Protein AF-A0A423VAN9-F1 (afdb_monomer_lite)

Radius of gyration: 32.46 Å; chains: 1; bounding box: 108×70×104 Å

Foldseek 3Di:
DDKDAAPDPDPACPQVQVQDDQQAAEEEEAEDDDDDPDPPDDPDDDDDDDDPDRLLVLLQVLLCVVHQAYHYDYDYQVCQCDLLNLQVLCRHQAYEYEAQACPPPPQVVVVTDHSLVSVVVSDVSNPPNHHYEYEYCDPLPRSPPSSSRHHIYDYHHHSHSVSSSVSSVCNNQNDPRSVVVVVVVVVVVDDDDPDDDDDDDDDDDDDDDDDDDDDDDDDDDDDDDDDDDDDDDDDDDPDPDPDDDPPPPLPLPDWDKDWDDLVQCLVLVLVQQLVFDDPLLNVLQDSVLVSLQQPDRNFWTKMFTFPDDPPGHTFKIWTWTWADFASNHFAIEIERADITGHPVCPPNCRSVVRVVVSVVVLVSNGRHWKYFYADDWLGSDLHAFPPDPCPVVVVVVVFAQPPPAFQRFAKWFKKKFQQCLFPLHPVRDDDDPQKDKFFDDLLCLVLQLVLLRVQSPDPRHSLGPLSVLSVVCRVPPQSRQKMFMGRPPHTFKIKGKAAAPDPRCNCSSYVSQVSVDNQEIEIEDTGGDDPDPDDPPPDDDDDDDDDDDPDPVVPDDPDPVDDPVSSVSRSVSSSSNVSVVVVHRMYMYGTHGDCVVVCVVRRMDTDTMHTRIMDTD

Structure (mmCIF, N/CA/C/O backbone):
data_AF-A0A423VAN9-F1
#
_entry.id   AF-A0A423VAN9-F1
#
loop_
_atom_site.group_PDB
_atom_site.id
_atom_site.type_symbol
_atom_site.label_atom_id
_atom_site.label_alt_id
_atom_site.label_comp_id
_atom_site.label_asym_id
_atom_site.label_entity_id
_atom_site.label_seq_id
_atom_site.pdbx_PDB_ins_code
_atom_site.Cartn_x
_atom_site.Cartn_y
_atom_site.Cartn_z
_atom_site.occupancy
_atom_site.B_iso_or_equiv
_atom_site.auth_seq_id
_atom_site.auth_comp_id
_atom_site.auth_asym_id
_atom_site.auth_atom_id
_atom_site.pdbx_PDB_model_num
ATOM 1 N N . MET A 1 1 ? 29.667 12.842 23.072 1.00 51.00 1 MET A N 1
ATOM 2 C CA . MET A 1 1 ? 29.183 11.563 22.523 1.00 51.00 1 MET A CA 1
ATOM 3 C C . MET A 1 1 ? 30.067 10.462 23.077 1.00 51.00 1 MET A C 1
ATOM 5 O O . MET A 1 1 ? 31.277 10.558 22.914 1.00 51.00 1 MET A O 1
ATOM 9 N N . LEU A 1 2 ? 29.504 9.513 23.821 1.00 54.06 2 LEU A N 1
ATOM 10 C CA . LEU A 1 2 ? 30.260 8.497 24.566 1.00 54.06 2 LEU A CA 1
ATOM 11 C C . LEU A 1 2 ? 29.660 7.112 24.293 1.00 54.06 2 LEU A C 1
ATOM 13 O O . LEU A 1 2 ? 28.436 6.988 24.235 1.00 54.06 2 LEU A O 1
ATOM 17 N N . ILE A 1 3 ? 30.515 6.096 24.126 1.00 56.03 3 ILE A N 1
ATOM 18 C CA . ILE A 1 3 ? 30.110 4.684 24.083 1.00 56.03 3 ILE A CA 1
ATOM 19 C C . ILE A 1 3 ? 30.329 4.110 25.482 1.00 56.03 3 ILE A C 1
ATOM 21 O O . ILE A 1 3 ? 31.463 4.083 25.959 1.00 56.03 3 ILE A O 1
ATOM 25 N N . HIS A 1 4 ? 29.260 3.655 26.130 1.00 57.88 4 HIS A N 1
ATOM 26 C CA . HIS A 1 4 ? 29.340 2.969 27.421 1.00 57.88 4 HIS A CA 1
ATOM 27 C C . HIS A 1 4 ? 29.304 1.454 27.189 1.00 57.88 4 HIS A C 1
ATOM 29 O O . HIS A 1 4 ? 28.405 0.965 26.502 1.00 57.88 4 HIS A O 1
ATOM 35 N N . GLY A 1 5 ? 30.276 0.722 27.743 1.00 50.22 5 GLY A N 1
ATOM 36 C CA . GLY A 1 5 ? 30.302 -0.744 27.740 1.00 50.22 5 GLY A CA 1
ATOM 37 C C . GLY A 1 5 ? 29.633 -1.311 28.994 1.00 50.22 5 GLY A C 1
ATOM 38 O O . GLY A 1 5 ? 30.011 -0.948 30.108 1.00 50.22 5 GLY A O 1
ATOM 39 N N . GLY A 1 6 ? 28.638 -2.181 28.822 1.00 48.91 6 GLY A N 1
ATOM 40 C CA . GLY A 1 6 ? 27.913 -2.827 29.917 1.00 48.91 6 GLY A CA 1
ATOM 41 C C . GLY A 1 6 ? 28.774 -3.802 30.731 1.00 48.91 6 GLY A C 1
ATOM 42 O O . GLY A 1 6 ? 29.728 -4.398 30.238 1.00 48.91 6 GLY A O 1
ATOM 43 N N . HIS A 1 7 ? 28.412 -3.997 32.000 1.00 45.09 7 HIS A N 1
ATOM 44 C CA . HIS A 1 7 ? 29.171 -4.760 33.006 1.00 45.09 7 HIS A CA 1
ATOM 45 C C . HIS A 1 7 ? 29.060 -6.305 32.895 1.00 45.09 7 HIS A C 1
ATOM 47 O O . HIS A 1 7 ? 29.259 -7.013 33.882 1.00 45.09 7 HIS A O 1
ATOM 53 N N . ARG A 1 8 ? 28.743 -6.868 31.715 1.00 46.28 8 ARG A N 1
ATOM 54 C CA . ARG A 1 8 ? 28.670 -8.331 31.489 1.00 46.28 8 ARG A CA 1
ATOM 55 C C . ARG A 1 8 ? 29.531 -8.777 30.295 1.00 46.28 8 ARG A C 1
ATOM 57 O O . ARG A 1 8 ? 29.598 -8.052 29.309 1.00 46.28 8 ARG A O 1
ATOM 64 N N . PRO A 1 9 ? 30.125 -9.987 30.330 1.00 42.47 9 PRO A N 1
ATOM 65 C CA . PRO A 1 9 ? 31.048 -10.497 29.308 1.00 42.47 9 PRO A CA 1
ATOM 66 C C . PRO A 1 9 ? 30.350 -11.006 28.025 1.00 42.47 9 PRO A C 1
ATOM 68 O O . PRO A 1 9 ? 30.745 -12.023 27.461 1.00 42.47 9 PRO A O 1
ATOM 71 N N . SER A 1 10 ? 29.296 -10.333 27.558 1.00 52.28 10 SER A N 1
ATOM 72 C CA . SER A 1 10 ? 28.704 -10.584 26.235 1.00 52.28 10 SER A CA 1
ATOM 73 C C . SER A 1 10 ? 29.411 -9.730 25.175 1.00 52.28 10 SER A C 1
ATOM 75 O O . SER A 1 10 ? 29.736 -8.579 25.477 1.00 52.28 10 SER A O 1
ATOM 77 N N . PRO A 1 11 ? 29.630 -10.227 23.942 1.00 60.62 11 PRO A N 1
ATOM 78 C CA . PRO A 1 11 ? 30.214 -9.415 22.877 1.00 60.62 11 PRO A CA 1
ATOM 79 C C . PRO A 1 11 ? 29.363 -8.160 22.645 1.00 60.62 11 PRO A C 1
ATOM 81 O O . PRO A 1 11 ? 28.131 -8.231 22.611 1.00 60.62 11 PRO A O 1
ATOM 84 N N . SER A 1 12 ? 30.023 -7.004 22.531 1.00 73.00 12 SER A N 1
ATOM 85 C CA . SER A 1 12 ? 29.348 -5.735 22.260 1.00 73.00 12 SER A CA 1
ATOM 86 C C . SER A 1 12 ? 28.575 -5.835 20.936 1.00 73.00 12 SER A C 1
ATOM 88 O O . SER A 1 12 ? 29.144 -6.277 19.941 1.00 73.00 12 SER A O 1
ATOM 90 N N . PRO A 1 13 ? 27.302 -5.404 20.881 1.00 80.25 13 PRO A N 1
ATOM 91 C CA . PRO A 1 13 ? 26.521 -5.345 19.644 1.00 80.25 13 PRO A CA 1
ATOM 92 C C . PRO A 1 13 ? 26.988 -4.225 18.694 1.00 80.25 13 PRO A C 1
ATOM 94 O O . PRO A 1 13 ? 26.456 -4.094 17.598 1.00 80.25 13 PRO A O 1
ATOM 97 N N . ILE A 1 14 ? 27.940 -3.392 19.128 1.00 85.31 14 ILE A N 1
ATOM 98 C CA . ILE A 1 14 ? 28.573 -2.323 18.350 1.00 85.31 14 ILE A CA 1
ATOM 99 C C . ILE A 1 14 ? 30.045 -2.708 18.130 1.00 85.31 14 ILE A C 1
ATOM 101 O O . ILE A 1 14 ? 30.703 -3.046 19.123 1.00 85.31 14 ILE A O 1
ATOM 105 N N . PRO A 1 15 ? 30.579 -2.579 16.901 1.00 90.25 15 PRO A N 1
ATOM 106 C CA . PRO A 1 15 ? 29.936 -1.985 15.724 1.00 90.25 15 PRO A CA 1
ATOM 107 C C . PRO A 1 15 ? 28.955 -2.927 15.009 1.00 90.25 15 PRO A C 1
ATOM 109 O O . PRO A 1 15 ? 29.206 -4.119 14.858 1.00 90.25 15 PRO A O 1
ATOM 112 N N . LEU A 1 16 ? 27.841 -2.376 14.512 1.00 90.00 16 LEU A N 1
ATOM 113 C CA . LEU A 1 16 ? 26.845 -3.159 13.770 1.00 90.00 16 LEU A CA 1
ATOM 114 C C . LEU A 1 16 ? 27.425 -3.767 12.479 1.00 90.00 16 LEU A C 1
ATOM 116 O O . LEU A 1 16 ? 26.979 -4.830 12.053 1.00 90.00 16 LEU A O 1
ATOM 120 N N . SER A 1 17 ? 28.432 -3.129 11.873 1.00 89.50 17 SER A N 1
ATOM 121 C CA . SER A 1 17 ? 29.102 -3.616 10.659 1.00 89.50 17 SER A CA 1
ATOM 122 C C . SER A 1 17 ? 29.779 -4.982 10.818 1.00 89.50 17 SER A C 1
ATOM 124 O O . SER A 1 17 ? 29.981 -5.669 9.821 1.00 89.50 17 SER A O 1
ATOM 126 N N . GLU A 1 18 ? 30.111 -5.389 12.046 1.00 89.00 18 GLU A N 1
ATOM 127 C CA . GLU A 1 18 ? 30.762 -6.673 12.332 1.00 89.00 18 GLU A CA 1
ATOM 128 C C . GLU A 1 18 ? 29.764 -7.823 12.519 1.00 89.00 18 GLU A C 1
ATOM 130 O O . GLU A 1 18 ? 30.141 -8.990 12.416 1.00 89.00 18 GLU A O 1
ATOM 135 N N . ILE A 1 19 ? 28.492 -7.513 12.785 1.00 88.94 19 ILE A N 1
ATOM 136 C CA . ILE A 1 19 ? 27.468 -8.518 13.115 1.00 88.94 19 ILE A CA 1
ATOM 137 C C . ILE A 1 19 ? 26.362 -8.648 12.062 1.00 88.94 19 ILE A C 1
ATOM 139 O O . ILE A 1 19 ? 25.548 -9.575 12.159 1.00 88.94 19 ILE A O 1
ATOM 143 N N . LEU A 1 20 ? 26.318 -7.725 11.096 1.00 86.81 20 LEU A N 1
ATOM 144 C CA . LEU A 1 20 ? 25.319 -7.664 10.032 1.00 86.81 20 LEU A CA 1
ATOM 145 C C . LEU A 1 20 ? 25.879 -8.157 8.696 1.00 86.81 20 LEU A C 1
ATOM 147 O O . LEU A 1 20 ? 26.884 -7.656 8.193 1.00 86.81 20 LEU A O 1
ATOM 151 N N . GLU A 1 21 ? 25.152 -9.070 8.066 1.00 81.94 21 GLU A N 1
ATOM 152 C CA . GLU A 1 21 ? 25.357 -9.491 6.686 1.00 81.94 21 GLU A CA 1
ATOM 153 C C . GLU A 1 21 ? 24.402 -8.772 5.720 1.00 81.94 21 GLU A C 1
ATOM 155 O O . GLU A 1 21 ? 23.412 -8.133 6.091 1.00 81.94 21 GLU A O 1
ATOM 160 N N . ARG A 1 22 ? 24.670 -8.897 4.414 1.00 67.25 22 ARG A N 1
ATOM 161 C CA . ARG A 1 22 ? 23.800 -8.336 3.375 1.00 67.25 22 ARG A CA 1
ATOM 162 C C . ARG A 1 22 ? 22.428 -9.023 3.413 1.00 67.25 22 ARG A C 1
ATOM 164 O O . ARG A 1 22 ? 22.298 -10.153 2.960 1.00 67.25 22 ARG A O 1
ATOM 171 N N . GLY A 1 23 ? 21.404 -8.285 3.836 1.00 62.59 23 GLY A N 1
ATOM 172 C CA . GLY A 1 23 ? 20.023 -8.779 3.924 1.00 62.59 23 GLY A CA 1
ATOM 173 C C . GLY A 1 23 ? 19.514 -8.959 5.352 1.00 62.59 23 GLY A C 1
ATOM 174 O O . GLY A 1 23 ? 18.318 -9.172 5.527 1.00 62.59 23 GLY A O 1
ATOM 175 N N . ASP A 1 24 ? 20.385 -8.841 6.355 1.00 78.69 24 ASP A N 1
ATOM 176 C CA . ASP A 1 24 ? 19.975 -8.854 7.759 1.00 78.69 24 ASP A CA 1
ATOM 177 C C . ASP A 1 24 ? 19.108 -7.641 8.096 1.00 78.69 24 ASP A C 1
ATOM 179 O O . ASP A 1 24 ? 19.285 -6.584 7.513 1.00 78.69 24 ASP A O 1
ATOM 183 N N . LEU A 1 25 ? 18.171 -7.752 9.035 1.00 78.69 25 LEU A N 1
ATOM 184 C CA . LEU A 1 25 ? 17.302 -6.633 9.413 1.00 78.69 25 LEU A CA 1
ATOM 185 C C . LEU A 1 25 ? 17.835 -5.910 10.657 1.00 78.69 25 LEU A C 1
ATOM 187 O O . LEU A 1 25 ? 18.058 -6.547 11.689 1.00 78.69 25 LEU A O 1
ATOM 191 N N . ILE A 1 26 ? 17.950 -4.583 10.592 1.00 89.06 26 ILE A N 1
ATOM 192 C CA . ILE A 1 26 ? 18.066 -3.722 11.776 1.00 89.06 26 ILE A CA 1
ATOM 193 C C . ILE A 1 26 ? 16.662 -3.248 12.151 1.00 89.06 26 ILE A C 1
ATOM 195 O O . ILE A 1 26 ? 15.983 -2.621 11.338 1.00 89.06 26 ILE A O 1
ATOM 199 N N . LEU A 1 27 ? 16.233 -3.504 13.384 1.00 90.50 27 LEU A N 1
ATOM 200 C CA . LEU A 1 27 ? 15.028 -2.887 13.933 1.00 90.50 27 LEU A CA 1
ATOM 201 C C . LEU A 1 27 ? 15.413 -1.643 14.729 1.00 90.50 27 LEU A C 1
ATOM 203 O O . LEU A 1 27 ? 16.118 -1.754 15.727 1.00 90.50 27 LEU A O 1
ATOM 207 N N . LEU A 1 28 ? 14.922 -0.483 14.309 1.00 94.06 28 LEU A N 1
ATOM 208 C CA . LEU A 1 28 ? 15.056 0.778 15.023 1.00 94.06 28 LEU A CA 1
ATOM 209 C C . LEU A 1 28 ? 13.750 1.071 15.777 1.00 94.06 28 LEU A C 1
ATOM 211 O O . LEU A 1 28 ? 12.734 1.372 15.155 1.00 94.06 28 LEU A O 1
ATOM 215 N N . LEU A 1 29 ? 13.784 0.973 17.107 1.00 92.94 29 LEU A N 1
ATOM 216 C CA . LEU A 1 29 ? 12.665 1.289 17.998 1.00 92.94 29 LEU A CA 1
ATOM 217 C C . LEU A 1 29 ? 12.814 2.707 18.549 1.00 92.94 29 LEU A C 1
ATOM 219 O O . LEU A 1 29 ? 13.756 2.969 19.298 1.00 92.94 29 LEU A O 1
ATOM 223 N N . THR A 1 30 ? 11.895 3.614 18.204 1.00 90.19 30 THR A N 1
ATOM 224 C CA . THR A 1 30 ? 11.960 5.029 18.620 1.00 90.19 30 THR A CA 1
ATOM 225 C C . THR A 1 30 ? 10.743 5.457 19.426 1.00 90.19 30 THR A C 1
ATOM 227 O O . THR A 1 30 ? 9.625 5.081 19.087 1.00 90.19 30 THR A O 1
ATOM 230 N N . PRO A 1 31 ? 10.902 6.288 20.461 1.00 87.38 31 PRO A N 1
ATOM 231 C CA . PRO A 1 31 ? 9.761 6.771 21.214 1.00 87.38 31 PRO A CA 1
ATOM 232 C C . PRO A 1 31 ? 8.992 7.826 20.419 1.00 87.38 31 PRO A C 1
ATOM 234 O O . PRO A 1 31 ? 9.592 8.712 19.813 1.00 87.38 31 PRO A O 1
ATOM 237 N N . ILE A 1 32 ? 7.663 7.807 20.502 1.00 79.38 32 ILE A N 1
ATOM 238 C CA . ILE A 1 32 ? 6.859 8.962 20.091 1.00 79.38 32 ILE A CA 1
ATOM 239 C C . ILE A 1 32 ? 7.042 10.067 21.133 1.00 79.38 32 ILE A C 1
ATOM 241 O O . ILE A 1 32 ? 6.705 9.896 22.309 1.00 79.38 32 ILE A O 1
ATOM 245 N N . VAL A 1 33 ? 7.575 11.211 20.700 1.00 75.25 33 VAL A N 1
ATOM 246 C CA . VAL A 1 33 ? 7.735 12.406 21.535 1.00 75.25 33 VAL A CA 1
ATOM 247 C C . VAL A 1 33 ? 6.856 13.545 21.003 1.00 75.25 33 VAL A C 1
ATOM 249 O O . VAL A 1 33 ? 6.749 13.713 19.790 1.00 75.25 33 VAL A O 1
ATOM 252 N N . PRO A 1 34 ? 6.227 14.354 21.877 1.00 59.34 34 PRO A N 1
ATOM 253 C CA . PRO A 1 34 ? 5.576 15.591 21.469 1.00 59.34 34 PRO A CA 1
ATOM 254 C C . PRO A 1 34 ? 6.581 16.530 20.785 1.00 59.34 34 PRO A C 1
ATOM 256 O O . PRO A 1 34 ? 7.743 16.562 21.214 1.00 59.34 34 PRO A O 1
ATOM 259 N N . PRO A 1 35 ? 6.148 17.322 19.788 1.00 51.94 35 PRO A N 1
ATOM 260 C CA . PRO A 1 35 ? 7.005 18.293 19.119 1.00 51.94 35 PRO A CA 1
ATOM 261 C C . PRO A 1 35 ? 7.612 19.266 20.136 1.00 51.94 35 PRO A C 1
ATOM 263 O O . PRO A 1 35 ? 6.944 19.702 21.079 1.00 51.94 35 PRO A O 1
ATOM 266 N N . ALA A 1 36 ? 8.896 19.584 19.963 1.00 48.91 36 ALA A N 1
ATOM 267 C CA . ALA A 1 36 ? 9.571 20.546 20.823 1.00 48.91 36 ALA A CA 1
ATOM 268 C C . ALA A 1 36 ? 8.865 21.914 20.718 1.00 48.91 36 ALA A C 1
ATOM 270 O O . ALA A 1 36 ? 8.551 22.341 19.603 1.00 48.91 36 ALA A O 1
ATOM 271 N N . PRO A 1 37 ? 8.601 22.617 21.835 1.00 37.69 37 PRO A N 1
ATOM 272 C CA . PRO A 1 37 ? 8.050 23.963 21.769 1.00 37.69 37 PRO A CA 1
ATOM 273 C C . PRO A 1 37 ? 9.033 24.866 21.017 1.00 37.69 37 PRO A C 1
ATOM 275 O O . PRO A 1 37 ? 10.198 24.973 21.405 1.00 37.69 37 PRO A O 1
ATOM 278 N N . SER A 1 38 ? 8.580 25.503 19.931 1.00 39.69 38 SER A N 1
ATOM 279 C CA . SER A 1 38 ? 9.381 26.519 19.248 1.00 39.69 38 SER A CA 1
ATOM 280 C C . SER A 1 38 ? 9.761 27.611 20.250 1.00 39.69 38 SER A C 1
ATOM 282 O O . SER A 1 38 ? 8.891 28.066 21.000 1.00 39.69 38 SER A O 1
ATOM 284 N N . PRO A 1 39 ? 11.029 28.056 20.286 1.00 37.41 39 PRO A N 1
ATOM 285 C CA . PRO A 1 39 ? 11.407 29.176 21.128 1.00 37.41 39 PRO A CA 1
ATOM 286 C C . PRO A 1 39 ? 10.571 30.394 20.724 1.00 37.41 39 PRO A C 1
ATOM 288 O O . PRO A 1 39 ? 10.546 30.800 19.561 1.00 37.41 39 PRO A O 1
ATOM 291 N N . ALA A 1 40 ? 9.832 30.939 21.689 1.00 40.03 40 ALA A N 1
ATOM 292 C CA . ALA A 1 40 ? 9.039 32.141 21.507 1.00 40.03 40 ALA A CA 1
ATOM 293 C C . ALA A 1 40 ? 9.957 33.292 21.067 1.00 40.03 40 ALA A C 1
ATOM 295 O O . ALA A 1 40 ? 10.848 33.688 21.815 1.00 40.03 40 ALA A O 1
ATOM 296 N N . GLY A 1 41 ? 9.738 33.822 19.859 1.00 40.22 41 GLY A N 1
ATOM 297 C CA . GLY A 1 41 ? 10.427 35.025 19.385 1.00 40.22 41 GLY A CA 1
ATOM 298 C C . GLY A 1 41 ? 11.002 34.945 17.973 1.00 40.22 41 GLY A C 1
ATOM 299 O O . GLY A 1 41 ? 12.189 35.172 17.786 1.00 40.22 41 GLY A O 1
ATOM 300 N N . ALA A 1 42 ? 10.167 34.690 16.968 1.00 34.34 42 ALA A N 1
ATOM 301 C CA . ALA A 1 42 ? 10.440 35.123 15.597 1.00 34.34 42 ALA A CA 1
ATOM 302 C C . ALA A 1 42 ? 9.105 35.396 14.896 1.00 34.34 42 ALA A C 1
ATOM 304 O O . ALA A 1 42 ? 8.567 34.567 14.168 1.00 34.34 42 ALA A O 1
ATOM 305 N N . GLY A 1 43 ? 8.530 36.566 15.180 1.00 39.78 43 GLY A N 1
ATOM 306 C CA . GLY A 1 43 ? 7.467 37.117 14.352 1.00 39.78 43 GLY A CA 1
ATOM 307 C C . GLY A 1 43 ? 8.035 37.422 12.969 1.00 39.78 43 GLY A C 1
ATOM 308 O O . GLY A 1 43 ? 8.849 38.328 12.818 1.00 39.78 43 GLY A O 1
ATOM 309 N N . GLY A 1 44 ? 7.618 36.649 11.973 1.00 31.89 44 GLY A N 1
ATOM 310 C CA . GLY A 1 44 ? 7.948 36.864 10.572 1.00 31.89 44 GLY A CA 1
ATOM 311 C C . GLY A 1 44 ? 6.924 36.151 9.706 1.00 31.89 44 GLY A C 1
ATOM 312 O O . GLY A 1 44 ? 6.959 34.934 9.564 1.00 31.89 44 GLY A O 1
ATOM 313 N N . ALA A 1 45 ? 5.971 36.909 9.171 1.00 40.56 45 ALA A N 1
ATOM 314 C CA . ALA A 1 45 ? 5.005 36.416 8.204 1.00 40.56 45 ALA A CA 1
ATOM 315 C C . ALA A 1 45 ? 5.727 35.974 6.919 1.00 40.56 45 ALA A C 1
ATOM 317 O O . ALA A 1 45 ? 6.420 36.778 6.299 1.00 40.56 45 ALA A O 1
ATOM 318 N N . GLY A 1 46 ? 5.529 34.718 6.510 1.00 32.19 46 GLY A N 1
ATOM 319 C CA . GLY A 1 46 ? 5.908 34.224 5.184 1.00 32.19 46 GLY A CA 1
ATOM 320 C C . GLY A 1 46 ? 6.556 32.840 5.194 1.00 32.19 46 GLY A C 1
ATOM 321 O O . GLY A 1 46 ? 7.741 32.717 5.471 1.00 32.19 46 GLY A O 1
ATOM 322 N N . GLY A 1 47 ? 5.787 31.813 4.814 1.00 29.05 47 GLY A N 1
ATOM 323 C CA . GLY A 1 47 ? 6.309 30.488 4.459 1.00 29.05 47 GLY A CA 1
ATOM 324 C C . GLY A 1 47 ? 5.621 29.338 5.189 1.00 29.05 47 GLY A C 1
ATOM 325 O O . GLY A 1 47 ? 6.128 28.843 6.186 1.00 29.05 47 GLY A O 1
ATOM 326 N N . GLY A 1 48 ? 4.472 28.888 4.675 1.00 35.00 48 GLY A N 1
ATOM 327 C CA . GLY A 1 48 ? 3.885 27.612 5.079 1.00 35.00 48 GLY A CA 1
ATOM 328 C C . GLY A 1 48 ? 4.793 26.457 4.654 1.00 35.00 48 GLY A C 1
ATOM 329 O O . GLY A 1 48 ? 4.960 26.210 3.461 1.00 35.00 48 GLY A O 1
ATOM 330 N N . GLY A 1 49 ? 5.381 25.762 5.626 1.00 32.22 49 GLY A N 1
ATOM 331 C CA . GLY A 1 49 ? 6.195 24.576 5.390 1.00 32.22 49 GLY A CA 1
ATOM 332 C C . GLY A 1 49 ? 6.589 23.864 6.684 1.00 32.22 49 GLY A C 1
ATOM 333 O O . GLY A 1 49 ? 7.209 24.467 7.550 1.00 32.22 49 GLY A O 1
ATOM 334 N N . SER A 1 50 ? 6.275 22.563 6.729 1.00 36.44 50 SER A N 1
ATOM 335 C CA . SER A 1 50 ? 6.646 21.546 7.730 1.00 36.44 50 SER A CA 1
ATOM 336 C C . SER A 1 50 ? 5.838 21.606 9.036 1.00 36.44 50 SER A C 1
ATOM 338 O O . SER A 1 50 ? 6.077 22.448 9.886 1.00 36.44 50 SER A O 1
ATOM 340 N N . GLY A 1 51 ? 4.813 20.779 9.260 1.00 39.53 51 GLY A N 1
ATOM 341 C CA . GLY A 1 51 ? 4.811 19.326 9.079 1.00 39.53 51 GLY A CA 1
ATOM 342 C C . GLY A 1 51 ? 5.515 18.703 10.283 1.00 39.53 51 GLY A C 1
ATOM 343 O O . GLY A 1 51 ? 6.731 18.822 10.403 1.00 39.53 51 GLY A O 1
ATOM 344 N N . THR A 1 52 ? 4.744 18.117 11.197 1.00 47.97 52 THR A N 1
ATOM 345 C CA . THR A 1 52 ? 5.188 17.386 12.393 1.00 47.97 52 THR A CA 1
ATOM 346 C C . THR A 1 52 ? 5.965 16.133 11.981 1.00 47.97 52 THR A C 1
ATOM 348 O O . THR A 1 52 ? 5.426 15.032 11.940 1.00 47.97 52 THR A O 1
ATOM 351 N N . GLN A 1 53 ? 7.219 16.326 11.584 1.00 61.28 53 GLN A N 1
ATOM 352 C CA . GLN A 1 53 ? 8.126 15.281 11.123 1.00 61.28 53 GLN A CA 1
ATOM 353 C C . GLN A 1 53 ? 8.609 14.451 12.323 1.00 61.28 53 GLN A C 1
ATOM 355 O O . GLN A 1 53 ? 8.892 15.023 13.379 1.00 61.28 53 GLN A O 1
ATOM 360 N N . ASP A 1 54 ? 8.683 13.122 12.181 1.00 71.31 54 ASP A N 1
ATOM 361 C CA . ASP A 1 54 ? 9.235 12.240 13.219 1.00 71.31 54 ASP A CA 1
ATOM 362 C C . ASP A 1 54 ? 10.658 12.716 13.575 1.00 71.31 54 ASP A C 1
ATOM 364 O O . ASP A 1 54 ? 11.542 12.698 12.711 1.00 71.31 54 ASP A O 1
ATOM 368 N N . PRO A 1 55 ? 10.915 13.148 14.824 1.00 83.12 55 PRO A N 1
ATOM 369 C CA . PRO A 1 55 ? 12.209 13.706 15.205 1.00 83.12 55 PRO A CA 1
ATOM 370 C C . PRO A 1 55 ? 13.353 12.694 15.101 1.00 83.12 55 PRO A C 1
ATOM 372 O O . PRO A 1 55 ? 14.512 13.103 15.063 1.00 83.12 55 PRO A O 1
ATOM 375 N N . PHE A 1 56 ? 13.052 11.394 15.035 1.00 88.44 56 PHE A N 1
ATOM 376 C CA . PHE A 1 56 ? 14.046 10.332 14.903 1.00 88.44 56 PHE A CA 1
ATOM 377 C C . PHE A 1 56 ? 14.228 9.831 13.467 1.00 88.44 56 PHE A C 1
ATOM 379 O O . PHE A 1 56 ? 15.121 9.018 13.223 1.00 88.44 56 PHE A O 1
ATOM 386 N N . GLU A 1 57 ? 13.462 10.345 12.500 1.00 83.94 57 GLU A N 1
ATOM 387 C CA . GLU A 1 57 ? 13.637 10.047 11.073 1.00 83.94 57 GLU A CA 1
ATOM 388 C C . GLU A 1 57 ? 15.098 10.225 10.596 1.00 83.94 57 GLU A C 1
ATOM 390 O O . GLU A 1 57 ? 15.598 9.341 9.890 1.00 83.94 57 GLU A O 1
ATOM 395 N N . PRO A 1 58 ? 15.855 11.268 11.017 1.00 87.69 58 PRO A N 1
ATOM 396 C CA . PRO A 1 58 ? 17.258 11.407 10.627 1.00 87.69 58 PRO A CA 1
ATOM 397 C C . PRO A 1 58 ? 18.137 10.219 11.043 1.00 87.69 58 PRO A C 1
ATOM 399 O O . PRO A 1 58 ? 19.043 9.849 10.298 1.00 87.69 58 PRO A O 1
ATOM 402 N N . LEU A 1 59 ? 17.863 9.590 12.195 1.00 90.69 59 LEU A N 1
ATOM 403 C CA . LEU A 1 59 ? 18.608 8.419 12.668 1.00 90.69 59 LEU A CA 1
ATOM 404 C C . LEU A 1 59 ? 18.352 7.205 11.770 1.00 90.69 59 LEU A C 1
ATOM 406 O O . LEU A 1 59 ? 19.300 6.553 11.330 1.00 90.69 59 LEU A O 1
ATOM 410 N N . GLY A 1 60 ? 17.077 6.921 11.482 1.00 83.00 60 GLY A N 1
ATOM 411 C CA . GLY A 1 60 ? 16.678 5.821 10.602 1.00 83.00 60 GLY A CA 1
ATOM 412 C C . GLY A 1 60 ? 17.259 5.984 9.202 1.00 83.00 60 GLY A C 1
ATOM 413 O O . GLY A 1 60 ? 17.916 5.075 8.689 1.00 83.00 60 GLY A O 1
ATOM 414 N N . ARG A 1 61 ? 17.128 7.188 8.638 1.00 81.19 61 ARG A N 1
ATOM 415 C CA . ARG A 1 61 ? 17.693 7.559 7.336 1.00 81.19 61 ARG A CA 1
ATOM 416 C C . ARG A 1 61 ? 19.214 7.400 7.303 1.00 81.19 61 ARG A C 1
ATOM 418 O O . ARG A 1 61 ? 19.756 6.897 6.322 1.00 81.19 61 ARG A O 1
ATOM 425 N N . ALA A 1 62 ? 19.919 7.813 8.356 1.00 85.81 62 ALA A N 1
ATOM 426 C CA . ALA A 1 62 ? 21.373 7.697 8.427 1.00 85.81 62 ALA A CA 1
ATOM 427 C C . ALA A 1 62 ? 21.845 6.241 8.536 1.00 85.81 62 ALA A C 1
ATOM 429 O O . ALA A 1 62 ? 22.768 5.856 7.821 1.00 85.81 62 ALA A O 1
ATOM 430 N N . LEU A 1 63 ? 21.185 5.411 9.353 1.00 88.00 63 LEU A N 1
ATOM 431 C CA . LEU A 1 63 ? 21.453 3.969 9.402 1.00 88.00 63 LEU A CA 1
ATOM 432 C C . LEU A 1 63 ? 21.199 3.309 8.038 1.00 88.00 63 LEU A C 1
ATOM 434 O O . LEU A 1 63 ? 22.012 2.497 7.594 1.00 88.00 63 LEU A O 1
ATOM 438 N N . ALA A 1 64 ? 20.133 3.713 7.338 1.00 80.12 64 ALA A N 1
ATOM 439 C CA . ALA A 1 64 ? 19.784 3.191 6.019 1.00 80.12 64 ALA A CA 1
ATOM 440 C C . ALA A 1 64 ? 20.848 3.484 4.940 1.00 80.12 64 ALA A C 1
ATOM 442 O O . ALA A 1 64 ? 20.992 2.710 3.992 1.00 80.12 64 ALA A O 1
ATOM 443 N N . ARG A 1 65 ? 21.650 4.554 5.100 1.00 81.88 65 ARG A N 1
ATOM 444 C CA . ARG A 1 65 ? 22.804 4.841 4.220 1.00 81.88 65 ARG A CA 1
ATOM 445 C C . ARG A 1 65 ? 23.901 3.781 4.337 1.00 81.88 65 ARG A C 1
ATOM 447 O O . ARG A 1 65 ? 24.617 3.545 3.366 1.00 81.88 65 ARG A O 1
ATOM 454 N N . TYR A 1 66 ? 24.057 3.171 5.512 1.00 84.94 66 TYR A N 1
ATOM 455 C CA . TYR A 1 66 ? 25.082 2.156 5.770 1.00 84.94 66 TYR A CA 1
ATOM 456 C C . TYR A 1 66 ? 24.562 0.738 5.551 1.00 84.94 66 TYR A C 1
ATOM 458 O O . TYR A 1 66 ? 25.313 -0.135 5.113 1.00 84.94 66 TYR A O 1
ATOM 466 N N . HIS A 1 67 ? 23.273 0.517 5.811 1.00 81.19 67 HIS A N 1
ATOM 467 C CA . HIS A 1 67 ? 22.643 -0.786 5.679 1.00 81.19 67 HIS A CA 1
ATOM 468 C C . HIS A 1 67 ? 21.193 -0.663 5.203 1.00 81.19 67 HIS A C 1
ATOM 470 O O . HIS A 1 67 ? 20.376 -0.087 5.909 1.00 81.19 67 HIS A O 1
ATOM 476 N N . PRO A 1 68 ? 20.826 -1.221 4.036 1.00 69.69 68 PRO A N 1
ATOM 477 C CA . PRO A 1 68 ? 19.557 -0.900 3.378 1.00 69.69 68 PRO A CA 1
ATOM 478 C C . PRO A 1 68 ? 18.308 -1.454 4.082 1.00 69.69 68 PRO A C 1
ATOM 480 O O . PRO A 1 68 ? 17.202 -1.018 3.780 1.00 69.69 68 PRO A O 1
ATOM 483 N N . TRP A 1 69 ? 18.461 -2.414 4.999 1.00 70.94 69 TRP A N 1
ATOM 484 C CA . TRP A 1 69 ? 17.353 -3.084 5.686 1.00 70.94 69 TRP A CA 1
ATOM 485 C C . TRP A 1 69 ? 17.210 -2.562 7.115 1.00 70.94 69 TRP A C 1
ATOM 487 O O . TRP A 1 69 ? 17.562 -3.239 8.083 1.00 70.94 69 TRP A O 1
ATOM 497 N N . VAL A 1 70 ? 16.701 -1.336 7.238 1.00 79.75 70 VAL A N 1
ATOM 498 C CA . VAL A 1 70 ? 16.333 -0.718 8.518 1.00 79.75 70 VAL A CA 1
ATOM 499 C C . VAL A 1 70 ? 14.815 -0.625 8.590 1.00 79.75 70 VAL A C 1
ATOM 501 O O . VAL A 1 70 ? 14.186 -0.021 7.725 1.00 79.75 70 VAL A O 1
ATOM 504 N N . ARG A 1 71 ? 14.215 -1.211 9.626 1.00 73.38 71 ARG A N 1
ATOM 505 C CA . ARG A 1 71 ? 12.789 -1.068 9.935 1.00 73.38 71 ARG A CA 1
ATOM 506 C C . ARG A 1 71 ? 12.653 -0.154 11.135 1.00 73.38 71 ARG A C 1
ATOM 508 O O . ARG A 1 71 ? 13.008 -0.528 12.246 1.00 73.38 71 ARG A O 1
ATOM 515 N N . HIS A 1 72 ? 12.148 1.046 10.888 1.00 81.12 72 HIS A N 1
ATOM 516 C CA . HIS A 1 72 ? 11.858 2.042 11.913 1.00 81.12 72 HIS A CA 1
ATOM 517 C C . HIS A 1 72 ? 10.434 1.823 12.430 1.00 81.12 72 HIS A C 1
ATOM 519 O O . HIS A 1 72 ? 9.486 1.814 11.644 1.00 81.12 72 HIS A O 1
ATOM 525 N N . VAL A 1 73 ? 10.290 1.568 13.731 1.00 77.31 73 VAL A N 1
ATOM 526 C CA . VAL A 1 73 ? 9.005 1.300 14.388 1.00 77.31 73 VAL A CA 1
ATOM 527 C C . VAL A 1 73 ? 8.890 2.170 15.642 1.00 77.31 73 VAL A C 1
ATOM 529 O O . VAL A 1 73 ? 9.740 2.067 16.531 1.00 77.31 73 VAL A O 1
ATOM 532 N N . PRO A 1 74 ? 7.865 3.031 15.735 1.00 79.19 74 PRO A N 1
ATOM 533 C CA . PRO A 1 74 ? 7.665 3.857 16.910 1.00 79.19 74 PRO A CA 1
ATOM 534 C C . PRO A 1 74 ? 7.037 3.063 18.064 1.00 79.19 74 PRO A C 1
ATOM 536 O O . PRO A 1 74 ? 6.205 2.191 17.829 1.00 79.19 74 PRO A O 1
ATOM 539 N N . TYR A 1 75 ? 7.368 3.420 19.306 1.00 78.50 75 TYR A N 1
ATOM 540 C CA . TYR A 1 75 ? 6.718 2.919 20.520 1.00 78.50 75 TYR A CA 1
ATOM 541 C C . TYR A 1 75 ? 6.241 4.077 21.411 1.00 78.50 75 TYR A C 1
ATOM 543 O O . TYR A 1 75 ? 6.769 5.192 21.351 1.00 78.50 75 TYR A O 1
ATOM 551 N N . THR A 1 76 ? 5.250 3.831 22.271 1.00 75.31 76 THR A N 1
ATOM 552 C CA . THR A 1 76 ? 4.725 4.839 23.212 1.00 75.31 76 THR A CA 1
ATOM 553 C C . THR A 1 76 ? 4.841 4.362 24.662 1.00 75.31 76 THR A C 1
ATOM 555 O O . THR A 1 76 ? 4.858 3.157 24.910 1.00 75.31 76 THR A O 1
ATOM 558 N N . PRO A 1 77 ? 4.878 5.275 25.652 1.00 65.25 77 PRO A N 1
ATOM 559 C CA . PRO A 1 77 ? 4.819 4.887 27.063 1.00 65.25 77 PRO A CA 1
ATOM 560 C C . PRO A 1 77 ? 3.528 4.154 27.456 1.00 65.25 77 PRO A C 1
ATOM 562 O O . PRO A 1 77 ? 3.543 3.374 28.400 1.00 65.25 77 PRO A O 1
ATOM 565 N N . ARG A 1 78 ? 2.408 4.406 26.758 1.00 63.19 78 ARG A N 1
ATOM 566 C CA . ARG A 1 78 ? 1.103 3.790 27.062 1.00 63.19 78 ARG A CA 1
ATOM 567 C C . ARG A 1 78 ? 0.946 2.401 26.445 1.00 63.19 78 ARG A C 1
ATOM 569 O O . ARG A 1 78 ? 0.547 1.492 27.160 1.00 63.19 78 ARG A O 1
ATOM 576 N N . GLY A 1 79 ? 1.280 2.249 25.166 1.00 58.03 79 GLY A N 1
ATOM 577 C CA . GLY A 1 79 ? 1.199 0.968 24.453 1.00 58.03 79 GLY A CA 1
ATOM 578 C C . GLY A 1 79 ? 2.369 0.036 24.729 1.00 58.03 79 GLY A C 1
ATOM 579 O O . GLY A 1 79 ? 2.276 -1.175 24.535 1.00 58.03 79 GLY A O 1
ATOM 580 N N . GLY A 1 80 ? 3.490 0.591 25.195 1.00 74.19 80 GLY A N 1
ATOM 581 C CA . GLY A 1 80 ? 4.695 -0.163 25.499 1.00 74.19 80 GLY A CA 1
ATOM 582 C C . GLY A 1 80 ? 5.204 -0.978 24.307 1.00 74.19 80 GLY A C 1
ATOM 583 O O . GLY A 1 80 ? 5.126 -0.555 23.153 1.00 74.19 80 GLY A O 1
ATOM 584 N N . ILE A 1 81 ? 5.755 -2.157 24.601 1.00 78.81 81 ILE A N 1
ATOM 585 C CA . ILE A 1 81 ? 6.241 -3.104 23.593 1.00 78.81 81 ILE A CA 1
ATOM 586 C C . ILE A 1 81 ? 5.150 -4.143 23.317 1.00 78.81 81 ILE A C 1
ATOM 588 O O . ILE A 1 81 ? 4.976 -5.105 24.061 1.00 78.81 81 ILE A O 1
ATOM 592 N N . THR A 1 82 ? 4.408 -3.923 22.236 1.00 72.38 82 THR A N 1
ATOM 593 C CA . THR A 1 82 ? 3.280 -4.764 21.794 1.00 72.38 82 THR A CA 1
ATOM 594 C C . THR A 1 82 ? 3.713 -6.070 21.102 1.00 72.38 82 THR A C 1
ATOM 596 O O . THR A 1 82 ? 4.888 -6.282 20.790 1.00 72.38 82 THR A O 1
ATOM 599 N N . SER A 1 83 ? 2.751 -6.943 20.785 1.00 51.53 83 SER A N 1
ATOM 600 C CA . SER A 1 83 ? 2.957 -8.163 19.980 1.00 51.53 83 SER A CA 1
ATOM 601 C C . SER A 1 83 ? 3.570 -7.876 18.600 1.00 51.53 83 SER A C 1
ATOM 603 O O . SER A 1 83 ? 4.424 -8.630 18.133 1.00 51.53 83 SER A O 1
ATOM 605 N N . THR A 1 84 ? 3.213 -6.747 17.985 1.00 54.91 84 THR A N 1
ATOM 606 C CA . THR A 1 84 ? 3.793 -6.269 16.721 1.00 54.91 84 THR A CA 1
ATOM 607 C C . THR A 1 84 ? 5.281 -5.955 16.867 1.00 54.91 84 THR A C 1
ATOM 609 O O . THR A 1 84 ? 6.096 -6.423 16.069 1.00 54.91 84 THR A O 1
ATOM 612 N N . HIS A 1 85 ? 5.665 -5.228 17.923 1.00 74.69 85 HIS A N 1
ATOM 613 C CA . HIS A 1 85 ? 7.079 -5.015 18.238 1.00 74.69 85 HIS A CA 1
ATOM 614 C C . HIS A 1 85 ? 7.785 -6.347 18.463 1.00 74.69 85 HIS A C 1
ATOM 616 O O . HIS A 1 85 ? 8.892 -6.546 17.971 1.00 74.69 85 HIS A O 1
ATOM 622 N N . ALA A 1 86 ? 7.129 -7.276 19.160 1.00 71.38 86 ALA A N 1
ATOM 623 C CA . ALA A 1 86 ? 7.696 -8.580 19.437 1.00 71.38 86 ALA A CA 1
ATOM 624 C C . ALA A 1 86 ? 8.011 -9.370 18.159 1.00 71.38 86 ALA A C 1
ATOM 626 O O . ALA A 1 86 ? 9.061 -10.007 18.079 1.00 71.38 86 ALA A O 1
ATOM 627 N N . GLY A 1 87 ? 7.145 -9.292 17.148 1.00 58.22 87 GLY A N 1
ATOM 628 C CA . GLY A 1 87 ? 7.412 -9.854 15.826 1.00 58.22 87 GLY A CA 1
ATOM 629 C C . GLY A 1 87 ? 8.649 -9.236 15.167 1.00 58.22 87 GLY A C 1
ATOM 630 O O . GLY A 1 87 ? 9.573 -9.941 14.753 1.00 58.22 87 GLY A O 1
ATOM 631 N N . PHE A 1 88 ? 8.742 -7.904 15.130 1.00 70.12 88 PHE A N 1
ATOM 632 C CA . PHE A 1 88 ? 9.919 -7.240 14.558 1.00 70.12 88 PHE A CA 1
ATOM 633 C C . PHE A 1 88 ? 11.204 -7.572 15.322 1.00 70.12 88 PHE A C 1
ATOM 635 O O . PHE A 1 88 ? 12.233 -7.837 14.700 1.00 70.12 88 PHE A O 1
ATOM 642 N N . ILE A 1 89 ? 11.150 -7.604 16.657 1.00 80.88 89 ILE A N 1
ATOM 643 C CA . ILE A 1 89 ? 12.295 -7.942 17.509 1.00 80.88 89 ILE A CA 1
ATOM 644 C C . ILE A 1 89 ? 12.770 -9.360 17.202 1.00 80.88 89 ILE A C 1
ATOM 646 O O . ILE A 1 89 ? 13.970 -9.576 17.072 1.00 80.88 89 ILE A O 1
ATOM 650 N N . ARG A 1 90 ? 11.857 -10.327 17.040 1.00 79.12 90 ARG A N 1
ATOM 651 C CA . ARG A 1 90 ? 12.215 -11.718 16.717 1.00 79.12 90 ARG A CA 1
ATOM 652 C C . ARG A 1 90 ? 12.834 -11.883 15.328 1.00 79.12 90 ARG A C 1
ATOM 654 O O . ARG A 1 90 ? 13.635 -12.795 15.144 1.00 79.12 90 ARG A O 1
ATOM 661 N N . ARG A 1 91 ? 12.522 -10.997 14.382 1.00 69.62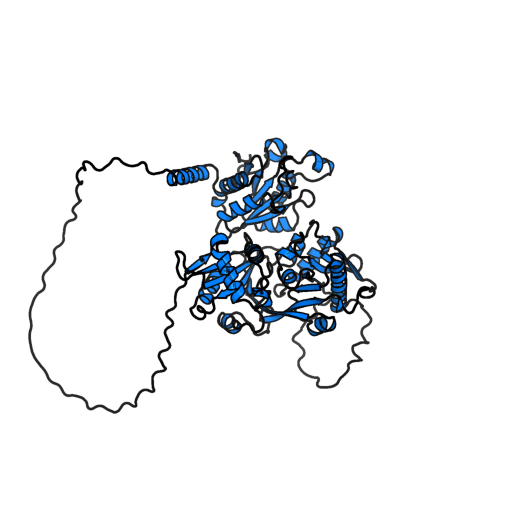 91 ARG A N 1
ATOM 662 C CA . ARG A 1 91 ? 13.086 -11.012 13.019 1.00 69.62 91 ARG A CA 1
ATOM 663 C C . ARG A 1 91 ? 14.415 -10.287 12.889 1.00 69.62 91 ARG A C 1
ATOM 665 O O . ARG A 1 91 ? 15.214 -10.616 12.017 1.00 69.62 91 ARG A O 1
ATOM 672 N N . ALA A 1 92 ? 14.634 -9.265 13.707 1.00 82.25 92 ALA A N 1
ATOM 673 C CA . ALA A 1 92 ? 15.812 -8.428 13.590 1.00 82.25 92 ALA A CA 1
ATOM 674 C C . ALA A 1 92 ? 17.090 -9.226 13.875 1.00 82.25 92 ALA A C 1
ATOM 676 O O . ALA A 1 92 ? 17.158 -10.022 14.817 1.00 82.25 92 ALA A O 1
ATOM 677 N N . ARG A 1 93 ? 18.134 -8.975 13.086 1.00 87.88 93 ARG A N 1
ATOM 678 C CA . ARG A 1 93 ? 19.490 -9.417 13.420 1.00 87.88 93 ARG A CA 1
ATOM 679 C C . ARG A 1 93 ? 20.042 -8.596 14.579 1.00 87.88 93 ARG A C 1
ATOM 681 O O . ARG A 1 93 ? 20.697 -9.155 15.451 1.00 87.88 93 ARG A O 1
ATOM 688 N N . ALA A 1 94 ? 19.744 -7.299 14.598 1.00 92.69 94 ALA A N 1
ATOM 689 C CA . ALA A 1 94 ? 20.108 -6.384 15.670 1.00 92.69 94 ALA A CA 1
ATOM 690 C C . ALA A 1 94 ? 18.971 -5.391 15.941 1.00 92.69 94 ALA A C 1
ATOM 692 O O . ALA A 1 94 ? 18.295 -4.938 15.014 1.00 92.69 94 ALA A O 1
ATOM 693 N N . VAL A 1 95 ? 18.774 -5.043 17.212 1.00 94.88 95 VAL A N 1
ATOM 694 C CA . VAL A 1 95 ? 17.790 -4.045 17.649 1.00 94.88 95 VAL A CA 1
ATOM 695 C C . VAL A 1 95 ? 18.525 -2.800 18.135 1.00 94.88 95 VAL A C 1
ATOM 697 O O . VAL A 1 95 ? 19.394 -2.887 19.000 1.00 94.88 95 VAL A O 1
ATOM 700 N N . VAL A 1 96 ? 18.169 -1.640 17.594 1.00 96.31 96 VAL A N 1
ATOM 701 C CA . VAL A 1 96 ? 18.586 -0.323 18.080 1.00 96.31 96 VAL A CA 1
ATOM 702 C C . VAL A 1 96 ? 17.394 0.294 18.800 1.00 96.31 96 VAL A C 1
ATOM 704 O O . VAL A 1 96 ? 16.368 0.562 18.182 1.00 96.31 96 VAL A O 1
ATOM 707 N N . PHE A 1 97 ? 17.513 0.505 20.106 1.00 95.88 97 PHE A N 1
ATOM 708 C CA . PHE A 1 97 ? 16.456 1.070 20.940 1.00 95.88 97 PHE A CA 1
ATOM 709 C C . PHE A 1 97 ? 16.808 2.503 21.338 1.00 95.88 97 PHE A C 1
ATOM 711 O O . PHE A 1 97 ? 17.868 2.744 21.914 1.00 95.88 97 PHE A O 1
ATOM 718 N N . VAL A 1 98 ? 15.940 3.464 21.042 1.00 94.94 98 VAL A N 1
ATOM 719 C CA . VAL A 1 98 ? 16.180 4.876 21.357 1.00 94.94 98 VAL A CA 1
ATOM 720 C C . VAL A 1 98 ? 15.486 5.250 22.656 1.00 94.94 98 VAL A C 1
ATOM 722 O O . VAL A 1 98 ? 14.313 4.965 22.835 1.00 94.94 98 VAL A O 1
ATOM 725 N N . ILE A 1 99 ? 16.196 5.931 23.549 1.00 92.44 99 ILE A N 1
ATOM 726 C CA . ILE A 1 99 ? 15.666 6.506 24.785 1.00 92.44 99 ILE A CA 1
ATOM 727 C C . ILE A 1 99 ? 15.746 8.022 24.637 1.00 92.44 99 ILE A C 1
ATOM 729 O O . ILE A 1 99 ? 16.833 8.580 24.535 1.00 92.44 99 ILE A O 1
ATOM 733 N N . SER A 1 100 ? 14.602 8.705 24.612 1.00 88.00 100 SER A N 1
ATOM 734 C CA . SER A 1 100 ? 14.548 10.159 24.399 1.00 88.00 100 SER A CA 1
ATOM 735 C C . SER A 1 100 ? 14.926 10.973 25.636 1.00 88.00 100 SER A C 1
ATOM 737 O O . SER A 1 100 ? 15.237 12.152 25.512 1.00 88.00 100 SER A O 1
ATOM 739 N N . GLY A 1 101 ? 14.838 10.368 26.823 1.00 78.00 101 GLY A N 1
ATOM 740 C CA . GLY A 1 101 ? 15.209 10.993 28.089 1.00 78.00 101 GLY A CA 1
ATOM 741 C C . GLY A 1 101 ? 14.197 10.806 29.217 1.00 78.00 101 GLY A C 1
ATOM 742 O O . GLY A 1 101 ? 13.104 10.268 29.004 1.00 78.00 101 GLY A O 1
ATOM 743 N N . PRO A 1 102 ? 14.547 11.253 30.432 1.00 64.94 102 PRO A N 1
ATOM 744 C CA . PRO A 1 102 ? 13.748 11.061 31.633 1.00 64.94 102 PRO A CA 1
ATOM 745 C C . PRO A 1 102 ? 12.532 11.995 31.637 1.00 64.94 102 PRO A C 1
ATOM 747 O O . PRO A 1 102 ? 12.506 13.034 32.289 1.00 64.94 102 PRO A O 1
ATOM 750 N N . ARG A 1 103 ? 11.436 11.605 30.982 1.00 61.31 103 ARG A N 1
ATOM 751 C CA . ARG A 1 103 ? 10.105 12.140 31.335 1.00 61.31 103 ARG A CA 1
ATOM 752 C C . ARG A 1 103 ? 9.547 11.395 32.550 1.00 61.31 103 ARG A C 1
ATOM 754 O O . ARG A 1 103 ? 8.462 10.826 32.513 1.00 61.31 103 ARG A O 1
ATOM 761 N N . ALA A 1 104 ? 10.322 11.395 33.632 1.00 49.75 104 ALA A N 1
ATOM 762 C CA . ALA A 1 104 ? 10.057 10.607 34.830 1.00 49.75 104 ALA A CA 1
ATOM 763 C C . ALA A 1 104 ? 8.991 11.230 35.751 1.00 49.75 104 ALA A C 1
ATOM 765 O O . ALA A 1 104 ? 8.339 10.504 36.485 1.00 49.75 104 ALA A O 1
ATOM 766 N N . ALA A 1 105 ? 8.738 12.543 35.695 1.00 42.78 105 ALA A N 1
ATOM 767 C CA . ALA A 1 105 ? 7.807 13.174 36.640 1.00 42.78 105 ALA A CA 1
ATOM 768 C C . ALA A 1 105 ? 6.318 12.999 36.265 1.00 42.78 105 ALA A C 1
ATOM 770 O O . ALA A 1 105 ? 5.503 12.650 37.113 1.00 42.78 105 ALA A O 1
ATOM 771 N N . ALA A 1 106 ? 5.949 13.207 34.994 1.00 44.72 106 ALA A N 1
ATOM 772 C CA . ALA A 1 106 ? 4.549 13.137 34.554 1.00 44.72 106 ALA A CA 1
ATOM 773 C C . ALA A 1 106 ? 4.075 11.704 34.233 1.00 44.72 106 ALA A C 1
ATOM 775 O O . ALA A 1 106 ? 2.904 11.390 34.425 1.00 44.72 106 ALA A O 1
ATOM 776 N N . ALA A 1 107 ? 4.977 10.830 33.767 1.00 48.88 107 ALA A N 1
ATOM 777 C CA . ALA A 1 107 ? 4.661 9.438 33.433 1.00 48.88 107 ALA A CA 1
ATOM 778 C C . ALA A 1 107 ? 4.566 8.538 34.681 1.00 48.88 107 ALA A C 1
ATOM 780 O O . ALA A 1 107 ? 3.666 7.702 34.757 1.00 48.88 107 ALA A O 1
ATOM 781 N N . ALA A 1 108 ? 5.420 8.761 35.693 1.00 49.62 108 ALA A N 1
ATOM 782 C CA . ALA A 1 108 ? 5.372 8.016 36.956 1.00 49.62 108 ALA A CA 1
ATOM 783 C C . ALA A 1 108 ? 4.085 8.297 37.750 1.00 49.62 108 ALA A C 1
ATOM 785 O O . ALA A 1 108 ? 3.494 7.377 38.308 1.00 49.62 108 ALA A O 1
ATOM 786 N N . ALA A 1 109 ? 3.590 9.542 37.729 1.00 49.94 109 ALA A N 1
ATOM 787 C CA . ALA A 1 109 ? 2.303 9.902 38.332 1.00 49.94 109 ALA A CA 1
ATOM 788 C C . ALA A 1 109 ? 1.097 9.214 37.654 1.00 49.94 109 ALA A C 1
ATOM 790 O O . ALA A 1 109 ? 0.034 9.101 38.259 1.00 49.94 109 ALA A O 1
ATOM 791 N N . ALA A 1 110 ? 1.262 8.743 36.413 1.00 57.66 110 ALA A N 1
ATOM 792 C CA . ALA A 1 110 ? 0.238 8.062 35.622 1.00 57.66 110 ALA A CA 1
ATOM 793 C C . ALA A 1 110 ? 0.415 6.529 35.565 1.00 57.66 110 ALA A C 1
ATOM 795 O O . ALA A 1 110 ? -0.286 5.877 34.792 1.00 57.66 110 ALA A O 1
ATOM 796 N N . GLY A 1 111 ? 1.349 5.954 36.338 1.00 63.97 111 GLY A N 1
ATOM 797 C CA . GLY A 1 111 ? 1.601 4.507 36.377 1.00 63.97 111 GLY A CA 1
ATOM 798 C C . GLY A 1 111 ? 2.154 3.914 35.074 1.00 63.97 111 GLY A C 1
ATOM 799 O O . GLY A 1 111 ? 1.956 2.730 34.817 1.00 63.97 111 GLY A O 1
ATOM 800 N N . GLN A 1 112 ? 2.801 4.721 34.227 1.00 68.94 112 GLN A N 1
ATOM 801 C CA . GLN A 1 112 ? 3.352 4.265 32.945 1.00 68.94 112 GLN A CA 1
ATOM 802 C C . GLN A 1 112 ? 4.779 3.719 33.101 1.00 68.94 112 GLN A C 1
ATOM 804 O O . GLN A 1 112 ? 5.559 4.306 33.857 1.00 68.94 112 GLN A O 1
ATOM 809 N N . PRO A 1 113 ? 5.152 2.659 32.357 1.00 74.69 113 PRO A N 1
ATOM 810 C CA . PRO A 1 113 ? 6.513 2.142 32.360 1.00 74.69 113 PRO A CA 1
ATOM 811 C C . PRO A 1 113 ? 7.497 3.166 31.782 1.00 74.69 113 PRO A C 1
ATOM 813 O O . PRO A 1 113 ? 7.230 3.859 30.795 1.00 74.69 113 PRO A O 1
ATOM 816 N N . SER A 1 114 ? 8.673 3.239 32.390 1.00 83.81 114 SER A N 1
ATOM 817 C CA . SER A 1 114 ? 9.810 4.005 31.895 1.00 83.81 114 SER A CA 1
ATOM 818 C C . SER A 1 114 ? 10.350 3.421 30.584 1.00 83.81 114 SER A C 1
ATOM 820 O O . SER A 1 114 ? 10.206 2.237 30.280 1.00 83.81 114 SER A O 1
ATOM 822 N N . GLN A 1 115 ? 11.050 4.241 29.797 1.00 88.00 115 GLN A N 1
ATOM 823 C CA . GLN A 1 115 ? 11.678 3.773 28.554 1.00 88.00 115 GLN A CA 1
ATOM 824 C C . GLN A 1 115 ? 12.757 2.701 28.804 1.00 88.00 115 GLN A C 1
ATOM 826 O O . GLN A 1 115 ? 12.980 1.858 27.940 1.00 88.00 115 GLN A O 1
ATOM 831 N N . VAL A 1 116 ? 13.382 2.696 29.989 1.00 89.00 116 VAL A N 1
ATOM 832 C CA . VAL A 1 116 ? 14.344 1.662 30.403 1.00 89.00 116 VAL A CA 1
ATOM 833 C C . VAL A 1 116 ? 13.633 0.332 30.684 1.00 89.00 116 VAL A C 1
ATOM 835 O O . VAL A 1 116 ? 14.107 -0.716 30.253 1.00 89.00 116 VAL A O 1
ATOM 838 N N . GLU A 1 117 ? 12.461 0.358 31.324 1.00 87.19 117 GLU A N 1
ATOM 839 C CA . GLU A 1 117 ? 11.637 -0.847 31.516 1.00 87.19 117 GLU A CA 1
ATOM 840 C C . GLU A 1 117 ? 11.133 -1.400 30.179 1.00 87.19 117 GLU A C 1
ATOM 842 O O . GLU A 1 117 ? 11.209 -2.606 29.940 1.00 87.19 117 GLU A O 1
ATOM 847 N N . LEU A 1 118 ? 10.695 -0.528 29.265 1.00 88.88 118 LEU A N 1
ATOM 848 C CA . LEU A 1 118 ? 10.293 -0.932 27.913 1.00 88.88 118 LEU A CA 1
ATOM 849 C C . LEU A 1 118 ? 11.456 -1.544 27.122 1.00 88.88 118 LEU A C 1
ATOM 851 O O . LEU A 1 118 ? 11.265 -2.545 26.429 1.00 88.88 118 LEU A O 1
ATOM 855 N N . PHE A 1 119 ? 12.672 -1.012 27.267 1.00 91.75 119 PHE A N 1
ATOM 856 C CA . PHE A 1 119 ? 13.871 -1.653 26.727 1.00 91.75 119 PHE A CA 1
ATOM 857 C C . PHE A 1 119 ? 14.076 -3.058 27.314 1.00 91.75 119 PHE A C 1
ATOM 859 O O . PHE A 1 119 ? 14.375 -3.994 26.571 1.00 91.75 119 PHE A O 1
ATOM 866 N N . GLY A 1 120 ? 13.870 -3.231 28.624 1.00 89.00 120 GLY A N 1
ATOM 867 C CA . GLY A 1 120 ? 13.917 -4.536 29.288 1.00 89.00 120 GLY A CA 1
ATOM 868 C C . GLY A 1 120 ? 12.946 -5.547 28.669 1.00 89.00 120 GLY A C 1
ATOM 869 O O . GLY A 1 120 ? 13.344 -6.673 28.366 1.00 89.00 120 GLY A O 1
ATOM 870 N N . VAL A 1 121 ? 11.707 -5.129 28.389 1.00 87.62 121 VAL A N 1
ATOM 871 C CA . VAL A 1 121 ? 10.708 -5.961 27.689 1.00 87.62 121 VAL A CA 1
ATOM 872 C C . VAL A 1 121 ? 11.174 -6.313 26.274 1.00 87.62 121 VAL A C 1
ATOM 874 O O . VAL A 1 121 ? 11.132 -7.482 25.887 1.00 87.62 121 VAL A O 1
ATOM 877 N N . ALA A 1 122 ? 11.664 -5.332 25.509 1.00 90.00 122 ALA A N 1
ATOM 878 C CA . ALA A 1 122 ? 12.163 -5.566 24.154 1.00 90.00 122 ALA A CA 1
ATOM 879 C C . ALA A 1 122 ? 13.325 -6.575 24.140 1.00 90.00 122 ALA A C 1
ATOM 881 O O . ALA A 1 122 ? 13.318 -7.534 23.364 1.00 90.00 122 ALA A O 1
ATOM 882 N N . ARG A 1 123 ? 14.276 -6.422 25.067 1.00 90.94 123 ARG A N 1
ATOM 883 C CA . ARG A 1 123 ? 15.404 -7.341 25.246 1.00 90.94 123 ARG A CA 1
ATOM 884 C C . ARG A 1 123 ? 14.945 -8.746 25.638 1.00 90.94 123 ARG A C 1
ATOM 886 O O . ARG A 1 123 ? 15.463 -9.719 25.094 1.00 90.94 123 ARG A O 1
ATOM 893 N N . ALA A 1 124 ? 13.966 -8.865 26.536 1.00 87.06 124 ALA A N 1
ATOM 894 C CA . ALA A 1 124 ? 13.412 -10.155 26.945 1.00 87.06 124 ALA A CA 1
ATOM 895 C C . ALA A 1 124 ? 12.759 -10.900 25.770 1.00 87.06 124 ALA A C 1
ATOM 897 O O . ALA A 1 124 ? 12.975 -12.099 25.606 1.00 87.06 124 ALA A O 1
ATOM 898 N N . ILE A 1 125 ? 12.030 -10.190 24.903 1.00 83.50 125 ILE A N 1
ATOM 899 C CA . ILE A 1 125 ? 11.480 -10.767 23.666 1.00 83.50 125 ILE A CA 1
ATOM 900 C C . ILE A 1 125 ? 12.597 -11.198 22.708 1.00 83.50 125 ILE A C 1
ATOM 902 O O . ILE A 1 125 ? 12.487 -12.219 22.025 1.00 83.50 125 ILE A O 1
ATOM 906 N N . GLY A 1 126 ? 13.667 -10.405 22.648 1.00 82.38 126 GLY A N 1
ATOM 907 C CA . GLY A 1 126 ? 14.849 -10.686 21.851 1.00 82.38 126 GLY A CA 1
ATOM 908 C C . GLY A 1 126 ? 15.570 -11.976 22.239 1.00 82.38 126 GLY A C 1
ATOM 909 O O . GLY A 1 126 ? 16.130 -12.644 21.368 1.00 82.38 126 GLY A O 1
ATOM 910 N N . GLY A 1 127 ? 15.522 -12.334 23.521 1.00 81.31 127 GLY A N 1
ATOM 911 C CA . GLY A 1 127 ? 16.316 -13.411 24.100 1.00 81.31 127 GLY A CA 1
ATOM 912 C C . GLY A 1 127 ? 17.802 -13.051 24.204 1.00 81.31 127 GLY A C 1
ATOM 913 O O . GLY A 1 127 ? 18.261 -12.017 23.717 1.00 81.31 127 GLY A O 1
ATOM 914 N N . GLU A 1 128 ? 18.584 -13.927 24.834 1.00 70.81 128 GLU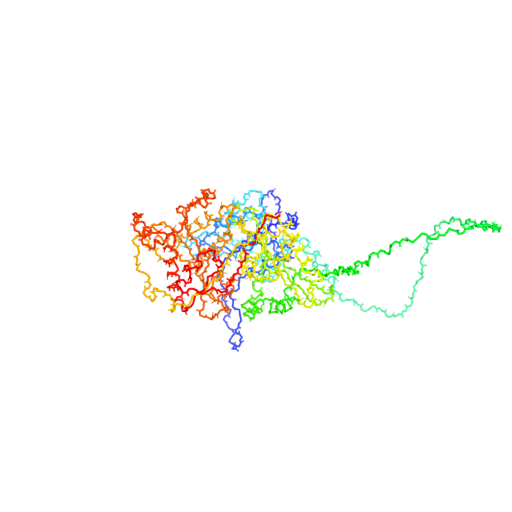 A N 1
ATOM 915 C CA . GLU A 1 128 ? 20.006 -13.672 25.121 1.00 70.81 128 GLU A CA 1
ATOM 916 C C . GLU A 1 128 ? 20.900 -13.637 23.869 1.00 70.81 128 GLU A C 1
ATOM 918 O O . GLU A 1 128 ? 21.979 -13.052 23.896 1.00 70.81 128 GLU A O 1
ATOM 923 N N . GLY A 1 129 ? 20.449 -14.231 22.761 1.00 76.00 129 GLY A N 1
ATOM 924 C CA . GLY A 1 129 ? 21.222 -14.336 21.522 1.00 76.00 129 GLY A CA 1
ATOM 925 C C . GLY A 1 129 ? 21.082 -13.154 20.560 1.00 76.00 129 GLY A C 1
ATOM 926 O O . GLY A 1 129 ? 21.759 -13.153 19.532 1.00 76.00 129 GLY A O 1
ATOM 927 N N . ARG A 1 130 ? 20.207 -12.173 20.836 1.00 87.44 130 ARG A N 1
ATOM 928 C CA . ARG A 1 130 ? 19.954 -11.055 19.913 1.00 87.44 130 ARG A CA 1
ATOM 929 C C . ARG A 1 130 ? 20.661 -9.768 20.364 1.00 87.44 130 ARG A C 1
ATOM 931 O O . ARG A 1 130 ? 20.316 -9.229 21.417 1.00 87.44 130 ARG A O 1
ATOM 938 N N . PRO A 1 131 ? 21.591 -9.229 19.558 1.00 90.75 131 PRO A N 1
ATOM 939 C CA . PRO A 1 131 ? 22.237 -7.938 19.792 1.00 90.75 131 PRO A CA 1
ATOM 940 C C . PRO A 1 131 ? 21.234 -6.789 19.993 1.00 90.75 131 PRO A C 1
ATOM 942 O O . PRO A 1 131 ? 20.385 -6.547 19.134 1.00 90.75 131 PRO A O 1
ATOM 945 N N . HIS A 1 132 ? 21.351 -6.067 21.112 1.00 92.38 132 HIS A N 1
ATOM 946 C CA . HIS A 1 132 ? 20.576 -4.856 21.411 1.00 92.38 132 HIS A CA 1
ATOM 947 C C . HIS A 1 132 ? 21.524 -3.690 21.697 1.00 92.38 132 HIS A C 1
ATOM 949 O O . HIS A 1 132 ? 22.254 -3.736 22.681 1.00 92.38 132 HIS A O 1
ATOM 955 N N . ALA A 1 133 ? 21.494 -2.647 20.875 1.00 93.50 133 ALA A N 1
ATOM 956 C CA . ALA A 1 133 ? 22.187 -1.386 21.117 1.00 93.50 133 ALA A CA 1
ATOM 957 C C . ALA A 1 133 ? 21.186 -0.313 21.562 1.00 93.50 133 ALA A C 1
ATOM 959 O O . ALA A 1 133 ? 20.022 -0.336 21.163 1.00 93.50 133 ALA A O 1
ATOM 960 N N . VAL A 1 134 ? 21.638 0.635 22.378 1.00 94.00 134 VAL A N 1
ATOM 961 C CA . VAL A 1 134 ? 20.807 1.723 22.899 1.00 94.00 134 VAL A CA 1
ATOM 962 C C . VAL A 1 134 ? 21.359 3.060 22.432 1.00 94.00 134 VAL A C 1
ATOM 964 O O . VAL A 1 134 ? 22.556 3.311 22.545 1.00 94.00 134 VAL A O 1
ATOM 967 N N . VAL A 1 135 ? 20.485 3.936 21.943 1.00 94.50 135 VAL A N 1
ATOM 968 C CA . VAL A 1 135 ? 20.800 5.353 21.724 1.00 94.50 135 VAL A CA 1
ATOM 969 C C . VAL A 1 135 ? 20.099 6.154 22.806 1.00 94.50 135 VAL A C 1
ATOM 971 O O . VAL A 1 135 ? 18.877 6.256 22.801 1.00 94.50 135 VAL A O 1
ATOM 974 N N . ALA A 1 136 ? 20.858 6.710 23.743 1.00 92.62 136 ALA A N 1
ATOM 975 C CA . ALA A 1 136 ? 20.312 7.587 24.771 1.00 92.62 136 ALA A CA 1
ATOM 976 C C . ALA A 1 136 ? 20.448 9.040 24.308 1.00 92.62 136 ALA A C 1
ATOM 978 O O . ALA A 1 136 ? 21.565 9.523 24.149 1.00 92.62 136 ALA A O 1
ATOM 979 N N . CYS A 1 137 ? 19.324 9.723 24.095 1.00 91.88 137 CYS A N 1
ATOM 980 C CA . CYS A 1 137 ? 19.238 11.135 23.708 1.00 91.88 137 CYS A CA 1
ATOM 981 C C . CYS A 1 137 ? 19.188 12.092 24.911 1.00 91.88 137 CYS A C 1
ATOM 983 O O . CYS A 1 137 ? 18.640 13.189 24.820 1.00 91.88 137 CYS A O 1
ATOM 985 N N . CYS A 1 138 ? 19.730 11.659 26.045 1.00 87.19 138 CYS A N 1
ATOM 986 C CA . CYS A 1 138 ? 19.792 12.388 27.303 1.00 87.19 138 CYS A CA 1
ATOM 987 C C . CYS A 1 138 ? 21.099 12.055 28.027 1.00 87.19 138 CYS A C 1
ATOM 989 O O . CYS A 1 138 ? 21.891 11.232 27.558 1.00 87.19 138 CYS A O 1
ATOM 991 N N . ASP A 1 139 ? 21.315 12.655 29.196 1.00 85.31 139 ASP A N 1
ATOM 992 C CA . ASP A 1 139 ? 22.348 12.154 30.093 1.00 85.31 139 ASP A CA 1
ATOM 993 C C . ASP A 1 139 ? 21.935 10.778 30.647 1.00 85.31 139 ASP A C 1
ATOM 995 O O . ASP A 1 139 ? 20.840 10.605 31.186 1.00 85.31 139 ASP A O 1
ATOM 999 N N . VAL A 1 140 ? 22.798 9.772 30.474 1.00 83.50 140 VAL A N 1
ATOM 1000 C CA . VAL A 1 140 ? 22.557 8.402 30.952 1.00 83.50 140 VAL A CA 1
ATOM 1001 C C . VAL A 1 140 ? 22.505 8.363 32.481 1.00 83.50 140 VAL A C 1
ATOM 1003 O O . VAL A 1 140 ? 21.784 7.535 33.037 1.00 83.50 140 VAL A O 1
ATOM 1006 N N . ALA A 1 141 ? 23.186 9.290 33.166 1.00 80.44 141 ALA A N 1
ATOM 1007 C CA . ALA A 1 141 ? 23.115 9.421 34.620 1.00 80.44 141 ALA A CA 1
ATOM 1008 C C . ALA A 1 141 ? 21.694 9.748 35.119 1.00 80.44 141 ALA A C 1
ATOM 1010 O O . ALA A 1 141 ? 21.340 9.409 36.249 1.00 80.44 141 ALA A O 1
ATOM 1011 N N . GLU A 1 142 ? 20.854 10.356 34.277 1.00 79.62 142 GLU A N 1
ATOM 1012 C CA . GLU A 1 142 ? 19.481 10.733 34.627 1.00 79.62 142 GLU A CA 1
ATOM 1013 C C . GLU A 1 142 ? 18.456 9.607 34.402 1.00 79.62 142 GLU A C 1
ATOM 1015 O O . GLU A 1 142 ? 17.295 9.735 34.792 1.00 79.62 142 GLU A O 1
ATOM 1020 N N . LEU A 1 143 ? 18.856 8.482 33.798 1.00 77.12 143 LEU A N 1
ATOM 1021 C CA . LEU A 1 143 ? 17.971 7.338 33.527 1.00 77.12 143 LEU A CA 1
ATOM 1022 C C . LEU A 1 143 ? 17.728 6.443 34.756 1.00 77.12 143 LEU A C 1
ATOM 1024 O O . LEU A 1 143 ? 17.006 5.447 34.673 1.00 77.12 143 LEU A O 1
ATOM 1028 N N . GLY A 1 144 ? 18.296 6.811 35.906 1.00 74.81 144 GLY A N 1
ATOM 1029 C CA . GLY A 1 144 ? 18.151 6.087 37.162 1.00 74.81 144 GLY A CA 1
ATOM 1030 C C . GLY A 1 144 ? 18.982 4.796 37.225 1.00 74.81 144 GLY A C 1
ATOM 1031 O O . GLY A 1 144 ? 19.718 4.462 36.296 1.00 74.81 144 GLY A O 1
ATOM 1032 N N . PRO A 1 145 ? 18.882 4.038 38.329 1.00 73.06 145 PRO A N 1
ATOM 1033 C CA . PRO A 1 145 ? 19.749 2.885 38.589 1.00 73.06 145 PRO A CA 1
ATOM 1034 C C . PRO A 1 145 ? 19.586 1.741 37.575 1.00 73.06 145 PRO A C 1
ATOM 1036 O O . PRO A 1 145 ? 20.549 1.027 37.306 1.00 73.06 145 PRO A O 1
ATOM 1039 N N . ALA A 1 146 ? 18.408 1.596 36.956 1.00 71.50 146 ALA A N 1
ATOM 1040 C CA . ALA A 1 146 ? 18.149 0.585 35.927 1.00 71.50 146 ALA A CA 1
ATOM 1041 C C . ALA A 1 146 ? 18.975 0.801 34.639 1.00 71.50 146 ALA A C 1
ATOM 1043 O O . ALA A 1 146 ? 19.163 -0.128 33.854 1.00 71.50 146 ALA A O 1
ATOM 1044 N N . ALA A 1 147 ? 19.526 2.003 34.429 1.00 74.38 147 ALA A N 1
ATOM 1045 C CA . ALA A 1 147 ? 20.394 2.303 33.292 1.00 74.38 147 ALA A CA 1
ATOM 1046 C C . ALA A 1 147 ? 21.723 1.525 33.316 1.00 74.38 147 ALA A C 1
ATOM 1048 O O . ALA A 1 147 ? 22.341 1.330 32.270 1.00 74.38 147 ALA A O 1
ATOM 1049 N N . ALA A 1 148 ? 22.147 1.033 34.487 1.00 71.44 148 ALA A N 1
ATOM 1050 C CA . ALA A 1 148 ? 23.359 0.226 34.631 1.00 71.44 148 ALA A CA 1
ATOM 1051 C C . ALA A 1 148 ? 23.277 -1.133 33.904 1.00 71.44 148 ALA A C 1
ATOM 1053 O O . ALA A 1 148 ? 24.306 -1.753 33.634 1.00 71.44 148 ALA A O 1
ATOM 1054 N N . GLU A 1 149 ? 22.068 -1.600 33.566 1.00 74.75 149 GLU A N 1
ATOM 1055 C CA . GLU A 1 149 ? 21.840 -2.873 32.869 1.00 74.75 149 GLU A CA 1
ATOM 1056 C C . GLU A 1 149 ? 21.828 -2.749 31.336 1.00 74.75 149 GLU A C 1
ATOM 1058 O O . GLU A 1 149 ? 21.697 -3.759 30.626 1.00 74.75 149 GLU A O 1
ATOM 1063 N N . LEU A 1 150 ? 21.964 -1.526 30.814 1.00 81.00 150 LEU A N 1
ATOM 1064 C CA . LEU A 1 150 ? 21.994 -1.270 29.380 1.00 81.00 150 LEU A CA 1
ATOM 1065 C C . LEU A 1 150 ? 23.309 -1.812 28.780 1.00 81.00 150 LEU A C 1
ATOM 1067 O O . LEU A 1 150 ? 24.390 -1.520 29.291 1.00 81.00 150 LEU A O 1
ATOM 1071 N N . PRO A 1 151 ? 23.250 -2.617 27.704 1.00 74.88 151 PRO A N 1
ATOM 1072 C CA . PRO A 1 151 ? 24.406 -3.366 27.213 1.00 74.88 151 PRO A CA 1
ATOM 1073 C C . PRO A 1 151 ? 25.441 -2.479 26.508 1.00 74.88 151 PRO A C 1
ATOM 1075 O O . PRO A 1 151 ? 26.606 -2.474 26.890 1.00 74.88 151 PRO A O 1
ATOM 1078 N N . ALA A 1 152 ? 25.030 -1.730 25.482 1.00 83.31 152 ALA A N 1
ATOM 1079 C CA . ALA A 1 152 ? 25.887 -0.824 24.725 1.00 83.31 152 ALA A CA 1
ATOM 1080 C C . ALA A 1 152 ? 25.121 0.463 24.438 1.00 83.31 152 ALA A C 1
ATOM 1082 O O . ALA A 1 152 ? 24.132 0.442 23.702 1.00 83.31 152 ALA A O 1
ATOM 1083 N N . VAL A 1 153 ? 25.564 1.565 25.041 1.00 86.56 153 VAL A N 1
ATOM 1084 C CA . VAL A 1 153 ? 24.863 2.853 24.970 1.00 86.56 153 VAL A CA 1
ATOM 1085 C C . VAL A 1 153 ? 25.685 3.852 24.171 1.00 86.56 153 VAL A C 1
ATOM 1087 O O . VAL A 1 153 ? 26.804 4.190 24.561 1.00 86.56 153 VAL A O 1
ATOM 1090 N N . VAL A 1 154 ? 25.107 4.357 23.083 1.00 90.19 154 VAL A N 1
ATOM 1091 C CA . VAL A 1 154 ? 25.569 5.549 22.368 1.00 90.19 154 VAL A CA 1
ATOM 1092 C C . VAL A 1 154 ? 24.817 6.747 22.935 1.00 90.19 154 VAL A C 1
ATOM 1094 O O . VAL A 1 154 ? 23.617 6.899 22.712 1.00 90.19 154 VAL A O 1
ATOM 1097 N N . GLN A 1 155 ? 25.518 7.595 23.684 1.00 90.25 155 GLN A N 1
ATOM 1098 C CA . GLN A 1 155 ? 24.921 8.785 24.288 1.00 90.25 155 GLN A CA 1
ATOM 1099 C C . GLN A 1 155 ? 25.058 10.013 23.379 1.00 90.25 155 GLN A C 1
ATOM 1101 O O . GLN A 1 155 ? 26.176 10.406 23.019 1.00 90.25 155 GLN A O 1
ATOM 1106 N N . VAL A 1 156 ? 23.928 10.660 23.099 1.00 89.38 156 VAL A N 1
ATOM 1107 C CA . VAL A 1 156 ? 23.788 11.985 22.478 1.00 89.38 156 VAL A CA 1
ATOM 1108 C C . VAL A 1 156 ? 22.948 12.878 23.400 1.00 89.38 156 VAL A C 1
ATOM 1110 O O . VAL A 1 156 ? 22.043 12.399 24.063 1.00 89.38 156 VAL A O 1
ATOM 1113 N N . LEU A 1 157 ? 23.248 14.176 23.507 1.00 80.06 157 LEU A N 1
ATOM 1114 C CA . LEU A 1 157 ? 22.584 15.070 24.482 1.00 80.06 157 LEU A CA 1
ATOM 1115 C C . LEU A 1 157 ? 21.246 15.645 23.974 1.00 80.06 157 LEU A C 1
ATOM 1117 O O . LEU A 1 157 ? 20.728 16.618 24.516 1.00 80.06 157 LEU A O 1
ATOM 1121 N N . GLY A 1 158 ? 20.707 15.052 22.911 1.00 80.94 158 GLY A N 1
ATOM 1122 C CA . GLY A 1 158 ? 19.463 15.438 22.266 1.00 80.94 158 GLY A CA 1
ATOM 1123 C C . GLY A 1 158 ? 19.235 14.634 20.989 1.00 80.94 158 GLY A C 1
ATOM 1124 O O . GLY A 1 158 ? 20.002 13.733 20.653 1.00 80.94 158 GLY A O 1
ATOM 1125 N N . TYR A 1 159 ? 18.168 14.967 20.271 1.00 86.69 159 TYR A N 1
ATOM 1126 C CA . TYR A 1 159 ? 17.755 14.313 19.024 1.00 86.69 159 TYR A CA 1
ATOM 1127 C C . TYR A 1 159 ? 17.778 15.290 17.836 1.00 86.69 159 TYR A C 1
ATOM 1129 O O . TYR A 1 159 ? 16.946 15.229 16.936 1.00 86.69 159 TYR A O 1
ATOM 1137 N N . GLY A 1 160 ? 18.737 16.224 17.829 1.00 83.25 160 GLY A N 1
ATOM 1138 C CA . GLY A 1 160 ? 18.988 17.069 16.663 1.00 83.25 160 GLY A CA 1
ATOM 1139 C C . GLY A 1 160 ? 19.478 16.227 15.473 1.00 83.25 160 GLY A C 1
ATOM 1140 O O . GLY A 1 160 ? 20.226 15.270 15.689 1.00 83.25 160 GLY A O 1
ATOM 1141 N N . PRO A 1 161 ? 19.141 16.574 14.212 1.00 83.12 161 PRO A N 1
ATOM 1142 C CA . PRO A 1 161 ? 19.499 15.754 13.051 1.00 83.12 161 PRO A CA 1
ATOM 1143 C C . PRO A 1 161 ? 20.991 15.407 12.965 1.00 83.12 161 PRO A C 1
ATOM 1145 O O . PRO A 1 161 ? 21.336 14.259 12.716 1.00 83.12 161 PRO A O 1
ATOM 1148 N N . ARG A 1 162 ? 21.883 16.367 13.252 1.00 83.19 162 ARG A N 1
ATOM 1149 C CA . ARG A 1 162 ? 23.341 16.145 13.239 1.00 83.19 162 ARG A CA 1
ATOM 1150 C C . ARG A 1 162 ? 23.801 15.136 14.293 1.00 83.19 162 ARG A C 1
ATOM 1152 O O . ARG A 1 162 ? 24.675 14.321 14.011 1.00 83.19 162 ARG A O 1
ATOM 1159 N N . ASP A 1 163 ? 23.214 15.185 15.485 1.00 87.06 163 ASP A N 1
ATOM 1160 C CA . ASP A 1 163 ? 23.563 14.279 16.582 1.00 87.06 163 ASP A CA 1
ATOM 1161 C C . ASP A 1 163 ? 23.078 12.856 16.283 1.00 87.06 163 ASP A C 1
ATOM 1163 O O . ASP A 1 163 ? 23.800 11.886 16.512 1.00 87.06 163 ASP A O 1
ATOM 1167 N N . LEU A 1 164 ? 21.882 12.733 15.701 1.00 91.50 164 LEU A N 1
ATOM 1168 C CA . LEU A 1 164 ? 21.316 11.459 15.259 1.00 91.50 164 LEU A CA 1
ATOM 1169 C C . LEU A 1 164 ? 22.102 10.839 14.094 1.00 91.50 164 LEU A C 1
ATOM 1171 O O . LEU A 1 164 ? 22.366 9.636 14.102 1.00 91.50 164 LEU A O 1
ATOM 1175 N N . GLU A 1 165 ? 22.535 11.641 13.118 1.00 90.38 165 GLU A N 1
ATOM 1176 C CA . GLU A 1 165 ? 23.406 11.171 12.034 1.00 90.38 165 GLU A CA 1
ATOM 1177 C C . GLU A 1 165 ? 24.762 10.682 12.573 1.00 90.38 165 GLU A C 1
ATOM 1179 O O . GLU A 1 165 ? 25.249 9.622 12.168 1.00 90.38 165 GLU A O 1
ATOM 1184 N N . ALA A 1 166 ? 25.350 11.396 13.539 1.00 87.06 166 ALA A N 1
ATOM 1185 C CA . ALA A 1 166 ? 26.567 10.948 14.214 1.00 87.06 166 ALA A CA 1
ATOM 1186 C C . ALA A 1 166 ? 26.337 9.647 15.008 1.00 87.06 166 ALA A C 1
ATOM 1188 O O . ALA A 1 166 ? 27.205 8.768 15.013 1.00 87.06 166 ALA A O 1
ATOM 1189 N N . ALA A 1 167 ? 25.165 9.490 15.640 1.00 92.25 167 ALA A N 1
ATOM 1190 C CA . ALA A 1 167 ? 24.784 8.280 16.375 1.00 92.25 167 ALA A CA 1
ATOM 1191 C C . ALA A 1 167 ? 24.713 7.066 15.459 1.00 92.25 167 ALA A C 1
ATOM 1193 O O . ALA A 1 167 ? 25.275 6.028 15.804 1.00 92.25 167 ALA A O 1
ATOM 1194 N N . ALA A 1 168 ? 24.128 7.210 14.268 1.00 92.94 168 ALA A N 1
ATOM 1195 C CA . ALA A 1 168 ? 24.144 6.159 13.256 1.00 92.94 168 ALA A CA 1
ATOM 1196 C C . ALA A 1 168 ? 25.574 5.744 12.879 1.00 92.94 168 ALA A C 1
ATOM 1198 O O . ALA A 1 168 ? 25.869 4.551 12.823 1.00 92.94 168 ALA A O 1
ATOM 1199 N N . GLY A 1 169 ? 26.475 6.711 12.670 1.00 88.19 169 GLY A N 1
ATOM 1200 C CA . GLY A 1 169 ? 27.880 6.436 12.351 1.00 88.19 169 GLY A CA 1
ATOM 1201 C C . GLY A 1 169 ? 28.602 5.656 13.455 1.00 88.19 169 GLY A C 1
ATOM 1202 O O . GLY A 1 169 ? 29.286 4.674 13.166 1.00 88.19 169 GLY A O 1
ATOM 1203 N N . LEU A 1 170 ? 28.413 6.039 14.723 1.00 89.94 170 LEU A N 1
ATOM 1204 C CA . LEU A 1 170 ? 29.000 5.321 15.862 1.00 89.94 170 LEU A CA 1
ATOM 1205 C C . LEU A 1 170 ? 28.399 3.932 16.069 1.00 89.94 170 LEU A C 1
ATOM 1207 O O . LEU A 1 170 ? 29.143 2.996 16.350 1.00 89.94 170 LEU A O 1
ATOM 1211 N N . LEU A 1 171 ? 27.081 3.784 15.926 1.00 91.44 171 LEU A N 1
ATOM 1212 C CA . LEU A 1 171 ? 26.426 2.477 15.979 1.00 91.44 171 LEU A CA 1
ATOM 1213 C C . LEU A 1 171 ? 27.005 1.544 14.915 1.00 91.44 171 LEU A C 1
ATOM 1215 O O . LEU A 1 171 ? 27.279 0.379 15.196 1.00 91.44 171 LEU A O 1
ATOM 1219 N N . PHE A 1 172 ? 27.199 2.054 13.698 1.00 88.81 172 PHE A N 1
ATOM 1220 C CA . PHE A 1 172 ? 27.567 1.217 12.567 1.00 88.81 172 PHE A CA 1
ATOM 1221 C C . PHE A 1 172 ? 29.059 0.897 12.494 1.00 88.81 172 PHE A C 1
ATOM 1223 O O . PHE A 1 172 ? 29.405 -0.240 12.200 1.00 88.81 172 PHE A O 1
ATOM 1230 N N . PHE A 1 173 ? 29.938 1.861 12.780 1.00 85.00 173 PHE A N 1
ATOM 1231 C CA . PHE A 1 173 ? 31.392 1.707 12.630 1.00 85.00 173 PHE A CA 1
ATOM 1232 C C . PHE A 1 173 ? 32.163 1.665 13.956 1.00 85.00 173 PHE A C 1
ATOM 1234 O O . PHE A 1 173 ? 33.348 1.348 13.967 1.00 85.00 173 PHE A O 1
ATOM 1241 N N . GLY A 1 174 ? 31.532 1.994 15.085 1.00 81.62 174 GLY A N 1
ATOM 1242 C CA . GLY A 1 174 ? 32.219 2.107 16.372 1.00 81.62 174 GLY A CA 1
ATOM 1243 C C . GLY A 1 174 ? 33.119 3.349 16.477 1.00 81.62 174 GLY A C 1
ATOM 1244 O O . GLY A 1 174 ? 33.302 4.115 15.529 1.00 81.62 174 GLY A O 1
ATOM 1245 N N . GLY A 1 175 ? 33.686 3.575 17.669 1.00 68.19 175 GLY A N 1
ATOM 1246 C CA . GLY A 1 175 ? 34.438 4.800 17.984 1.00 68.19 175 GLY A CA 1
ATOM 1247 C C . GLY A 1 175 ? 35.779 4.944 17.249 1.00 68.19 175 GLY A C 1
ATOM 1248 O O . GLY A 1 175 ? 36.085 6.020 16.739 1.00 68.19 175 GLY A O 1
ATOM 1249 N N . GLN A 1 176 ? 36.569 3.868 17.153 1.00 60.47 176 GLN A N 1
ATOM 1250 C CA . GLN A 1 176 ? 37.898 3.911 16.520 1.00 60.47 176 GLN A CA 1
ATOM 1251 C C . GLN A 1 176 ? 37.830 4.058 14.992 1.00 60.47 176 GLN A C 1
ATOM 1253 O O . GLN A 1 176 ? 38.630 4.780 14.397 1.00 60.47 176 GLN A O 1
ATOM 1258 N N . GLN A 1 177 ? 36.864 3.410 14.341 1.00 57.50 177 GLN A N 1
ATOM 1259 C CA . GLN A 1 177 ? 36.776 3.377 12.880 1.00 57.50 177 GLN A CA 1
ATOM 1260 C C . GLN A 1 177 ? 36.133 4.653 12.304 1.00 57.50 177 GLN A C 1
ATOM 1262 O O . GLN A 1 177 ? 36.523 5.098 11.222 1.00 57.50 177 GLN A O 1
ATOM 1267 N N . LEU A 1 178 ? 35.238 5.310 13.058 1.00 56.22 178 LEU A N 1
ATOM 1268 C CA . LEU A 1 178 ? 34.699 6.628 12.703 1.00 56.22 178 LEU A CA 1
ATOM 1269 C C . LEU A 1 178 ? 35.795 7.709 12.678 1.00 56.22 178 LEU A C 1
ATOM 1271 O O . LEU A 1 178 ? 35.831 8.524 11.758 1.00 56.22 178 LEU A O 1
ATOM 1275 N N . GLN A 1 179 ? 36.729 7.696 13.638 1.00 57.28 179 GLN A N 1
ATOM 1276 C CA . GLN A 1 179 ? 37.881 8.611 13.641 1.00 57.28 179 GLN A CA 1
ATOM 1277 C C . GLN A 1 179 ? 38.776 8.425 12.408 1.00 57.28 179 GLN A C 1
ATOM 1279 O O . GLN A 1 179 ? 39.214 9.414 11.819 1.00 57.28 179 GLN A O 1
ATOM 1284 N N . LEU A 1 180 ? 38.998 7.179 11.978 1.00 57.44 180 LEU A N 1
ATOM 1285 C CA . LEU A 1 180 ? 39.768 6.875 10.769 1.00 57.44 180 LEU A CA 1
ATOM 1286 C C . LEU A 1 180 ? 39.058 7.353 9.494 1.00 57.44 180 LEU A C 1
ATOM 1288 O O . LEU A 1 180 ? 39.706 7.918 8.614 1.00 57.44 180 LEU A O 1
ATOM 1292 N N . GLN A 1 181 ? 37.736 7.186 9.393 1.00 59.09 181 GLN A N 1
ATOM 1293 C CA . GLN A 1 181 ? 36.971 7.702 8.252 1.00 59.09 181 GLN A CA 1
ATOM 1294 C C . GLN A 1 181 ? 36.957 9.233 8.208 1.00 59.09 181 GLN A C 1
ATOM 1296 O O . GLN A 1 181 ? 37.186 9.803 7.142 1.00 59.09 181 GLN A O 1
ATOM 1301 N N . LEU A 1 182 ? 36.755 9.904 9.346 1.00 57.94 182 LEU A N 1
ATOM 1302 C CA . LEU A 1 182 ? 36.794 11.367 9.427 1.00 57.94 182 LEU A CA 1
ATOM 1303 C C . LEU A 1 182 ? 38.180 11.916 9.057 1.00 57.94 182 LEU A C 1
ATOM 1305 O O . LEU A 1 182 ? 38.264 12.907 8.333 1.00 57.94 182 LEU A O 1
ATOM 1309 N N . GLN A 1 183 ? 39.265 11.248 9.465 1.00 58.50 183 GLN A N 1
ATOM 1310 C CA . GLN A 1 183 ? 40.622 11.605 9.035 1.00 58.50 183 GLN A CA 1
ATOM 1311 C C . GLN A 1 183 ? 40.833 11.411 7.529 1.00 58.50 183 GLN A C 1
ATOM 1313 O O . GLN A 1 183 ? 41.393 12.293 6.880 1.00 58.50 183 GLN A O 1
ATOM 1318 N N . GLN A 1 184 ? 40.353 10.307 6.946 1.00 64.62 184 GLN A N 1
ATOM 1319 C CA . GLN A 1 184 ? 40.443 10.077 5.497 1.00 64.62 184 GLN A CA 1
ATOM 1320 C C . GLN A 1 184 ? 39.618 11.099 4.699 1.00 64.62 184 GLN A C 1
ATOM 1322 O O . GLN A 1 184 ? 40.037 11.542 3.629 1.00 64.62 184 GLN A O 1
ATOM 1327 N N . GLN A 1 185 ? 38.462 11.512 5.221 1.00 60.06 185 GLN A N 1
ATOM 1328 C CA . GLN A 1 185 ? 37.603 12.513 4.591 1.00 60.06 185 GLN A CA 1
ATOM 1329 C C . GLN A 1 185 ? 38.213 13.921 4.680 1.00 60.06 185 GLN A C 1
ATOM 1331 O O . GLN A 1 185 ? 38.184 14.655 3.695 1.00 60.06 185 GLN A O 1
ATOM 1336 N N . GLN A 1 186 ? 38.844 14.268 5.807 1.00 61.56 186 GLN A N 1
ATOM 1337 C CA . GLN A 1 186 ? 39.595 15.519 5.971 1.00 61.56 186 GLN A CA 1
ATOM 1338 C C . GLN A 1 186 ? 40.866 15.558 5.111 1.00 61.56 186 GLN A C 1
ATOM 1340 O O . GLN A 1 186 ? 41.197 16.605 4.560 1.00 61.56 186 GLN A O 1
ATOM 1345 N N . GLN A 1 187 ? 41.552 14.426 4.924 1.00 57.19 187 GLN A N 1
ATOM 1346 C CA . GLN A 1 187 ? 42.691 14.329 4.002 1.00 57.19 187 GLN A CA 1
ATOM 1347 C C . GLN A 1 187 ? 42.270 14.500 2.539 1.00 57.19 187 GLN A C 1
ATOM 1349 O O . GLN A 1 187 ? 42.991 15.131 1.775 1.00 57.19 187 GLN A O 1
ATOM 1354 N N . ARG A 1 188 ? 41.079 14.021 2.158 1.00 55.03 188 ARG A N 1
ATOM 1355 C CA . ARG A 1 188 ? 40.503 14.247 0.819 1.00 55.03 188 ARG A CA 1
ATOM 1356 C C . ARG A 1 188 ? 40.023 15.681 0.572 1.00 55.03 188 ARG A C 1
ATOM 1358 O O . ARG A 1 188 ? 39.751 16.021 -0.573 1.00 55.03 188 ARG A O 1
ATOM 1365 N N . GLN A 1 189 ? 39.890 16.494 1.619 1.00 45.06 189 GLN A N 1
ATOM 1366 C CA . GLN A 1 189 ? 39.415 17.880 1.539 1.00 45.06 189 GLN A CA 1
ATOM 1367 C C . GLN A 1 189 ? 40.519 18.920 1.781 1.00 45.06 189 GLN A C 1
ATOM 1369 O O . GLN A 1 189 ? 40.233 20.117 1.760 1.00 45.06 189 GLN A O 1
ATOM 1374 N N . ARG A 1 190 ? 41.776 18.506 1.998 1.00 42.22 190 ARG A N 1
ATOM 1375 C CA . ARG A 1 190 ? 42.893 19.451 2.105 1.00 42.22 190 ARG A CA 1
ATOM 1376 C C . ARG A 1 190 ? 43.222 19.991 0.699 1.00 42.22 190 ARG A C 1
ATOM 1378 O O . ARG A 1 190 ? 43.487 19.178 -0.185 1.00 42.22 190 ARG A O 1
ATOM 1385 N N . PRO A 1 191 ? 43.214 21.317 0.468 1.00 45.94 191 PRO A N 1
ATOM 1386 C CA . PRO A 1 191 ? 43.687 21.889 -0.790 1.00 45.94 191 PRO A CA 1
ATOM 1387 C C . PRO A 1 191 ? 45.166 21.540 -0.978 1.00 45.94 191 PRO A C 1
ATOM 1389 O O . PRO A 1 191 ? 45.937 21.656 -0.023 1.00 45.94 191 PRO A O 1
ATOM 1392 N N . GLU A 1 192 ? 45.568 21.109 -2.175 1.00 43.12 192 GLU A N 1
ATOM 1393 C CA . GLU A 1 192 ? 46.993 21.005 -2.501 1.00 43.12 192 GLU A CA 1
ATOM 1394 C C . GLU A 1 192 ? 47.630 22.397 -2.394 1.00 43.12 192 GLU A C 1
ATOM 1396 O O . GLU A 1 192 ? 47.133 23.363 -2.979 1.00 43.12 192 GLU A O 1
ATOM 1401 N N . GLU A 1 193 ? 48.709 22.516 -1.616 1.00 40.22 193 GLU A N 1
ATOM 1402 C CA . GLU A 1 193 ? 49.512 23.737 -1.612 1.00 40.22 193 GLU A CA 1
ATOM 1403 C C . GLU A 1 193 ? 50.117 23.961 -3.006 1.00 40.22 193 GLU A C 1
ATOM 1405 O O . GLU A 1 193 ? 50.537 22.999 -3.658 1.00 40.22 193 GLU A O 1
ATOM 1410 N N . PRO A 1 194 ? 50.203 25.217 -3.478 1.00 42.06 194 PRO A N 1
ATOM 1411 C CA . PRO A 1 194 ? 50.847 25.512 -4.745 1.00 42.06 194 PRO A CA 1
ATOM 1412 C C . PRO A 1 194 ? 52.343 25.206 -4.618 1.00 42.06 194 PRO A C 1
ATOM 1414 O O . PRO A 1 194 ? 53.080 25.901 -3.918 1.00 42.06 194 PRO A O 1
ATOM 1417 N N . GLY A 1 195 ? 52.784 24.139 -5.286 1.00 39.97 195 GLY A N 1
ATOM 1418 C CA . GLY A 1 195 ? 54.192 23.759 -5.341 1.00 39.97 195 GLY A CA 1
ATOM 1419 C C . GLY A 1 195 ? 55.071 24.878 -5.922 1.00 39.97 195 GLY A C 1
ATOM 1420 O O . GLY A 1 195 ? 54.594 25.698 -6.715 1.00 39.97 195 GLY A O 1
ATOM 1421 N N . PRO A 1 196 ? 56.362 24.935 -5.548 1.00 40.78 196 PRO A N 1
ATOM 1422 C CA . PRO A 1 196 ? 57.278 25.933 -6.077 1.00 40.78 196 PRO A CA 1
ATOM 1423 C C . PRO A 1 196 ? 57.484 25.715 -7.583 1.00 40.78 196 PRO A C 1
ATOM 1425 O O . PRO A 1 196 ? 57.521 24.583 -8.065 1.00 40.78 196 PRO A O 1
ATOM 1428 N N . GLY A 1 197 ? 57.584 26.826 -8.320 1.00 41.59 197 GLY A N 1
ATOM 1429 C CA . GLY A 1 197 ? 57.729 26.863 -9.776 1.00 41.59 197 GLY A CA 1
ATOM 1430 C C . GLY A 1 197 ? 58.960 26.118 -10.324 1.00 41.59 197 GLY A C 1
ATOM 1431 O O . GLY A 1 197 ? 59.828 25.673 -9.573 1.00 41.59 197 GLY A O 1
ATOM 1432 N N . PRO A 1 198 ? 59.046 25.970 -11.658 1.00 44.41 198 PRO A N 1
ATOM 1433 C CA . PRO A 1 198 ? 59.906 24.987 -12.296 1.00 44.41 198 PRO A CA 1
ATOM 1434 C C . PRO A 1 198 ? 61.370 25.424 -12.235 1.00 44.41 198 PRO A C 1
ATOM 1436 O O . PRO A 1 198 ? 61.760 26.433 -12.818 1.00 44.41 198 PRO A O 1
ATOM 1439 N N . GLY A 1 199 ? 62.199 24.629 -11.567 1.00 39.16 199 GLY A N 1
ATOM 1440 C CA . GLY A 1 199 ? 63.640 24.828 -11.549 1.00 39.16 199 GLY A CA 1
ATOM 1441 C C . GLY A 1 199 ? 64.365 23.625 -10.965 1.00 39.16 199 GLY A C 1
ATOM 1442 O O . GLY A 1 199 ? 64.159 23.278 -9.810 1.00 39.16 199 GLY A O 1
ATOM 1443 N N . SER A 1 200 ? 65.246 23.035 -11.776 1.00 34.84 200 SER A N 1
ATOM 1444 C CA . SER A 1 200 ? 66.219 21.977 -11.457 1.00 34.84 200 SER A CA 1
ATOM 1445 C C . SER A 1 200 ? 65.662 20.591 -11.094 1.00 34.84 200 SER A C 1
ATOM 1447 O O . SER A 1 200 ? 65.201 20.339 -9.986 1.00 34.84 200 SER A O 1
ATOM 1449 N N . GLY A 1 201 ? 65.766 19.658 -12.047 1.00 41.03 201 GLY A N 1
ATOM 1450 C CA . GLY A 1 201 ? 65.586 18.229 -11.786 1.00 41.03 201 GLY A CA 1
ATOM 1451 C C . GLY A 1 201 ? 66.805 17.588 -11.113 1.00 41.03 201 GLY A C 1
ATOM 1452 O O . GLY A 1 201 ? 67.898 18.157 -11.131 1.00 41.03 201 GLY A O 1
ATOM 1453 N N . PRO A 1 202 ? 66.639 16.361 -10.596 1.00 35.91 202 PRO A N 1
ATOM 1454 C CA . PRO A 1 202 ? 67.733 15.407 -10.508 1.00 35.91 202 PRO A CA 1
ATOM 1455 C C . PRO A 1 202 ? 67.432 14.080 -11.228 1.00 35.91 202 PRO A C 1
ATOM 1457 O O . PRO A 1 202 ? 66.305 13.762 -11.599 1.00 35.91 202 PRO A O 1
ATOM 1460 N N . ALA A 1 203 ? 68.526 13.360 -11.459 1.00 32.50 203 ALA A N 1
ATOM 1461 C CA . ALA A 1 203 ? 68.752 12.250 -12.377 1.00 32.50 203 ALA A CA 1
ATOM 1462 C C . ALA A 1 203 ? 67.915 10.967 -12.155 1.00 32.50 203 ALA A C 1
ATOM 1464 O O . ALA A 1 203 ? 67.467 10.700 -11.040 1.00 32.50 203 ALA A O 1
ATOM 1465 N N . PRO A 1 204 ? 67.774 10.113 -13.194 1.00 35.03 204 PRO A N 1
ATOM 1466 C CA . PRO A 1 204 ? 67.140 8.805 -13.071 1.00 35.03 204 PRO A CA 1
ATOM 1467 C C . PRO A 1 204 ? 68.084 7.767 -12.438 1.00 35.03 204 PRO A C 1
ATOM 1469 O O . PRO A 1 204 ? 69.255 7.655 -12.804 1.00 35.03 204 PRO A O 1
ATOM 1472 N N . ALA A 1 205 ? 67.543 6.981 -11.505 1.00 32.88 205 ALA A N 1
ATOM 1473 C CA . ALA A 1 205 ? 68.170 5.784 -10.942 1.00 32.88 205 ALA A CA 1
ATOM 1474 C C . ALA A 1 205 ? 67.981 4.559 -11.877 1.00 32.88 205 ALA A C 1
ATOM 1476 O O . ALA A 1 205 ? 67.066 4.559 -12.705 1.00 32.88 205 ALA A O 1
ATOM 1477 N N . PRO A 1 206 ? 68.850 3.533 -11.790 1.00 34.50 206 PRO A N 1
ATOM 1478 C CA . PRO A 1 206 ? 69.133 2.623 -12.897 1.00 34.50 206 PRO A CA 1
ATOM 1479 C C . PRO A 1 206 ? 68.134 1.465 -13.022 1.00 34.50 206 PRO A C 1
ATOM 1481 O O . PRO A 1 206 ? 67.633 0.926 -12.037 1.00 34.50 206 PRO A O 1
ATOM 1484 N N . ALA A 1 207 ? 67.896 1.058 -14.271 1.00 33.53 207 ALA A N 1
ATOM 1485 C CA . ALA A 1 207 ? 67.087 -0.094 -14.643 1.00 33.53 207 ALA A CA 1
ATOM 1486 C C . ALA A 1 207 ? 67.847 -1.415 -14.426 1.00 33.53 207 ALA A C 1
ATOM 1488 O O . ALA A 1 207 ? 68.997 -1.568 -14.838 1.00 33.53 207 ALA A O 1
ATOM 1489 N N . VAL A 1 208 ? 67.166 -2.380 -13.810 1.00 33.62 208 VAL A N 1
ATOM 1490 C CA . VAL A 1 208 ? 67.623 -3.762 -13.623 1.00 33.62 208 VAL A CA 1
ATOM 1491 C C . VAL A 1 208 ? 67.467 -4.537 -14.937 1.00 33.62 208 VAL A C 1
ATOM 1493 O O . VAL A 1 208 ? 66.378 -4.606 -15.502 1.00 33.62 208 VAL A O 1
ATOM 1496 N N . GLN A 1 209 ? 68.572 -5.114 -15.415 1.00 30.61 209 GLN A N 1
ATOM 1497 C CA . GLN A 1 209 ? 68.655 -5.995 -16.583 1.00 30.61 209 GLN A CA 1
ATOM 1498 C C . GLN A 1 209 ? 68.164 -7.416 -16.264 1.00 30.61 209 GLN A C 1
ATOM 1500 O O . GLN A 1 209 ? 68.564 -8.008 -15.263 1.00 30.61 209 GLN A O 1
ATOM 1505 N N . LEU A 1 210 ? 67.380 -7.992 -17.179 1.00 34.88 210 LEU A N 1
ATOM 1506 C CA . LEU A 1 210 ? 67.169 -9.437 -17.321 1.00 34.88 210 LEU A CA 1
ATOM 1507 C C . LEU A 1 210 ? 67.759 -9.888 -18.672 1.00 34.88 210 LEU A C 1
ATOM 1509 O O . LEU A 1 210 ? 67.594 -9.169 -19.662 1.00 34.88 210 LEU A O 1
ATOM 1513 N N . PRO A 1 211 ? 68.466 -11.032 -18.736 1.00 36.66 211 PRO A N 1
ATOM 1514 C CA . PRO A 1 211 ? 69.219 -11.435 -19.917 1.00 36.66 211 PRO A CA 1
ATOM 1515 C C . PRO A 1 211 ? 68.350 -12.133 -20.971 1.00 36.66 211 PRO A C 1
ATOM 1517 O O . PRO A 1 211 ? 67.385 -12.832 -20.664 1.00 36.66 211 PRO A O 1
ATOM 1520 N N . GLY A 1 212 ? 68.734 -11.913 -22.229 1.00 30.98 212 GLY A N 1
ATOM 1521 C CA . GLY A 1 212 ? 68.049 -12.381 -23.426 1.00 30.98 212 GLY A CA 1
ATOM 1522 C C . GLY A 1 212 ? 68.258 -13.855 -23.764 1.00 30.98 212 GLY A C 1
ATOM 1523 O O . GLY A 1 212 ? 69.216 -14.494 -23.334 1.00 30.98 212 GLY A O 1
ATOM 1524 N N . ILE A 1 213 ? 67.364 -14.355 -24.617 1.00 33.28 213 ILE A N 1
ATOM 1525 C CA . ILE A 1 213 ? 67.552 -15.578 -25.394 1.00 33.28 213 ILE A CA 1
ATOM 1526 C C . ILE A 1 213 ? 67.163 -15.270 -26.842 1.00 33.28 213 ILE A C 1
ATOM 1528 O O . ILE A 1 213 ? 66.166 -14.606 -27.116 1.00 33.28 213 ILE A O 1
ATOM 1532 N N . ALA A 1 214 ? 68.053 -15.694 -27.731 1.00 32.34 214 ALA A N 1
ATOM 1533 C CA . ALA A 1 214 ? 68.181 -15.320 -29.124 1.00 32.34 214 ALA A CA 1
ATOM 1534 C C . ALA A 1 214 ? 67.104 -15.916 -30.044 1.00 32.34 214 ALA A C 1
ATOM 1536 O O . ALA A 1 214 ? 66.698 -17.069 -29.902 1.00 32.34 214 ALA A O 1
ATOM 1537 N N . SER A 1 215 ? 66.725 -15.121 -31.046 1.00 30.88 215 SER A N 1
ATOM 1538 C CA . SER A 1 215 ? 65.987 -15.539 -32.236 1.00 30.88 215 SER A CA 1
ATOM 1539 C C . SER A 1 215 ? 66.853 -16.435 -33.123 1.00 30.88 215 SER A C 1
ATOM 1541 O O . SER A 1 215 ? 67.960 -16.050 -33.502 1.00 30.88 215 SER A O 1
ATOM 1543 N N . LEU A 1 216 ? 66.325 -17.602 -33.494 1.00 33.28 216 LEU A N 1
ATOM 1544 C CA . LEU A 1 216 ? 66.887 -18.473 -34.525 1.00 33.28 216 LEU A CA 1
ATOM 1545 C C . LEU A 1 216 ? 66.157 -18.292 -35.860 1.00 33.28 216 LEU A C 1
ATOM 1547 O O . LEU A 1 216 ? 64.955 -18.040 -35.921 1.00 33.28 216 LEU A O 1
ATOM 1551 N N . GLN A 1 217 ? 66.966 -18.384 -36.909 1.00 32.38 217 GLN A N 1
ATOM 1552 C CA . GLN A 1 217 ? 66.718 -18.088 -38.314 1.00 32.38 217 GLN A CA 1
ATOM 1553 C C . GLN A 1 217 ? 65.661 -18.978 -38.990 1.00 32.38 217 GLN A C 1
ATOM 1555 O O . GLN A 1 217 ? 65.481 -20.144 -38.648 1.00 32.38 217 GLN A O 1
ATOM 1560 N N . GLN A 1 218 ? 65.039 -18.424 -40.035 1.00 36.75 218 GLN A N 1
ATOM 1561 C CA . GLN A 1 218 ? 64.373 -19.177 -41.102 1.00 36.75 218 GLN A CA 1
ATOM 1562 C C . GLN A 1 218 ? 65.392 -19.936 -41.975 1.00 36.75 218 GLN A C 1
ATOM 1564 O O . GLN A 1 218 ? 66.494 -19.423 -42.189 1.00 36.75 218 GLN A O 1
ATOM 1569 N N . PRO A 1 219 ? 65.006 -21.065 -42.593 1.00 39.62 219 PRO A N 1
ATOM 1570 C CA . PRO A 1 219 ? 65.646 -21.574 -43.799 1.00 39.62 219 PRO A CA 1
ATOM 1571 C C . PRO A 1 219 ? 64.851 -21.193 -45.073 1.00 39.62 219 PRO A C 1
ATOM 1573 O O . PRO A 1 219 ? 63.630 -21.026 -45.007 1.00 39.62 219 PRO A O 1
ATOM 1576 N N . PRO A 1 220 ? 65.509 -21.082 -46.243 1.00 44.88 220 PRO A N 1
ATOM 1577 C CA . PRO A 1 220 ? 64.855 -20.845 -47.527 1.00 44.88 220 PRO A CA 1
ATOM 1578 C C . PRO A 1 220 ? 64.703 -22.134 -48.355 1.00 44.88 220 PRO A C 1
ATOM 1580 O O . PRO A 1 220 ? 65.456 -23.090 -48.179 1.00 44.88 220 PRO A O 1
ATOM 1583 N N . GLY A 1 221 ? 63.811 -22.100 -49.351 1.00 31.58 221 GLY A N 1
ATOM 1584 C CA . GLY A 1 221 ? 63.963 -22.887 -50.581 1.00 31.58 221 GLY A CA 1
ATOM 1585 C C . GLY A 1 221 ? 62.722 -23.648 -51.055 1.00 31.58 221 GLY A C 1
ATOM 1586 O O . GLY A 1 221 ? 62.089 -24.354 -50.279 1.00 31.58 221 GLY A O 1
ATOM 1587 N N . GLY A 1 222 ? 62.457 -23.562 -52.365 1.00 31.36 222 GLY A N 1
ATOM 1588 C CA . GLY A 1 222 ? 61.787 -24.628 -53.120 1.00 31.36 222 GLY A CA 1
ATOM 1589 C C . GLY A 1 222 ? 60.656 -24.187 -54.048 1.00 31.36 222 GLY A C 1
ATOM 1590 O O . GLY A 1 222 ? 59.509 -24.122 -53.629 1.00 31.36 222 GLY A O 1
ATOM 1591 N N . ALA A 1 223 ? 60.990 -23.934 -55.313 1.00 32.41 223 ALA A N 1
ATOM 1592 C CA . ALA A 1 223 ? 60.067 -23.816 -56.443 1.00 32.41 223 ALA A CA 1
ATOM 1593 C C . ALA A 1 223 ? 59.635 -25.203 -56.975 1.00 32.41 223 ALA A C 1
ATOM 1595 O O . ALA A 1 223 ? 60.364 -26.171 -56.765 1.00 32.41 223 ALA A O 1
ATOM 1596 N N . GLY A 1 224 ? 58.531 -25.273 -57.736 1.00 31.34 224 GLY A N 1
ATOM 1597 C CA . GLY A 1 224 ? 58.292 -26.366 -58.696 1.00 31.34 224 GLY A CA 1
ATOM 1598 C C . GLY A 1 224 ? 56.830 -26.772 -58.944 1.00 31.34 224 GLY A C 1
ATOM 1599 O O . GLY A 1 224 ? 56.253 -27.475 -58.125 1.00 31.34 224 GLY A O 1
ATOM 1600 N N . ASP A 1 225 ? 56.322 -26.348 -60.105 1.00 31.78 225 ASP A N 1
ATOM 1601 C CA . ASP A 1 225 ? 55.447 -27.018 -61.089 1.00 31.78 225 ASP A CA 1
ATOM 1602 C C . ASP A 1 225 ? 54.057 -27.609 -60.764 1.00 31.78 225 ASP A C 1
ATOM 1604 O O . ASP A 1 225 ? 53.886 -28.609 -60.072 1.00 31.78 225 ASP A O 1
ATOM 1608 N N . ASP A 1 226 ? 53.067 -26.997 -61.430 1.00 32.75 226 ASP A N 1
ATOM 1609 C CA . ASP A 1 226 ? 52.154 -27.570 -62.432 1.00 32.75 226 ASP A CA 1
ATOM 1610 C C . ASP A 1 226 ? 51.736 -29.045 -62.317 1.00 32.75 226 ASP A C 1
ATOM 1612 O O . ASP A 1 226 ? 52.483 -29.979 -62.607 1.00 32.75 226 ASP A O 1
ATOM 1616 N N . THR A 1 227 ? 50.432 -29.260 -62.117 1.00 35.78 227 THR A N 1
ATOM 1617 C CA . THR A 1 227 ? 49.716 -30.308 -62.860 1.00 35.78 227 THR A CA 1
ATOM 1618 C C . THR A 1 227 ? 48.224 -30.008 -62.979 1.00 35.78 227 THR A C 1
ATOM 1620 O O . THR A 1 227 ? 47.492 -29.824 -62.009 1.00 35.78 227 THR A O 1
ATOM 1623 N N . THR A 1 228 ? 47.788 -29.956 -64.230 1.00 34.69 228 THR A N 1
ATOM 1624 C CA . THR A 1 228 ? 46.421 -29.791 -64.718 1.00 34.69 228 THR A CA 1
ATOM 1625 C C . THR A 1 228 ? 45.612 -31.075 -64.497 1.00 34.69 228 THR A C 1
ATOM 1627 O O . THR A 1 228 ? 46.048 -32.142 -64.923 1.00 34.69 228 THR A O 1
ATOM 1630 N N . ALA A 1 229 ? 44.407 -30.994 -63.920 1.00 34.12 229 ALA A N 1
ATOM 1631 C CA . ALA A 1 229 ? 43.430 -32.087 -63.981 1.00 34.12 229 ALA A CA 1
ATOM 1632 C C . ALA A 1 229 ? 41.974 -31.574 -63.934 1.00 34.12 229 ALA A C 1
ATOM 1634 O O . ALA A 1 229 ? 41.452 -31.200 -62.892 1.00 34.12 229 ALA A O 1
ATOM 1635 N N . LEU A 1 230 ? 41.378 -31.543 -65.130 1.00 33.44 230 LEU A N 1
ATOM 1636 C CA . LEU A 1 230 ? 39.992 -31.833 -65.532 1.00 33.44 230 LEU A CA 1
ATOM 1637 C C . LEU A 1 230 ? 38.819 -31.503 -64.580 1.00 33.44 230 LEU A C 1
ATOM 1639 O O . LEU A 1 230 ? 38.626 -32.090 -63.520 1.00 33.44 230 LEU A O 1
ATOM 1643 N N . ALA A 1 231 ? 37.951 -30.626 -65.091 1.00 38.50 231 ALA A N 1
ATOM 1644 C CA . ALA A 1 231 ? 36.668 -30.214 -64.534 1.00 38.50 231 ALA A CA 1
ATOM 1645 C C . ALA A 1 231 ? 35.598 -31.331 -64.527 1.00 38.50 231 ALA A C 1
ATOM 1647 O O . ALA A 1 231 ? 35.467 -32.052 -65.520 1.00 38.50 231 ALA A O 1
ATOM 1648 N N . PRO A 1 232 ? 34.747 -31.413 -63.487 1.00 40.31 232 PRO A N 1
ATOM 1649 C CA . PRO A 1 232 ? 33.486 -32.139 -63.548 1.00 40.31 232 PRO A CA 1
ATOM 1650 C C . PRO A 1 232 ? 32.329 -31.239 -64.024 1.00 40.31 232 PRO A C 1
ATOM 1652 O O . PRO A 1 232 ? 32.173 -30.092 -63.608 1.00 40.31 232 PRO A O 1
ATOM 1655 N N . ILE A 1 233 ? 31.506 -31.802 -64.907 1.00 45.25 233 ILE A N 1
ATOM 1656 C CA . ILE A 1 233 ? 30.273 -31.231 -65.466 1.00 45.25 233 ILE A CA 1
ATOM 1657 C C . ILE A 1 233 ? 29.230 -31.031 -64.340 1.00 45.25 233 ILE A C 1
ATOM 1659 O O . ILE A 1 233 ? 29.031 -31.951 -63.543 1.00 45.25 233 ILE A O 1
ATOM 1663 N N . PRO A 1 234 ? 28.538 -29.878 -64.252 1.00 43.03 234 PRO A N 1
ATOM 1664 C CA . PRO A 1 234 ? 27.578 -29.607 -63.184 1.00 43.03 234 PRO A CA 1
ATOM 1665 C C . PRO A 1 234 ? 26.232 -30.313 -63.412 1.00 43.03 234 PRO A C 1
ATOM 1667 O O . PRO A 1 234 ? 25.584 -30.155 -64.445 1.00 43.03 234 PRO A O 1
ATOM 1670 N N . ILE A 1 235 ? 25.786 -31.053 -62.397 1.00 47.00 235 ILE A N 1
ATOM 1671 C CA . ILE A 1 235 ? 24.409 -31.550 -62.254 1.00 47.00 235 ILE A CA 1
ATOM 1672 C C . ILE A 1 235 ? 23.533 -30.363 -61.793 1.00 47.00 235 ILE A C 1
ATOM 1674 O O . ILE A 1 235 ? 23.953 -29.657 -60.872 1.00 47.00 235 ILE A O 1
ATOM 1678 N N . PRO A 1 236 ? 22.334 -30.109 -62.357 1.00 45.72 236 PRO A N 1
ATOM 1679 C CA . PRO A 1 236 ? 21.471 -29.030 -61.888 1.00 45.72 236 PRO A CA 1
ATOM 1680 C C . PRO A 1 236 ? 20.894 -29.373 -60.507 1.00 45.72 236 PRO A C 1
ATOM 1682 O O . PRO A 1 236 ? 20.047 -30.254 -60.368 1.00 45.72 236 PRO A O 1
ATOM 1685 N N . ILE A 1 237 ? 21.357 -28.665 -59.480 1.00 46.75 237 ILE A N 1
ATOM 1686 C CA . ILE A 1 237 ? 20.761 -28.670 -58.140 1.00 46.75 237 ILE A CA 1
ATOM 1687 C C . ILE A 1 237 ? 19.520 -27.760 -58.200 1.00 46.75 237 ILE A C 1
ATOM 1689 O O . ILE A 1 237 ? 19.644 -26.628 -58.675 1.00 46.75 237 ILE A O 1
ATOM 1693 N N . PRO A 1 238 ? 18.324 -28.197 -57.759 1.00 48.09 238 PRO A N 1
ATOM 1694 C CA . PRO A 1 238 ? 17.161 -27.317 -57.684 1.00 48.09 238 PRO A CA 1
ATOM 1695 C C . PRO A 1 238 ? 17.476 -26.140 -56.756 1.00 48.09 238 PRO A C 1
ATOM 1697 O O . PRO A 1 238 ? 18.033 -26.329 -55.674 1.00 48.09 238 PRO A O 1
ATOM 1700 N N . ALA A 1 239 ? 17.152 -24.925 -57.204 1.00 50.06 239 ALA A N 1
ATOM 1701 C CA . ALA A 1 239 ? 17.432 -23.699 -56.469 1.00 50.06 239 ALA A CA 1
ATOM 1702 C C . ALA A 1 239 ? 16.926 -23.813 -55.017 1.00 50.06 239 ALA A C 1
ATOM 1704 O O . ALA A 1 239 ? 15.771 -24.201 -54.812 1.00 50.06 239 ALA A O 1
ATOM 1705 N N . PRO A 1 240 ? 17.752 -23.487 -54.005 1.00 46.28 240 PRO A N 1
ATOM 1706 C CA . PRO A 1 240 ? 17.267 -23.416 -52.639 1.00 46.28 240 PRO A CA 1
ATOM 1707 C C . PRO A 1 240 ? 16.144 -22.378 -52.588 1.00 46.28 240 PRO A C 1
ATOM 1709 O O . PRO A 1 240 ? 16.270 -21.285 -53.145 1.00 46.28 240 PRO A O 1
ATOM 1712 N N . ALA A 1 241 ? 15.035 -22.743 -51.941 1.00 54.06 241 ALA A N 1
ATOM 1713 C CA . ALA A 1 241 ? 13.949 -21.819 -51.639 1.00 54.06 241 ALA A CA 1
ATOM 1714 C C . ALA A 1 241 ? 14.531 -20.512 -51.066 1.00 54.06 241 ALA A C 1
ATOM 1716 O O . ALA A 1 241 ? 15.528 -20.579 -50.336 1.00 54.06 241 ALA A O 1
ATOM 1717 N N . PRO A 1 242 ? 13.954 -19.338 -51.390 1.00 48.12 242 PRO A N 1
ATOM 1718 C CA . PRO A 1 242 ? 14.471 -18.068 -50.904 1.00 48.12 242 PRO A CA 1
ATOM 1719 C C . PRO A 1 242 ? 14.641 -18.158 -49.391 1.00 48.12 242 PRO A C 1
ATOM 1721 O O . PRO A 1 242 ? 13.699 -18.502 -48.672 1.00 48.12 242 PRO A O 1
ATOM 1724 N N . ALA A 1 243 ? 15.871 -17.914 -48.932 1.00 47.75 243 ALA A N 1
ATOM 1725 C CA . ALA A 1 243 ? 16.184 -17.897 -47.517 1.00 47.75 243 ALA A CA 1
ATOM 1726 C C . ALA A 1 243 ? 15.153 -17.004 -46.806 1.00 47.75 243 ALA A C 1
ATOM 1728 O O . ALA A 1 243 ? 14.828 -15.932 -47.335 1.00 47.75 243 ALA A O 1
ATOM 1729 N N . PRO A 1 244 ? 14.616 -17.417 -45.642 1.00 46.66 244 PRO A N 1
ATOM 1730 C CA . PRO A 1 244 ? 13.791 -16.518 -44.854 1.00 46.66 244 PRO A CA 1
ATOM 1731 C C . PRO A 1 244 ? 14.581 -15.224 -44.670 1.00 46.66 244 PRO A C 1
ATOM 1733 O O . PRO A 1 244 ? 15.780 -15.270 -44.376 1.00 46.66 244 PRO A O 1
ATOM 1736 N N . ALA A 1 245 ? 13.922 -14.088 -44.923 1.00 43.75 245 ALA A N 1
ATOM 1737 C CA . ALA A 1 245 ? 14.512 -12.763 -44.779 1.00 43.75 245 ALA A CA 1
ATOM 1738 C C . ALA A 1 245 ? 15.362 -12.718 -43.500 1.00 43.75 245 ALA A C 1
ATOM 1740 O O . ALA A 1 245 ? 14.917 -13.281 -42.492 1.00 43.75 245 ALA A O 1
ATOM 1741 N N . PRO A 1 246 ? 16.561 -12.103 -43.520 1.00 38.06 246 PRO A N 1
ATOM 1742 C CA . PRO A 1 246 ? 17.446 -12.110 -42.368 1.00 38.06 246 PRO A CA 1
ATOM 1743 C C . PRO A 1 246 ? 16.650 -11.627 -41.161 1.00 38.06 246 PRO A C 1
ATOM 1745 O O . PRO A 1 246 ? 16.238 -10.467 -41.097 1.00 38.06 246 PRO A O 1
ATOM 1748 N N . GLN A 1 247 ? 16.386 -12.543 -40.226 1.00 39.38 247 GLN A N 1
ATOM 1749 C CA . GLN A 1 247 ? 15.903 -12.178 -38.910 1.00 39.38 247 GLN A CA 1
ATOM 1750 C C . GLN A 1 247 ? 16.949 -11.207 -38.391 1.00 39.38 247 GLN A C 1
ATOM 1752 O O . GLN A 1 247 ? 18.098 -11.600 -38.191 1.00 39.38 247 GLN A O 1
ATOM 1757 N N . GLN A 1 248 ? 16.580 -9.930 -38.274 1.00 38.84 248 GLN A N 1
ATOM 1758 C CA . GLN A 1 248 ? 17.430 -8.927 -37.658 1.00 38.84 248 GLN A CA 1
ATOM 1759 C C . GLN A 1 248 ? 17.890 -9.521 -36.330 1.00 38.84 248 GLN A C 1
ATOM 1761 O O . GLN A 1 248 ? 17.091 -9.652 -35.401 1.00 38.84 248 GLN A O 1
ATOM 1766 N N . GLN A 1 249 ? 19.158 -9.929 -36.253 1.00 38.16 249 GLN A N 1
ATOM 1767 C CA . GLN A 1 249 ? 19.817 -10.181 -34.986 1.00 38.16 249 GLN A CA 1
ATOM 1768 C C . GLN A 1 249 ? 19.722 -8.852 -34.250 1.00 38.16 249 GLN A C 1
ATOM 1770 O O . GLN A 1 249 ? 20.488 -7.930 -34.519 1.00 38.16 249 GLN A O 1
ATOM 1775 N N . GLN A 1 250 ? 18.699 -8.715 -33.403 1.00 45.44 250 GLN A N 1
ATOM 1776 C CA . GLN A 1 250 ? 18.557 -7.589 -32.501 1.00 45.44 250 GLN A CA 1
ATOM 1777 C C . GLN A 1 250 ? 19.846 -7.573 -31.693 1.00 45.44 250 GLN A C 1
ATOM 1779 O O . GLN A 1 250 ? 20.012 -8.389 -30.785 1.00 45.44 250 GLN A O 1
ATOM 1784 N N . GLN A 1 251 ? 20.784 -6.694 -32.063 1.00 43.09 251 GLN A N 1
ATOM 1785 C CA . GLN A 1 251 ? 21.926 -6.367 -31.226 1.00 43.09 251 GLN A CA 1
ATOM 1786 C C . GLN A 1 251 ? 21.329 -6.051 -29.862 1.00 43.09 251 GLN A C 1
ATOM 1788 O O . GLN A 1 251 ? 20.601 -5.066 -29.716 1.00 43.09 251 GLN A O 1
ATOM 1793 N N . GLN A 1 252 ? 21.523 -6.954 -28.898 1.00 54.22 252 GLN A N 1
ATOM 1794 C CA . GLN A 1 252 ? 20.957 -6.802 -27.570 1.00 54.22 252 GLN A CA 1
ATOM 1795 C C . GLN A 1 252 ? 21.653 -5.608 -26.933 1.00 54.22 252 GLN A C 1
ATOM 1797 O O . GLN A 1 252 ? 22.725 -5.737 -26.344 1.00 54.22 252 GLN A O 1
ATOM 1802 N N . HIS A 1 253 ? 21.067 -4.428 -27.109 1.00 68.31 253 HIS A N 1
ATOM 1803 C CA . HIS A 1 253 ? 21.585 -3.209 -26.529 1.00 68.31 253 HIS A CA 1
ATOM 1804 C C . HIS A 1 253 ? 21.548 -3.385 -25.008 1.00 68.31 253 HIS A C 1
ATOM 1806 O O . HIS A 1 253 ? 20.481 -3.551 -24.405 1.00 68.31 253 HIS A O 1
ATOM 1812 N N . ARG A 1 254 ? 22.727 -3.453 -24.383 1.00 83.31 254 ARG A N 1
ATOM 1813 C CA . ARG A 1 254 ? 22.840 -3.566 -22.928 1.00 83.31 254 ARG A CA 1
ATOM 1814 C C . ARG A 1 254 ? 22.627 -2.177 -22.352 1.00 83.31 254 ARG A C 1
ATOM 1816 O O . ARG A 1 254 ? 23.457 -1.295 -22.538 1.00 83.31 254 ARG A O 1
ATOM 1823 N N . TRP A 1 255 ? 21.491 -1.992 -21.693 1.00 91.94 255 TRP A N 1
ATOM 1824 C CA . TRP A 1 255 ? 21.169 -0.747 -21.018 1.00 91.94 255 TRP A CA 1
ATOM 1825 C C . TRP A 1 255 ? 21.881 -0.720 -19.672 1.00 91.94 255 TRP A C 1
ATOM 1827 O O . TRP A 1 255 ? 22.155 -1.762 -19.072 1.00 91.94 255 TRP A O 1
ATOM 1837 N N . ILE A 1 256 ? 22.174 0.478 -19.179 1.00 94.00 256 ILE A N 1
ATOM 1838 C CA . ILE A 1 256 ? 22.771 0.625 -17.857 1.00 94.00 256 ILE A CA 1
ATOM 1839 C C . ILE A 1 256 ? 21.647 0.592 -16.827 1.00 94.00 256 ILE A C 1
ATOM 1841 O O . ILE A 1 256 ? 20.841 1.520 -16.764 1.00 94.00 256 ILE A O 1
ATOM 1845 N N . ILE A 1 257 ? 21.581 -0.490 -16.049 1.00 95.94 257 ILE A N 1
ATOM 1846 C CA . ILE A 1 257 ? 20.638 -0.623 -14.937 1.00 95.94 257 ILE A CA 1
ATOM 1847 C C . ILE A 1 257 ? 21.309 -0.141 -13.656 1.00 95.94 257 ILE A C 1
ATOM 1849 O O . ILE A 1 257 ? 22.401 -0.596 -13.314 1.00 95.94 257 ILE A O 1
ATOM 1853 N N . GLN A 1 258 ? 20.660 0.787 -12.962 1.00 93.81 258 GLN A N 1
ATOM 1854 C CA . GLN A 1 258 ? 21.143 1.374 -11.715 1.00 93.81 258 GLN A CA 1
ATOM 1855 C C . GLN A 1 258 ? 20.024 1.420 -10.681 1.00 93.81 258 GLN A C 1
ATOM 1857 O O . GLN A 1 258 ? 18.841 1.418 -11.026 1.00 93.81 258 GLN A O 1
ATOM 1862 N N . GLU A 1 259 ? 20.415 1.465 -9.410 1.00 92.81 259 GLU A N 1
ATOM 1863 C CA . GLU A 1 259 ? 19.494 1.756 -8.317 1.00 92.81 259 GLU A CA 1
ATOM 1864 C C . GLU A 1 259 ? 18.961 3.186 -8.467 1.00 92.81 259 GLU A C 1
ATOM 1866 O O . GLU A 1 259 ? 19.704 4.112 -8.822 1.00 92.81 259 GLU A O 1
ATOM 1871 N N . TRP A 1 260 ? 17.654 3.325 -8.269 1.00 93.00 260 TRP A N 1
ATOM 1872 C CA . TRP A 1 260 ? 16.971 4.608 -8.323 1.00 93.00 260 TRP A CA 1
ATOM 1873 C C . TRP A 1 260 ? 17.487 5.527 -7.216 1.00 93.00 260 TRP A C 1
ATOM 1875 O O . TRP A 1 260 ? 17.615 5.117 -6.067 1.00 93.00 260 TRP A O 1
ATOM 1885 N N . ASP A 1 261 ? 17.751 6.773 -7.581 1.00 89.56 261 ASP A N 1
ATOM 1886 C CA . ASP A 1 261 ? 18.122 7.847 -6.669 1.00 89.56 261 ASP A CA 1
ATOM 1887 C C . ASP A 1 261 ? 17.057 8.940 -6.714 1.00 89.56 261 ASP A C 1
ATOM 1889 O O . ASP A 1 261 ? 16.705 9.437 -7.784 1.00 89.56 261 ASP A O 1
ATOM 1893 N N . GLU A 1 262 ? 16.552 9.324 -5.548 1.00 85.81 262 GLU A N 1
ATOM 1894 C CA . GLU A 1 262 ? 15.450 10.272 -5.416 1.00 85.81 262 GLU A CA 1
ATOM 1895 C C . GLU A 1 262 ? 15.743 11.615 -6.093 1.00 85.81 262 GLU A C 1
ATOM 1897 O O . GLU A 1 262 ? 14.971 12.073 -6.939 1.00 85.81 262 GLU A O 1
ATOM 1902 N N . ILE A 1 263 ? 16.876 12.231 -5.755 1.00 85.50 263 ILE A N 1
ATOM 1903 C CA . ILE A 1 263 ? 17.225 13.584 -6.198 1.00 85.50 263 ILE A CA 1
ATOM 1904 C C . ILE A 1 263 ? 17.462 13.596 -7.711 1.00 85.50 263 ILE A C 1
ATOM 1906 O O . ILE A 1 263 ? 17.006 14.494 -8.423 1.00 85.50 263 ILE A O 1
ATOM 1910 N N . ARG A 1 264 ? 18.165 12.582 -8.215 1.00 90.56 264 ARG A N 1
ATOM 1911 C CA . ARG A 1 264 ? 18.590 12.487 -9.612 1.00 90.56 264 ARG A CA 1
ATOM 1912 C C . ARG A 1 264 ? 17.486 11.992 -10.545 1.00 90.56 264 ARG A C 1
ATOM 1914 O O . ARG A 1 264 ? 17.424 12.437 -11.693 1.00 90.56 264 ARG A O 1
ATOM 1921 N N . ASP A 1 265 ? 16.653 11.052 -10.103 1.00 94.81 265 ASP A N 1
ATOM 1922 C CA . ASP A 1 265 ? 15.809 10.256 -11.005 1.00 94.81 265 ASP A CA 1
ATOM 1923 C C . ASP A 1 265 ? 14.330 10.638 -10.944 1.00 94.81 265 ASP A C 1
ATOM 1925 O O . ASP A 1 265 ? 13.628 10.473 -11.947 1.00 94.81 265 ASP A O 1
ATOM 1929 N N . LEU A 1 266 ? 13.842 11.167 -9.816 1.00 95.44 266 LEU A N 1
ATOM 1930 C CA . LEU A 1 266 ? 12.419 11.461 -9.613 1.00 95.44 266 LEU A CA 1
ATOM 1931 C C . LEU A 1 266 ? 11.793 12.316 -10.733 1.00 95.44 266 LEU A C 1
ATOM 1933 O O . LEU A 1 266 ? 10.700 11.957 -11.181 1.00 95.44 266 LEU A O 1
ATOM 1937 N N . PRO A 1 267 ? 12.424 13.393 -11.252 1.00 95.94 267 PRO A N 1
ATOM 1938 C CA . PRO A 1 267 ? 11.823 14.179 -12.330 1.00 95.94 267 PRO A CA 1
ATOM 1939 C C . PRO A 1 267 ? 11.586 13.365 -13.609 1.00 95.94 267 PRO A C 1
ATOM 1941 O O . PRO A 1 267 ? 10.516 13.458 -14.211 1.00 95.94 267 PRO A O 1
ATOM 1944 N N . ALA A 1 268 ? 12.559 12.539 -14.006 1.00 96.12 268 ALA A N 1
ATOM 1945 C CA . ALA A 1 268 ? 12.466 11.717 -15.211 1.00 96.12 268 ALA A CA 1
ATOM 1946 C C . ALA A 1 268 ? 11.516 10.525 -15.019 1.00 96.12 268 ALA A C 1
ATOM 1948 O O . ALA A 1 268 ? 10.757 10.185 -15.924 1.00 96.12 268 ALA A O 1
ATOM 1949 N N . VAL A 1 269 ? 11.513 9.920 -13.828 1.00 97.38 269 VAL A N 1
ATOM 1950 C CA . VAL A 1 269 ? 10.577 8.849 -13.460 1.00 97.38 269 VAL A CA 1
ATOM 1951 C C . VAL A 1 269 ? 9.138 9.358 -13.445 1.00 97.38 269 VAL A C 1
ATOM 1953 O O . VAL A 1 269 ? 8.255 8.683 -13.966 1.00 97.38 269 VAL A O 1
ATOM 1956 N N . HIS A 1 270 ? 8.893 10.563 -12.926 1.00 97.44 270 HIS A N 1
ATOM 1957 C CA . HIS A 1 270 ? 7.565 11.181 -12.958 1.00 97.44 270 HIS A CA 1
ATOM 1958 C C . HIS A 1 270 ? 7.096 11.454 -14.395 1.00 97.44 270 HIS A C 1
ATOM 1960 O O . HIS A 1 270 ? 5.961 11.131 -14.732 1.00 97.44 270 HIS A O 1
ATOM 1966 N N . ALA A 1 271 ? 7.978 11.929 -15.280 1.00 95.81 271 ALA A N 1
ATOM 1967 C CA . ALA A 1 271 ? 7.648 12.093 -16.699 1.00 95.81 271 ALA A CA 1
ATOM 1968 C C . ALA A 1 271 ? 7.342 10.749 -17.398 1.00 95.81 271 ALA A C 1
ATOM 1970 O O . ALA A 1 271 ? 6.393 10.646 -18.182 1.00 95.81 271 ALA A O 1
ATOM 1971 N N . LEU A 1 272 ? 8.104 9.690 -17.094 1.00 96.19 272 LEU A N 1
ATOM 1972 C CA . LEU A 1 272 ? 7.804 8.335 -17.575 1.00 96.19 272 LEU A CA 1
ATOM 1973 C C . LEU A 1 272 ? 6.460 7.830 -17.046 1.00 96.19 272 LEU A C 1
ATOM 1975 O O . LEU A 1 272 ? 5.702 7.224 -17.798 1.00 96.19 272 LEU A O 1
ATOM 1979 N N . TRP A 1 273 ? 6.146 8.099 -15.779 1.00 95.94 273 TRP A N 1
ATOM 1980 C CA . TRP A 1 273 ? 4.868 7.742 -15.171 1.00 95.94 273 TRP A CA 1
ATOM 1981 C C . TRP A 1 273 ? 3.697 8.367 -15.926 1.00 95.94 273 TRP A C 1
ATOM 1983 O O . TRP A 1 273 ? 2.809 7.651 -16.382 1.00 95.94 273 TRP A O 1
ATOM 1993 N N . GLN A 1 274 ? 3.737 9.685 -16.130 1.00 94.75 274 GLN A N 1
ATOM 1994 C CA . GLN A 1 274 ? 2.679 10.431 -16.816 1.00 94.75 274 GLN A CA 1
ATOM 1995 C C . GLN A 1 274 ? 2.450 9.963 -18.258 1.00 94.75 274 GLN A C 1
ATOM 1997 O O . GLN A 1 274 ? 1.317 9.973 -18.729 1.00 94.75 274 GLN A O 1
ATOM 2002 N N . THR A 1 275 ? 3.515 9.561 -18.956 1.00 92.75 275 THR A N 1
ATOM 2003 C CA . THR A 1 275 ? 3.450 9.154 -20.370 1.00 92.75 275 THR A CA 1
ATOM 2004 C C . THR A 1 275 ? 3.108 7.680 -20.568 1.00 92.75 275 THR A C 1
ATOM 2006 O O . THR A 1 275 ? 2.496 7.326 -21.572 1.00 92.75 275 THR A O 1
ATOM 2009 N N . CYS A 1 276 ? 3.511 6.802 -19.646 1.00 92.69 276 CYS A N 1
ATOM 2010 C CA . CYS A 1 276 ? 3.331 5.358 -19.806 1.00 92.69 276 CYS A CA 1
ATOM 2011 C C . CYS A 1 276 ? 2.080 4.813 -19.114 1.00 92.69 276 CYS A C 1
ATOM 2013 O O . CYS A 1 276 ? 1.571 3.779 -19.548 1.00 92.69 276 CYS A O 1
ATOM 2015 N N . MET A 1 277 ? 1.618 5.445 -18.032 1.00 90.75 277 MET A N 1
ATOM 2016 C CA . MET A 1 277 ? 0.455 4.962 -17.291 1.00 90.75 277 MET A CA 1
ATOM 2017 C C . MET A 1 277 ? -0.861 5.337 -17.983 1.00 90.75 277 MET A C 1
ATOM 2019 O O . MET A 1 277 ? -0.948 6.397 -18.606 1.00 90.75 277 MET A O 1
ATOM 2023 N N . PRO A 1 278 ? -1.923 4.520 -17.830 1.00 87.81 278 PRO A N 1
ATOM 2024 C CA . PRO A 1 278 ? -3.266 4.922 -18.231 1.00 87.81 278 PRO A CA 1
ATOM 2025 C C . PRO A 1 278 ? -3.655 6.265 -17.603 1.00 87.81 278 PRO A C 1
ATOM 2027 O O . PRO A 1 278 ? -3.240 6.582 -16.485 1.00 87.81 278 PRO A O 1
ATOM 2030 N N . ARG A 1 279 ? -4.484 7.044 -18.309 1.00 85.19 279 ARG A N 1
ATOM 2031 C CA . ARG A 1 279 ? -4.805 8.442 -17.962 1.00 85.19 279 ARG A CA 1
ATOM 2032 C C . ARG A 1 279 ? -5.215 8.632 -16.497 1.00 85.19 279 ARG A C 1
ATOM 2034 O O . ARG A 1 279 ? -4.754 9.584 -15.874 1.00 85.19 279 ARG A O 1
ATOM 2041 N N . GLN A 1 280 ? -6.028 7.722 -15.957 1.00 86.19 280 GLN A N 1
ATOM 2042 C CA . GLN A 1 280 ? -6.518 7.762 -14.572 1.00 86.19 280 GLN A CA 1
ATOM 2043 C C . GLN A 1 280 ? -5.418 7.651 -13.502 1.00 86.19 280 GLN A C 1
ATOM 2045 O O . GLN A 1 280 ? -5.579 8.208 -12.423 1.00 86.19 280 GLN A O 1
ATOM 2050 N N . PHE A 1 281 ? -4.296 6.992 -13.812 1.00 89.62 281 PHE A N 1
ATOM 2051 C CA . PHE A 1 281 ? -3.152 6.830 -12.905 1.00 89.62 281 PHE A CA 1
ATOM 2052 C C . PHE A 1 281 ? -2.015 7.815 -13.205 1.00 89.62 281 PHE A C 1
ATOM 2054 O O . PHE A 1 281 ? -1.244 8.182 -12.318 1.00 89.62 281 PHE A O 1
ATOM 2061 N N . GLY A 1 282 ? -1.859 8.190 -14.480 1.00 83.50 282 GLY A N 1
ATOM 2062 C CA . GLY A 1 282 ? -0.740 8.992 -14.969 1.00 83.50 282 GLY A CA 1
ATOM 2063 C C . GLY A 1 282 ? -0.927 10.491 -14.755 1.00 83.50 282 GLY A C 1
ATOM 2064 O O . GLY A 1 282 ? -0.056 11.145 -14.187 1.00 83.50 282 GLY A O 1
ATOM 2065 N N . ALA A 1 283 ? -2.057 11.047 -15.204 1.00 78.88 283 ALA A N 1
ATOM 2066 C CA . ALA A 1 283 ? -2.262 12.498 -15.241 1.00 78.88 283 ALA A CA 1
ATOM 2067 C C . ALA A 1 283 ? -2.534 13.112 -13.859 1.00 78.88 283 ALA A C 1
ATOM 2069 O O . ALA A 1 283 ? -2.292 14.297 -13.646 1.00 78.88 283 ALA A O 1
ATOM 2070 N N . THR A 1 284 ? -3.041 12.310 -12.929 1.00 81.25 284 THR A N 1
ATOM 2071 C CA . THR A 1 284 ? -3.573 12.765 -11.642 1.00 81.25 284 THR A CA 1
ATOM 2072 C C . THR A 1 284 ? -2.563 12.670 -10.496 1.00 81.25 284 THR A C 1
ATOM 2074 O O . THR A 1 284 ? -2.737 13.319 -9.464 1.00 81.25 284 THR A O 1
ATOM 2077 N N . LEU A 1 285 ? -1.479 11.901 -10.661 1.00 89.69 285 LEU A N 1
ATOM 2078 C CA . LEU A 1 285 ? -0.475 11.710 -9.619 1.00 89.69 285 LEU A CA 1
ATOM 2079 C C . LEU A 1 285 ? 0.623 12.783 -9.702 1.00 89.69 285 LEU A C 1
ATOM 2081 O O . LEU A 1 285 ? 1.446 12.813 -10.624 1.00 89.69 285 LEU A O 1
ATOM 2085 N N . SER A 1 286 ? 0.653 13.675 -8.712 1.00 90.88 286 SER A N 1
ATOM 2086 C CA . SER A 1 286 ? 1.668 14.729 -8.622 1.00 90.88 286 SER A CA 1
ATOM 2087 C C . SER A 1 286 ? 3.055 14.164 -8.294 1.00 90.88 286 SER A C 1
ATOM 2089 O O . SER A 1 286 ? 3.186 13.104 -7.680 1.00 90.88 286 SER A O 1
ATOM 2091 N N . ARG A 1 287 ? 4.116 14.896 -8.659 1.00 93.69 287 ARG A N 1
ATOM 2092 C CA . ARG A 1 287 ? 5.499 14.485 -8.367 1.00 93.69 287 ARG A CA 1
ATOM 2093 C C . ARG A 1 287 ? 5.757 14.267 -6.867 1.00 93.69 287 ARG A C 1
ATOM 2095 O O . ARG A 1 287 ? 6.313 13.221 -6.544 1.00 93.69 287 ARG A O 1
ATOM 2102 N N . PRO A 1 288 ? 5.328 15.160 -5.948 1.00 91.06 288 PRO A N 1
ATOM 2103 C CA . PRO A 1 288 ? 5.512 14.927 -4.514 1.00 91.06 288 PRO A CA 1
ATOM 2104 C C . PRO A 1 288 ? 4.720 13.722 -3.993 1.00 91.06 288 PRO A C 1
ATOM 2106 O O . PRO A 1 288 ? 5.182 13.025 -3.095 1.00 91.06 288 PRO A O 1
ATOM 2109 N N . ALA A 1 289 ? 3.531 13.453 -4.548 1.00 88.81 289 ALA A N 1
ATOM 2110 C CA . ALA A 1 289 ? 2.764 12.265 -4.179 1.00 88.81 289 ALA A CA 1
ATOM 2111 C C . ALA A 1 289 ? 3.475 10.983 -4.633 1.00 88.81 289 ALA A C 1
ATOM 2113 O O . ALA A 1 289 ? 3.613 10.054 -3.842 1.00 88.81 289 ALA A O 1
ATOM 2114 N N . LEU A 1 290 ? 3.996 10.960 -5.866 1.00 93.38 290 LEU A N 1
ATOM 2115 C CA . LEU A 1 290 ? 4.799 9.842 -6.363 1.00 93.38 290 LEU A CA 1
ATOM 2116 C C . LEU A 1 290 ? 6.060 9.629 -5.512 1.00 93.38 290 LEU A C 1
ATOM 2118 O O . LEU A 1 290 ? 6.358 8.498 -5.154 1.00 93.38 290 LEU A O 1
ATOM 2122 N N . GLN A 1 291 ? 6.764 10.698 -5.134 1.00 92.19 291 GLN A N 1
ATOM 2123 C CA . GLN A 1 291 ? 7.947 10.623 -4.270 1.00 92.19 291 GLN A CA 1
ATOM 2124 C C . GLN A 1 291 ? 7.652 9.911 -2.944 1.00 92.19 291 GLN A C 1
ATOM 2126 O O . GLN A 1 291 ? 8.356 8.964 -2.610 1.00 92.19 291 GLN A O 1
ATOM 2131 N N . ARG A 1 292 ? 6.578 10.290 -2.235 1.00 86.88 292 ARG A N 1
ATOM 2132 C CA . ARG A 1 292 ? 6.181 9.649 -0.962 1.00 86.88 292 ARG A CA 1
ATOM 2133 C C . ARG A 1 292 ? 5.823 8.167 -1.108 1.00 86.88 292 ARG A C 1
ATOM 2135 O O . ARG A 1 292 ? 6.014 7.379 -0.185 1.00 86.88 292 ARG A O 1
ATOM 2142 N N . LEU A 1 293 ? 5.297 7.770 -2.265 1.00 90.25 293 LEU A N 1
ATOM 2143 C CA . LEU A 1 293 ? 4.998 6.364 -2.547 1.00 90.25 293 LEU A CA 1
ATOM 2144 C C . LEU A 1 293 ? 6.272 5.564 -2.843 1.00 90.25 293 LEU A C 1
ATOM 2146 O O . LEU A 1 293 ? 6.368 4.402 -2.455 1.00 90.25 293 LEU A O 1
ATOM 2150 N N . LEU A 1 294 ? 7.248 6.162 -3.528 1.00 91.44 294 LEU A N 1
ATOM 2151 C CA . LEU A 1 294 ? 8.512 5.503 -3.873 1.00 91.44 294 LEU A CA 1
ATOM 2152 C C . LEU A 1 294 ? 9.495 5.459 -2.688 1.00 91.44 294 LEU A C 1
ATOM 2154 O O . LEU A 1 294 ? 10.216 4.482 -2.508 1.00 91.44 294 LEU A O 1
ATOM 2158 N N . GLN A 1 295 ? 9.507 6.483 -1.837 1.00 85.75 295 GLN A N 1
ATOM 2159 C CA . GLN A 1 295 ? 10.412 6.564 -0.692 1.00 85.75 295 GLN A CA 1
ATOM 2160 C C . GLN A 1 295 ? 9.898 5.731 0.487 1.00 85.75 295 GLN A C 1
ATOM 2162 O O . GLN A 1 295 ? 9.209 6.234 1.371 1.00 85.75 295 GLN A O 1
ATOM 2167 N N . ARG A 1 296 ? 10.228 4.434 0.489 1.00 77.50 296 ARG A N 1
ATOM 2168 C CA . ARG A 1 296 ? 9.899 3.490 1.570 1.00 77.50 296 ARG A CA 1
ATOM 2169 C C . ARG A 1 296 ? 11.153 2.782 2.065 1.00 77.50 296 ARG A C 1
ATOM 2171 O O . ARG A 1 296 ? 11.440 1.658 1.654 1.00 77.50 296 ARG A O 1
ATOM 2178 N N . ASP A 1 297 ? 11.895 3.455 2.935 1.00 65.75 297 ASP A N 1
ATOM 2179 C CA . ASP A 1 297 ? 13.166 2.964 3.477 1.00 65.75 297 ASP A CA 1
ATOM 2180 C C . ASP A 1 297 ? 13.000 1.571 4.110 1.00 65.75 297 ASP A C 1
ATOM 2182 O O . ASP A 1 297 ? 12.053 1.321 4.855 1.00 65.75 297 ASP A O 1
ATOM 2186 N N . GLY A 1 298 ? 13.879 0.631 3.752 1.00 64.56 298 GLY A N 1
ATOM 2187 C CA . GLY A 1 298 ? 13.809 -0.769 4.194 1.00 64.56 298 GLY A CA 1
ATOM 2188 C C . GLY A 1 298 ? 12.826 -1.670 3.430 1.00 64.56 298 GLY A C 1
ATOM 2189 O O . GLY A 1 298 ? 12.914 -2.888 3.561 1.00 64.56 298 GLY A O 1
ATOM 2190 N N . TYR A 1 299 ? 11.927 -1.111 2.609 1.00 71.56 299 TYR A N 1
ATOM 2191 C CA . TYR A 1 299 ? 10.903 -1.861 1.854 1.00 71.56 299 TYR A CA 1
ATOM 2192 C C . TYR A 1 299 ? 11.066 -1.717 0.342 1.00 71.56 299 TYR A C 1
ATOM 2194 O O . TYR A 1 299 ? 10.788 -2.659 -0.401 1.00 71.56 299 TYR A O 1
ATOM 2202 N N . ALA A 1 300 ? 11.501 -0.550 -0.127 1.00 83.12 300 ALA A N 1
ATOM 2203 C CA . ALA A 1 300 ? 11.644 -0.211 -1.535 1.00 83.12 300 ALA A CA 1
ATOM 2204 C C . ALA A 1 300 ? 13.082 -0.400 -2.030 1.00 83.12 300 ALA A C 1
ATOM 2206 O O . ALA A 1 300 ? 14.040 -0.011 -1.366 1.00 83.12 300 ALA A O 1
ATOM 2207 N N . LYS A 1 301 ? 13.234 -0.948 -3.242 1.00 88.50 301 LYS A N 1
ATOM 2208 C CA . LYS A 1 301 ? 14.529 -0.983 -3.942 1.00 88.50 301 LYS A CA 1
ATOM 2209 C C . LYS A 1 301 ? 14.366 -0.849 -5.452 1.00 88.50 301 LYS A C 1
ATOM 2211 O O . LYS A 1 301 ? 14.424 -1.836 -6.188 1.00 88.50 301 LYS A O 1
ATOM 2216 N N . HIS A 1 302 ? 14.104 0.367 -5.908 1.00 95.56 302 HIS A N 1
ATOM 2217 C CA . HIS A 1 302 ? 13.721 0.628 -7.294 1.00 95.56 302 HIS A CA 1
ATOM 2218 C C . HIS A 1 302 ? 14.918 0.676 -8.250 1.00 95.56 302 HIS A C 1
ATOM 2220 O O . HIS A 1 302 ? 16.058 0.900 -7.842 1.00 95.56 302 HIS A O 1
ATOM 2226 N N . PHE A 1 303 ? 14.647 0.506 -9.545 1.00 97.50 303 PHE A N 1
ATOM 2227 C CA . PHE A 1 303 ? 15.680 0.491 -10.581 1.00 97.50 303 PHE A CA 1
ATOM 2228 C C . PHE A 1 303 ? 15.327 1.397 -11.757 1.00 97.50 303 PHE A C 1
ATOM 2230 O O . PHE A 1 303 ? 14.169 1.477 -12.170 1.00 97.50 303 PHE A O 1
ATOM 2237 N N . VAL A 1 304 ? 16.342 2.027 -12.344 1.00 97.88 304 VAL A N 1
ATOM 2238 C CA . VAL A 1 304 ? 16.244 2.811 -13.582 1.00 97.88 304 VAL A CA 1
ATOM 2239 C C . VAL A 1 304 ? 17.111 2.202 -14.678 1.00 97.88 304 VAL A C 1
ATOM 2241 O O . VAL A 1 304 ? 18.185 1.664 -14.412 1.00 97.88 304 VAL A O 1
ATOM 2244 N N . ALA A 1 305 ? 16.646 2.297 -15.923 1.00 97.31 305 ALA A N 1
ATOM 2245 C CA . ALA A 1 305 ? 17.423 1.969 -17.114 1.00 97.31 305 ALA A CA 1
ATOM 2246 C C . ALA A 1 305 ? 17.867 3.261 -17.801 1.00 97.31 305 ALA A C 1
ATOM 2248 O O . ALA A 1 305 ? 17.046 4.152 -18.035 1.00 97.31 305 ALA A O 1
ATOM 2249 N N . ARG A 1 306 ? 19.152 3.351 -18.147 1.00 94.75 306 ARG A N 1
ATOM 2250 C CA . ARG A 1 306 ? 19.770 4.532 -18.762 1.00 94.75 306 ARG A CA 1
ATOM 2251 C C . ARG A 1 306 ? 20.484 4.197 -20.064 1.00 94.75 306 ARG A C 1
ATOM 2253 O O . ARG A 1 306 ? 20.951 3.076 -20.271 1.00 94.75 306 ARG A O 1
ATOM 2260 N N . THR A 1 307 ? 20.598 5.215 -20.911 1.00 90.94 307 THR A N 1
ATOM 2261 C CA . THR A 1 307 ? 21.372 5.180 -22.165 1.00 90.94 307 THR A CA 1
ATOM 2262 C C . THR A 1 307 ? 22.886 5.121 -21.935 1.00 90.94 307 THR A C 1
ATOM 2264 O O . THR A 1 307 ? 23.600 4.550 -22.749 1.00 90.94 307 THR A O 1
ATOM 2267 N N . SER A 1 308 ? 23.385 5.669 -20.824 1.00 83.44 308 SER A N 1
ATOM 2268 C CA . SER A 1 308 ? 24.798 5.617 -20.430 1.00 83.44 308 SER A CA 1
ATOM 2269 C C . SER A 1 308 ? 24.953 5.730 -18.909 1.00 83.44 308 SER A C 1
ATOM 2271 O O . SER A 1 308 ? 24.024 6.134 -18.205 1.00 83.44 308 SER A O 1
ATOM 2273 N N . SER A 1 309 ? 26.129 5.363 -18.392 1.00 71.25 309 SER A N 1
ATOM 2274 C CA . SER A 1 309 ? 26.440 5.369 -16.956 1.00 71.25 309 SER A CA 1
ATOM 2275 C C . SER A 1 309 ? 26.742 6.762 -16.394 1.00 71.25 309 SER A C 1
ATOM 2277 O O . SER A 1 309 ? 26.520 6.989 -15.208 1.00 71.25 309 SER A O 1
ATOM 2279 N N . THR A 1 310 ? 27.205 7.699 -17.226 1.00 70.56 310 THR A N 1
ATOM 2280 C CA . THR A 1 310 ? 27.637 9.052 -16.836 1.00 70.56 310 THR A CA 1
ATOM 2281 C C . THR A 1 310 ? 26.644 10.111 -17.320 1.00 70.56 310 THR A C 1
ATOM 2283 O O . THR A 1 310 ? 26.927 10.871 -18.242 1.00 70.56 310 THR A O 1
ATOM 2286 N N . GLY A 1 311 ? 25.447 10.139 -16.728 1.00 64.31 311 GLY A N 1
ATOM 2287 C CA . GLY A 1 311 ? 24.437 11.166 -17.029 1.00 64.31 311 GLY A CA 1
ATOM 2288 C C . GLY A 1 311 ? 23.494 10.849 -18.197 1.00 64.31 311 GLY A C 1
ATOM 2289 O O . GLY A 1 311 ? 22.794 11.738 -18.672 1.00 64.31 311 GLY A O 1
ATOM 2290 N N . GLY A 1 312 ? 23.434 9.594 -18.655 1.00 78.25 312 GLY A N 1
ATOM 2291 C CA . GLY A 1 312 ? 22.517 9.184 -19.721 1.00 78.25 312 GLY A CA 1
ATOM 2292 C C . GLY A 1 312 ? 21.045 9.291 -19.320 1.00 78.25 312 GLY A C 1
ATOM 2293 O O . GLY A 1 312 ? 20.686 9.022 -18.177 1.00 78.25 312 GLY A O 1
ATOM 2294 N N . VAL A 1 313 ? 20.177 9.649 -20.267 1.00 90.56 313 VAL A N 1
ATOM 2295 C CA . VAL A 1 313 ? 18.725 9.801 -20.059 1.00 90.56 313 VAL A CA 1
ATOM 2296 C C . VAL A 1 313 ? 18.102 8.518 -19.494 1.00 90.56 313 VAL A C 1
ATOM 2298 O O . VAL A 1 313 ? 18.416 7.419 -19.963 1.00 90.56 313 VAL A O 1
ATOM 2301 N N . VAL A 1 314 ? 17.205 8.666 -18.512 1.00 96.00 314 VAL A N 1
ATOM 2302 C CA . VAL A 1 314 ? 16.379 7.570 -17.983 1.00 96.00 314 VAL A CA 1
ATOM 2303 C C . VAL A 1 314 ? 15.341 7.178 -19.036 1.00 96.00 314 VAL A C 1
ATOM 2305 O O . VAL A 1 314 ? 14.525 7.994 -19.455 1.00 96.00 314 VAL A O 1
ATOM 2308 N N . ILE A 1 315 ? 15.377 5.920 -19.464 1.00 96.44 315 ILE A N 1
ATOM 2309 C CA . ILE A 1 315 ? 14.502 5.362 -20.509 1.00 96.44 315 ILE A CA 1
ATOM 2310 C C . ILE A 1 315 ? 13.524 4.316 -19.973 1.00 96.44 315 ILE A C 1
ATOM 2312 O O . ILE A 1 315 ? 12.618 3.885 -20.686 1.00 96.44 315 ILE A O 1
ATOM 2316 N N . GLY A 1 316 ? 13.708 3.879 -18.731 1.00 97.81 316 GLY A N 1
ATOM 2317 C CA . GLY A 1 316 ? 12.825 2.927 -18.082 1.00 97.81 316 GLY A CA 1
ATOM 2318 C C . GLY A 1 316 ? 12.981 2.952 -16.572 1.00 97.81 316 GLY A C 1
ATOM 2319 O O . GLY A 1 316 ? 13.999 3.405 -16.048 1.00 97.81 316 GLY A O 1
ATOM 2320 N N . PHE A 1 317 ? 11.958 2.461 -15.890 1.00 98.50 317 PHE A N 1
ATOM 2321 C CA . PHE A 1 317 ? 11.844 2.469 -14.442 1.00 98.50 317 PHE A CA 1
ATOM 2322 C C . PHE A 1 317 ? 11.110 1.215 -13.963 1.00 98.50 317 PHE A C 1
ATOM 2324 O O . PHE A 1 317 ? 10.141 0.783 -14.588 1.00 98.50 317 PHE A O 1
ATOM 2331 N N . CYS A 1 318 ? 11.571 0.636 -12.859 1.00 98.56 318 CYS A N 1
ATOM 2332 C CA . CYS A 1 318 ? 10.932 -0.482 -12.181 1.00 98.56 318 CYS A CA 1
ATOM 2333 C C . CYS A 1 318 ? 10.757 -0.144 -10.699 1.00 98.56 318 CYS A C 1
ATOM 2335 O O . CYS A 1 318 ? 11.740 -0.104 -9.956 1.00 98.56 318 CYS A O 1
ATOM 2337 N N . ALA A 1 319 ? 9.509 0.067 -10.281 1.00 98.25 319 ALA A N 1
ATOM 2338 C CA . ALA A 1 319 ? 9.143 0.183 -8.877 1.00 98.25 319 ALA A CA 1
ATOM 2339 C C . ALA A 1 319 ? 8.996 -1.213 -8.269 1.00 98.25 319 ALA A C 1
ATOM 2341 O O . ALA A 1 319 ? 8.422 -2.123 -8.873 1.00 98.25 319 ALA A O 1
ATOM 2342 N N . THR A 1 320 ? 9.516 -1.372 -7.063 1.00 96.88 320 THR A N 1
ATOM 2343 C CA . THR A 1 320 ? 9.617 -2.650 -6.361 1.00 96.88 320 THR A CA 1
ATOM 2344 C C . THR A 1 320 ? 9.457 -2.447 -4.863 1.00 96.88 320 THR A C 1
ATOM 2346 O O . THR A 1 320 ? 9.988 -1.483 -4.310 1.00 96.88 320 THR A O 1
ATOM 2349 N N . TYR A 1 321 ? 8.775 -3.379 -4.207 1.00 91.81 321 TYR A N 1
ATOM 2350 C CA . TYR A 1 321 ? 8.651 -3.398 -2.751 1.00 91.81 321 TYR A CA 1
ATOM 2351 C C . TYR A 1 321 ? 8.839 -4.811 -2.222 1.00 91.81 321 TYR A C 1
ATOM 2353 O O . TYR A 1 321 ? 8.559 -5.780 -2.925 1.00 91.81 321 TYR A O 1
ATOM 2361 N N . THR A 1 322 ? 9.271 -4.920 -0.975 1.00 86.12 322 THR A N 1
ATOM 2362 C CA . THR A 1 322 ? 9.323 -6.177 -0.237 1.00 86.12 322 THR A CA 1
ATOM 2363 C C . THR A 1 322 ? 8.486 -6.015 1.018 1.00 86.12 322 THR A C 1
ATOM 2365 O O . THR A 1 322 ? 8.826 -5.175 1.836 1.00 86.12 322 THR A O 1
ATOM 2368 N N . THR A 1 323 ? 7.385 -6.750 1.167 1.00 77.81 323 THR A N 1
ATOM 2369 C CA . THR A 1 323 ? 6.434 -6.582 2.285 1.00 77.81 323 THR A CA 1
ATOM 2370 C C . THR A 1 323 ? 6.231 -7.887 3.045 1.00 77.81 323 THR A C 1
ATOM 2372 O O . THR A 1 323 ? 6.376 -8.962 2.469 1.00 77.81 323 THR A O 1
ATOM 2375 N N . TYR A 1 324 ? 5.922 -7.811 4.341 1.00 71.00 324 TYR A N 1
ATOM 2376 C CA . TYR A 1 324 ? 5.664 -9.001 5.154 1.00 71.00 324 TYR A CA 1
ATOM 2377 C C . TYR A 1 324 ? 4.299 -9.610 4.834 1.00 71.00 324 TYR A C 1
ATOM 2379 O O . TYR A 1 324 ? 3.330 -8.896 4.567 1.00 71.00 324 TYR A O 1
ATOM 2387 N N . LEU A 1 325 ? 4.250 -10.944 4.825 1.00 62.09 325 LEU A N 1
ATOM 2388 C CA . LEU A 1 325 ? 3.041 -11.703 4.520 1.00 62.09 325 LEU A CA 1
ATOM 2389 C C . LEU A 1 325 ? 2.067 -11.739 5.703 1.00 62.09 325 LEU A C 1
ATOM 2391 O O . LEU A 1 325 ? 0.860 -11.598 5.508 1.00 62.09 325 LEU A O 1
ATOM 2395 N N . ASP A 1 326 ? 2.597 -11.930 6.909 1.00 57.00 326 ASP A N 1
ATOM 2396 C CA . ASP A 1 326 ? 1.847 -12.097 8.150 1.00 57.00 326 ASP A CA 1
ATOM 2397 C C . ASP A 1 326 ? 2.660 -11.635 9.378 1.00 57.00 326 ASP A C 1
ATOM 2399 O O . ASP A 1 326 ? 3.782 -11.138 9.262 1.00 57.00 326 ASP A O 1
ATOM 2403 N N . SER A 1 327 ? 2.054 -11.792 10.557 1.00 52.50 327 SER A N 1
ATOM 2404 C CA . SER A 1 327 ? 2.624 -11.569 11.892 1.00 52.50 327 SER A CA 1
ATOM 2405 C C . SER A 1 327 ? 3.588 -12.679 12.354 1.00 52.50 327 SER A C 1
ATOM 2407 O O . SER A 1 327 ? 4.143 -12.576 13.450 1.00 52.50 327 SER A O 1
ATOM 2409 N N . LYS A 1 328 ? 3.741 -13.769 11.579 1.00 54.53 328 LYS A N 1
ATOM 2410 C CA . LYS A 1 328 ? 4.446 -15.013 11.957 1.00 54.53 328 LYS A CA 1
ATOM 2411 C C . LYS A 1 328 ? 5.770 -15.238 11.215 1.00 54.53 328 LYS A C 1
ATOM 2413 O O . LYS A 1 328 ? 6.445 -16.230 11.470 1.00 54.53 328 LYS A O 1
ATOM 2418 N N . ASP A 1 329 ? 6.209 -14.240 10.454 1.00 55.72 329 ASP A N 1
ATOM 2419 C CA . ASP A 1 329 ? 7.577 -13.722 10.545 1.00 55.72 329 ASP A CA 1
ATOM 2420 C C . ASP A 1 329 ? 8.734 -14.574 9.995 1.00 55.72 329 ASP A C 1
ATOM 2422 O O . ASP A 1 329 ? 9.773 -14.693 10.629 1.00 55.72 329 ASP A O 1
ATOM 2426 N N . ASP A 1 330 ? 8.624 -15.021 8.742 1.00 60.28 330 ASP A N 1
ATOM 2427 C CA . ASP A 1 330 ? 9.797 -15.234 7.860 1.00 60.28 330 ASP A CA 1
ATOM 2428 C C . ASP A 1 330 ? 9.465 -15.099 6.362 1.00 60.28 330 ASP A C 1
ATOM 2430 O O . ASP A 1 330 ? 10.297 -15.361 5.492 1.00 60.28 330 ASP A O 1
ATOM 2434 N N . VAL A 1 331 ? 8.236 -14.685 6.045 1.00 70.00 331 VAL A N 1
ATOM 2435 C CA . VAL A 1 331 ? 7.699 -14.754 4.691 1.00 70.00 331 VAL A CA 1
ATOM 2436 C C . VAL A 1 331 ? 7.452 -13.354 4.143 1.00 70.00 331 VAL A C 1
ATOM 2438 O O . VAL A 1 331 ? 6.664 -12.576 4.680 1.00 70.00 331 VAL A O 1
ATOM 2441 N N . LEU A 1 332 ? 8.146 -13.032 3.058 1.00 78.12 332 LEU A N 1
ATOM 2442 C CA . LEU A 1 332 ? 8.090 -11.764 2.349 1.00 78.12 332 LEU A CA 1
ATOM 2443 C C . LEU A 1 332 ? 7.491 -11.942 0.951 1.00 78.12 332 LEU A C 1
ATOM 2445 O O . LEU A 1 332 ? 7.693 -12.955 0.272 1.00 78.12 332 LEU A O 1
ATOM 2449 N N . VAL A 1 333 ? 6.823 -10.889 0.490 1.00 85.00 333 VAL A N 1
ATOM 2450 C CA . VAL A 1 333 ? 6.340 -10.735 -0.881 1.00 85.00 333 VAL A CA 1
ATOM 2451 C C . VAL A 1 333 ? 7.218 -9.732 -1.619 1.00 85.00 333 VAL A C 1
ATOM 2453 O O . VAL A 1 333 ? 7.251 -8.552 -1.274 1.00 85.00 333 VAL A O 1
ATOM 2456 N N . GLY A 1 334 ? 7.887 -10.186 -2.677 1.00 92.06 334 GLY A N 1
ATOM 2457 C CA . GLY A 1 334 ? 8.552 -9.335 -3.659 1.00 92.06 334 GLY A CA 1
ATOM 2458 C C . GLY A 1 334 ? 7.554 -8.815 -4.694 1.00 92.06 334 GLY A C 1
ATOM 2459 O O . GLY A 1 334 ? 7.024 -9.566 -5.510 1.00 92.06 334 GLY A O 1
ATOM 2460 N N . SER A 1 335 ? 7.292 -7.517 -4.676 1.00 95.75 335 SER A N 1
ATOM 2461 C CA . SER A 1 335 ? 6.317 -6.850 -5.540 1.00 95.75 335 SER A CA 1
ATOM 2462 C C . SER A 1 335 ? 7.010 -6.136 -6.690 1.00 95.75 335 SER A C 1
ATOM 2464 O O . SER A 1 335 ? 7.800 -5.229 -6.442 1.00 95.75 335 SER A O 1
ATOM 2466 N N . VAL A 1 336 ? 6.687 -6.470 -7.941 1.00 97.81 336 VAL A N 1
ATOM 2467 C CA . VAL A 1 336 ? 6.976 -5.610 -9.101 1.00 97.81 336 VAL A CA 1
ATOM 2468 C C . VAL A 1 336 ? 5.788 -4.665 -9.273 1.00 97.81 336 VAL A C 1
ATOM 2470 O O . VAL A 1 336 ? 4.833 -4.971 -9.984 1.00 97.81 336 VAL A O 1
ATOM 2473 N N . ALA A 1 337 ? 5.841 -3.526 -8.584 1.00 96.62 337 ALA A N 1
ATOM 2474 C CA . ALA A 1 337 ? 4.713 -2.606 -8.455 1.00 96.62 337 ALA A CA 1
ATOM 2475 C C . ALA A 1 337 ? 4.384 -1.867 -9.759 1.00 96.62 337 ALA A C 1
ATOM 2477 O O . ALA A 1 337 ? 3.220 -1.653 -10.081 1.00 96.62 337 ALA A O 1
ATOM 2478 N N . ALA A 1 338 ? 5.415 -1.486 -10.516 1.00 96.94 338 ALA A N 1
ATOM 2479 C CA . ALA A 1 338 ? 5.278 -0.887 -11.839 1.00 96.94 338 ALA A CA 1
ATOM 2480 C C . ALA A 1 338 ? 6.545 -1.134 -12.665 1.00 96.94 338 ALA A C 1
ATOM 2482 O O . ALA A 1 338 ? 7.654 -1.075 -12.135 1.00 96.94 338 ALA A O 1
ATOM 2483 N N . LEU A 1 339 ? 6.388 -1.357 -13.971 1.00 97.69 339 LEU A N 1
ATOM 2484 C CA . LEU A 1 339 ? 7.490 -1.474 -14.926 1.00 97.69 339 LEU A CA 1
ATOM 2485 C C . LEU A 1 339 ? 7.177 -0.624 -16.157 1.00 97.69 339 LEU A C 1
ATOM 2487 O O . LEU A 1 339 ? 6.283 -0.952 -16.935 1.00 97.69 339 LEU A O 1
ATOM 2491 N N . LEU A 1 340 ? 7.924 0.461 -16.334 1.00 97.19 340 LEU A N 1
ATOM 2492 C CA . LEU A 1 340 ? 7.691 1.464 -17.367 1.00 97.19 340 LEU A CA 1
ATOM 2493 C C . LEU A 1 340 ? 8.906 1.563 -18.286 1.00 97.19 340 LEU A C 1
ATOM 2495 O O . LEU A 1 340 ? 10.049 1.564 -17.829 1.00 97.19 340 LEU A O 1
ATOM 2499 N N . VAL A 1 341 ? 8.661 1.669 -19.590 1.00 97.06 341 VAL A N 1
ATOM 2500 C CA . VAL A 1 341 ? 9.695 1.907 -20.604 1.00 97.06 341 VAL A CA 1
ATOM 2501 C C . VAL A 1 341 ? 9.170 2.941 -21.586 1.00 97.06 341 VAL A C 1
ATOM 2503 O O . VAL A 1 341 ? 8.059 2.786 -22.114 1.00 97.06 341 VAL A O 1
ATOM 2506 N N . ARG A 1 342 ? 9.990 3.965 -21.841 1.00 95.00 342 ARG A N 1
ATOM 2507 C CA . ARG A 1 342 ? 9.708 5.040 -22.793 1.00 95.00 342 ARG A CA 1
ATOM 2508 C C . ARG A 1 342 ? 9.340 4.451 -24.150 1.00 95.00 342 ARG A C 1
ATOM 2510 O O . ARG A 1 342 ? 9.985 3.507 -24.604 1.00 95.00 342 ARG A O 1
ATOM 2517 N N . GLU A 1 343 ? 8.295 4.980 -24.772 1.00 92.69 343 GLU A N 1
ATOM 2518 C CA . GLU A 1 343 ? 7.672 4.394 -25.963 1.00 92.69 343 GLU A CA 1
ATOM 2519 C C . GLU A 1 343 ? 8.658 4.163 -27.119 1.00 92.69 343 GLU A C 1
ATOM 2521 O O . GLU A 1 343 ? 8.757 3.053 -27.639 1.00 92.69 343 GLU A O 1
ATOM 2526 N N . ASP A 1 344 ? 9.480 5.164 -27.418 1.00 92.94 344 ASP A N 1
ATOM 2527 C CA . ASP A 1 344 ? 10.544 5.146 -28.431 1.00 92.94 344 ASP A CA 1
ATOM 2528 C C . ASP A 1 344 ? 11.717 4.186 -28.108 1.00 92.94 344 ASP A C 1
ATOM 2530 O O . ASP A 1 344 ? 12.593 3.959 -28.946 1.00 92.94 344 ASP A O 1
ATOM 2534 N N . HIS A 1 345 ? 11.750 3.610 -26.899 1.00 93.75 345 HIS A N 1
ATOM 2535 C CA . HIS A 1 345 ? 12.773 2.665 -26.417 1.00 93.75 345 HIS A CA 1
ATOM 2536 C C . HIS A 1 345 ? 12.199 1.275 -26.097 1.00 93.75 345 HIS A C 1
ATOM 2538 O O . HIS A 1 345 ? 12.920 0.388 -25.620 1.00 93.75 345 HIS A O 1
ATOM 2544 N N . ARG A 1 346 ? 10.912 1.041 -26.383 1.00 93.38 346 ARG A N 1
ATOM 2545 C CA . ARG A 1 346 ? 10.286 -0.282 -26.254 1.00 93.38 346 ARG A CA 1
ATOM 2546 C C . ARG A 1 346 ? 10.865 -1.261 -27.274 1.00 93.38 346 ARG A C 1
ATOM 2548 O O . ARG A 1 346 ? 11.451 -0.879 -28.279 1.00 93.38 346 ARG A O 1
ATOM 2555 N N . ASN A 1 347 ? 10.726 -2.555 -26.984 1.00 92.62 347 ASN A N 1
ATOM 2556 C CA . ASN A 1 347 ? 11.245 -3.654 -27.812 1.00 92.62 347 ASN A CA 1
ATOM 2557 C C . ASN A 1 347 ? 12.776 -3.655 -28.017 1.00 92.62 347 ASN A C 1
ATOM 2559 O O . ASN A 1 347 ? 13.276 -4.355 -28.889 1.00 92.62 347 ASN A O 1
ATOM 2563 N N . ARG A 1 348 ? 13.532 -2.933 -27.175 1.00 94.12 348 ARG A N 1
ATOM 2564 C CA . ARG A 1 348 ? 15.009 -2.895 -27.189 1.00 94.12 348 ARG A CA 1
ATOM 2565 C C . ARG A 1 348 ? 15.657 -3.550 -25.963 1.00 94.12 348 ARG A C 1
ATOM 2567 O O . ARG A 1 348 ? 16.812 -3.296 -25.656 1.00 94.12 348 ARG A O 1
ATOM 2574 N N . GLY A 1 349 ? 14.904 -4.344 -25.201 1.00 94.31 349 GLY A N 1
ATOM 2575 C CA . GLY A 1 349 ? 15.424 -5.109 -24.058 1.00 94.31 349 GLY A CA 1
ATOM 2576 C C . GLY A 1 349 ? 15.459 -4.392 -22.698 1.00 94.31 349 GLY A C 1
ATOM 2577 O O . GLY A 1 349 ? 15.642 -5.075 -21.694 1.00 94.31 349 GLY A O 1
ATOM 2578 N N . ALA A 1 350 ? 15.209 -3.077 -22.618 1.00 95.56 350 ALA A N 1
ATOM 2579 C CA . ALA A 1 350 ? 15.251 -2.315 -21.356 1.00 95.56 350 ALA A CA 1
ATOM 2580 C C . ALA A 1 350 ? 14.324 -2.888 -20.270 1.00 95.56 350 ALA A C 1
ATOM 2582 O O . ALA A 1 350 ? 14.772 -3.191 -19.167 1.00 95.56 350 ALA A O 1
ATOM 2583 N N . GLY A 1 351 ? 13.050 -3.130 -20.604 1.00 97.00 351 GLY A N 1
ATOM 2584 C CA . GLY A 1 351 ? 12.092 -3.724 -19.663 1.00 97.00 351 GLY A CA 1
ATOM 2585 C C . GLY A 1 351 ? 12.485 -5.135 -19.214 1.00 97.00 351 GLY A C 1
ATOM 2586 O O . GLY A 1 351 ? 12.247 -5.509 -18.072 1.00 97.00 351 GLY A O 1
ATOM 2587 N N . GLY A 1 352 ? 13.145 -5.907 -20.086 1.00 97.12 352 GLY A N 1
ATOM 2588 C CA . GLY A 1 352 ? 13.647 -7.239 -19.741 1.00 97.12 352 GLY A CA 1
ATOM 2589 C C . GLY A 1 352 ? 14.791 -7.182 -18.733 1.00 97.12 352 GLY A C 1
ATOM 2590 O O . GLY A 1 352 ? 14.796 -7.960 -17.785 1.00 97.12 352 GLY A O 1
ATOM 2591 N N . GLN A 1 353 ? 15.721 -6.242 -18.912 1.00 97.56 353 GLN A N 1
ATOM 2592 C CA . GLN A 1 353 ? 16.855 -6.041 -18.004 1.00 97.56 353 GLN A CA 1
ATOM 2593 C C . GLN A 1 353 ? 16.398 -5.519 -16.635 1.00 97.56 353 GLN A C 1
ATOM 2595 O O . GLN A 1 353 ? 16.824 -6.054 -15.617 1.00 97.56 353 GLN A O 1
ATOM 2600 N N . LEU A 1 354 ? 15.474 -4.553 -16.605 1.00 98.44 354 LEU A N 1
ATOM 2601 C CA . LEU A 1 354 ? 14.863 -4.052 -15.368 1.00 98.44 354 LEU A CA 1
ATOM 2602 C C . LEU A 1 354 ? 14.132 -5.151 -14.590 1.00 98.44 354 LEU A C 1
ATOM 2604 O O . LEU A 1 354 ? 14.351 -5.318 -13.393 1.00 98.44 354 LEU A O 1
ATOM 2608 N N . HIS A 1 355 ? 13.289 -5.927 -15.275 1.00 98.25 355 HIS A N 1
ATOM 2609 C CA . HIS A 1 355 ? 12.545 -7.027 -14.657 1.00 98.25 355 HIS A CA 1
ATOM 2610 C C . HIS A 1 355 ? 13.473 -8.117 -14.114 1.00 98.25 355 HIS A C 1
ATOM 2612 O O . HIS A 1 355 ? 13.295 -8.562 -12.982 1.00 98.25 355 HIS A O 1
ATOM 2618 N N . ALA A 1 356 ? 14.495 -8.506 -14.880 1.00 97.25 356 ALA A N 1
ATOM 2619 C CA . ALA A 1 356 ? 15.482 -9.485 -14.435 1.00 97.25 356 ALA A CA 1
ATOM 2620 C C . ALA A 1 356 ? 16.265 -8.999 -13.205 1.00 97.25 356 ALA A C 1
ATOM 2622 O O . ALA A 1 356 ? 16.478 -9.773 -12.273 1.00 97.25 356 ALA A O 1
ATOM 2623 N N . GLU A 1 357 ? 16.660 -7.724 -13.182 1.00 97.19 357 GLU A N 1
ATOM 2624 C CA . GLU A 1 357 ? 17.368 -7.126 -12.049 1.00 97.19 357 GLU A CA 1
ATOM 2625 C C . GLU A 1 357 ? 16.488 -7.077 -10.790 1.00 97.19 357 GLU A C 1
ATOM 2627 O O . GLU A 1 357 ? 16.946 -7.478 -9.718 1.00 97.19 357 GLU A O 1
ATOM 2632 N N . ALA A 1 358 ? 15.209 -6.709 -10.925 1.00 96.88 358 ALA A N 1
ATOM 2633 C CA . ALA A 1 358 ? 14.245 -6.744 -9.826 1.00 96.88 358 ALA A CA 1
ATOM 2634 C C . ALA A 1 358 ? 14.085 -8.158 -9.242 1.00 96.88 358 ALA A C 1
ATOM 2636 O O . ALA A 1 358 ? 14.241 -8.354 -8.036 1.00 96.88 358 ALA A O 1
ATOM 2637 N N . LEU A 1 359 ? 13.862 -9.170 -10.092 1.00 96.25 359 LEU A N 1
ATOM 2638 C CA . LEU A 1 359 ? 13.736 -10.561 -9.641 1.00 96.25 359 LEU A CA 1
ATOM 2639 C C . LEU A 1 359 ? 15.024 -11.095 -9.001 1.00 96.25 359 LEU A C 1
ATOM 2641 O O . LEU A 1 359 ? 14.974 -11.834 -8.018 1.00 96.25 359 LEU A O 1
ATOM 2645 N N . ARG A 1 360 ? 16.191 -10.703 -9.525 1.00 93.69 360 ARG A N 1
ATOM 2646 C CA . ARG A 1 360 ? 17.488 -11.024 -8.916 1.00 93.69 360 ARG A CA 1
ATOM 2647 C C . ARG A 1 360 ? 17.643 -10.369 -7.544 1.00 93.69 360 ARG A C 1
ATOM 2649 O O . ARG A 1 360 ? 18.304 -10.945 -6.684 1.00 93.69 360 ARG A O 1
ATOM 2656 N N . GLY A 1 361 ? 17.094 -9.169 -7.357 1.00 88.31 361 GLY A N 1
ATOM 2657 C CA . GLY A 1 361 ? 17.017 -8.494 -6.064 1.00 88.31 361 GLY A CA 1
ATOM 2658 C C . GLY A 1 361 ? 16.228 -9.324 -5.058 1.00 88.31 361 GLY A C 1
ATOM 2659 O O . GLY A 1 361 ? 16.780 -9.700 -4.031 1.00 88.31 361 GLY A O 1
ATOM 2660 N N . PHE A 1 362 ? 14.997 -9.703 -5.406 1.00 91.44 362 PHE A N 1
ATOM 2661 C CA . PHE A 1 362 ? 14.125 -10.492 -4.531 1.00 91.44 362 PHE A CA 1
ATOM 2662 C C . PHE A 1 362 ? 14.730 -11.831 -4.110 1.00 91.44 362 PHE A C 1
ATOM 2664 O O . PHE A 1 362 ? 14.714 -12.151 -2.931 1.00 91.44 362 PHE A O 1
ATOM 2671 N N . ARG A 1 363 ? 15.359 -12.569 -5.033 1.00 88.31 363 ARG A N 1
ATOM 2672 C CA . ARG A 1 363 ? 16.036 -13.843 -4.714 1.00 88.31 363 ARG A CA 1
ATOM 2673 C C . ARG A 1 363 ? 17.190 -13.710 -3.721 1.00 88.31 363 ARG A C 1
ATOM 2675 O O . ARG A 1 363 ? 17.585 -14.697 -3.114 1.00 88.31 363 ARG A O 1
ATOM 2682 N N . LYS A 1 364 ? 17.784 -12.519 -3.608 1.00 82.75 364 LYS A N 1
ATOM 2683 C CA . LYS A 1 364 ? 18.856 -12.235 -2.643 1.00 82.75 364 LYS A CA 1
ATOM 2684 C C . LYS A 1 364 ? 18.316 -11.754 -1.301 1.00 82.75 364 LYS A C 1
ATOM 2686 O O . LYS A 1 364 ? 19.082 -11.687 -0.346 1.00 82.75 364 LYS A O 1
ATOM 2691 N N . THR A 1 365 ? 17.039 -11.398 -1.230 1.00 78.50 365 THR A N 1
ATOM 2692 C CA . THR A 1 365 ? 16.400 -10.975 0.007 1.00 78.50 365 THR A CA 1
ATOM 2693 C C . THR A 1 365 ? 15.893 -12.202 0.749 1.00 78.50 365 THR A C 1
ATOM 2695 O O . THR A 1 365 ? 15.003 -12.910 0.274 1.00 78.50 365 THR A O 1
ATOM 2698 N N . ARG A 1 366 ? 16.456 -12.452 1.933 1.00 77.25 366 ARG A N 1
ATOM 2699 C CA . ARG A 1 366 ? 16.027 -13.547 2.804 1.00 77.25 366 ARG A CA 1
ATOM 2700 C C . ARG A 1 366 ? 14.540 -13.410 3.133 1.00 77.25 366 ARG A C 1
ATOM 2702 O O . ARG A 1 366 ? 14.077 -12.323 3.452 1.00 77.25 366 ARG A O 1
ATOM 2709 N N . GLY A 1 367 ? 13.817 -14.524 3.063 1.00 78.06 367 GLY A N 1
ATOM 2710 C CA . GLY A 1 367 ? 12.398 -14.600 3.403 1.00 78.06 367 GLY A CA 1
ATOM 2711 C C . GLY A 1 367 ? 11.447 -14.332 2.238 1.00 78.06 367 GLY A C 1
ATOM 2712 O O . GLY A 1 367 ? 10.263 -14.622 2.362 1.00 78.06 367 GLY A O 1
ATOM 2713 N N . VAL A 1 368 ? 11.914 -13.843 1.080 1.00 85.19 368 VAL A N 1
ATOM 2714 C CA . VAL A 1 368 ? 11.024 -13.698 -0.086 1.00 85.19 368 VAL A CA 1
ATOM 2715 C C . VAL A 1 368 ? 10.601 -15.071 -0.591 1.00 85.19 368 VAL A C 1
ATOM 2717 O O . VAL A 1 368 ? 11.406 -15.797 -1.166 1.00 85.19 368 VAL A O 1
ATOM 2720 N N . SER A 1 369 ? 9.327 -15.407 -0.388 1.00 84.69 369 SER A N 1
ATOM 2721 C CA . SER A 1 369 ? 8.740 -16.677 -0.827 1.00 84.69 369 SER A CA 1
ATOM 2722 C C . SER A 1 369 ? 7.732 -16.503 -1.957 1.00 84.69 369 SER A C 1
ATOM 2724 O O . SER A 1 369 ? 7.403 -17.473 -2.633 1.00 84.69 369 SER A O 1
ATOM 2726 N N . ARG A 1 370 ? 7.228 -15.279 -2.158 1.00 87.75 370 ARG A N 1
ATOM 2727 C CA . ARG A 1 370 ? 6.235 -14.950 -3.180 1.00 87.75 370 ARG A CA 1
ATOM 2728 C C . ARG A 1 370 ? 6.684 -13.752 -3.993 1.00 87.75 370 ARG A C 1
ATOM 2730 O O . ARG A 1 370 ? 7.179 -12.767 -3.454 1.00 87.75 370 ARG A O 1
ATOM 2737 N N . LEU A 1 371 ? 6.434 -13.814 -5.291 1.00 94.12 371 LEU A N 1
ATOM 2738 C CA . LEU A 1 371 ? 6.594 -12.723 -6.237 1.00 94.12 371 LEU A CA 1
ATOM 2739 C C . LEU A 1 371 ? 5.232 -12.336 -6.802 1.00 94.12 371 LEU A C 1
ATOM 2741 O O . LEU A 1 371 ? 4.433 -13.214 -7.124 1.00 94.12 371 LEU A O 1
ATOM 2745 N N . GLN A 1 372 ? 4.982 -11.045 -6.989 1.00 94.62 372 GLN A N 1
ATOM 2746 C CA . GLN A 1 372 ? 3.739 -10.563 -7.593 1.00 94.62 372 GLN A CA 1
ATOM 2747 C C . GLN A 1 372 ? 3.956 -9.414 -8.576 1.00 94.62 372 GLN A C 1
ATOM 2749 O O . GLN A 1 372 ? 4.952 -8.687 -8.500 1.00 94.62 372 GLN A O 1
ATOM 2754 N N . LEU A 1 373 ? 3.008 -9.262 -9.497 1.00 96.88 373 LEU A N 1
ATOM 2755 C CA . LEU A 1 373 ? 2.819 -8.045 -10.280 1.00 96.88 373 LEU A CA 1
ATOM 2756 C C . LEU A 1 373 ? 1.830 -7.148 -9.542 1.00 96.88 373 LEU A C 1
ATOM 2758 O O . LEU A 1 373 ? 0.812 -7.637 -9.062 1.00 96.88 373 LEU A O 1
ATOM 2762 N N . GLY A 1 374 ? 2.126 -5.852 -9.471 1.00 95.31 374 GLY A N 1
ATOM 2763 C CA . GLY A 1 374 ? 1.456 -4.947 -8.540 1.00 95.31 374 GLY A CA 1
ATOM 2764 C C . GLY A 1 374 ? 2.098 -4.985 -7.151 1.00 95.31 374 GLY A C 1
ATOM 2765 O O . GLY A 1 374 ? 3.151 -5.598 -6.949 1.00 95.31 374 GLY A O 1
ATOM 2766 N N . SER A 1 375 ? 1.504 -4.276 -6.198 1.00 91.69 375 SER A N 1
ATOM 2767 C CA . SER A 1 375 ? 1.990 -4.182 -4.819 1.00 91.69 375 SER A CA 1
ATOM 2768 C C . SER A 1 375 ? 0.852 -4.236 -3.803 1.00 91.69 375 SER A C 1
ATOM 2770 O O . SER A 1 375 ? -0.260 -3.790 -4.073 1.00 91.69 375 SER A O 1
ATOM 2772 N N . THR A 1 376 ? 1.133 -4.774 -2.610 1.00 85.44 376 THR A N 1
ATOM 2773 C CA . THR A 1 376 ? 0.167 -4.778 -1.502 1.00 85.44 376 THR A CA 1
ATOM 2774 C C . THR A 1 376 ? -0.003 -3.373 -0.937 1.00 85.44 376 THR A C 1
ATOM 2776 O O . THR A 1 376 ? -1.082 -2.802 -1.085 1.00 85.44 376 THR A O 1
ATOM 2779 N N . PHE A 1 377 ? 1.066 -2.833 -0.337 1.00 85.44 377 PHE A N 1
ATOM 2780 C CA . PHE A 1 377 ? 1.192 -1.468 0.179 1.00 85.44 377 PHE A CA 1
ATOM 2781 C C . PHE A 1 377 ? 2.665 -0.999 0.124 1.00 85.44 377 PHE A C 1
ATOM 2783 O O . PHE A 1 377 ? 3.546 -1.788 0.469 1.00 85.44 377 PHE A O 1
ATOM 2790 N N . PRO A 1 378 ? 2.957 0.252 -0.284 1.00 89.06 378 PRO A N 1
ATOM 2791 C CA . PRO A 1 378 ? 2.024 1.180 -0.925 1.00 89.06 378 PRO A CA 1
ATOM 2792 C C . PRO A 1 378 ? 1.457 0.578 -2.219 1.00 89.06 378 PRO A C 1
ATOM 2794 O O . PRO A 1 378 ? 2.149 -0.143 -2.944 1.00 89.06 378 PRO A O 1
ATOM 2797 N N . ARG A 1 379 ? 0.171 0.813 -2.483 1.00 90.50 379 ARG A N 1
ATOM 2798 C CA . ARG A 1 379 ? -0.581 0.196 -3.580 1.00 90.50 379 ARG A CA 1
ATOM 2799 C C . ARG A 1 379 ? -0.599 1.124 -4.782 1.00 90.50 379 ARG A C 1
ATOM 2801 O O . ARG A 1 379 ? -1.539 1.886 -4.993 1.00 90.50 379 ARG A O 1
ATOM 2808 N N . LEU A 1 380 ? 0.464 1.048 -5.580 1.00 91.94 380 LEU A N 1
ATOM 2809 C CA . LEU A 1 380 ? 0.512 1.741 -6.864 1.00 91.94 380 LEU A CA 1
ATOM 2810 C C . LEU A 1 380 ? -0.506 1.119 -7.821 1.00 91.94 380 LEU A C 1
ATOM 2812 O O . LEU A 1 380 ? -1.414 1.781 -8.295 1.00 91.94 380 LEU A O 1
ATOM 2816 N N . LEU A 1 381 ? -0.392 -0.179 -8.060 1.00 93.69 381 LEU A N 1
ATOM 2817 C CA . LEU A 1 381 ? -1.361 -0.956 -8.820 1.00 93.69 381 LEU A CA 1
ATOM 2818 C C . LEU A 1 381 ? -1.601 -2.234 -8.028 1.00 93.69 381 LEU A C 1
ATOM 2820 O O . LEU A 1 381 ? -0.638 -2.818 -7.525 1.00 93.69 381 LEU A O 1
ATOM 2824 N N . TYR A 1 382 ? -2.851 -2.681 -7.918 1.00 93.19 382 TYR A N 1
ATOM 2825 C CA . TYR A 1 382 ? -3.124 -3.952 -7.245 1.00 93.19 382 TYR A CA 1
ATOM 2826 C C . TYR A 1 382 ? -2.506 -5.133 -8.008 1.00 93.19 382 TYR A C 1
ATOM 2828 O O . TYR A 1 382 ? -1.938 -6.044 -7.413 1.00 93.19 382 TYR A O 1
ATOM 2836 N N . GLY A 1 383 ? -2.587 -5.089 -9.337 1.00 94.25 383 GLY A N 1
ATOM 2837 C CA . GLY A 1 383 ? -2.074 -6.120 -10.228 1.00 94.25 383 GLY A CA 1
ATOM 2838 C C . GLY A 1 383 ? -1.778 -5.572 -11.618 1.00 94.25 383 GLY A C 1
ATOM 2839 O O . GLY A 1 383 ? -1.644 -4.362 -11.812 1.00 94.25 383 GLY A O 1
ATOM 2840 N N . LEU A 1 384 ? -1.701 -6.457 -12.612 1.00 94.62 384 LEU A N 1
ATOM 2841 C CA . LEU A 1 384 ? -1.548 -6.034 -14.005 1.00 94.62 384 LEU A CA 1
ATOM 2842 C C . LEU A 1 384 ? -2.883 -5.456 -14.509 1.00 94.62 384 LEU A C 1
ATOM 2844 O O . LEU A 1 384 ? -3.864 -6.197 -14.486 1.00 94.62 384 LEU A O 1
ATOM 2848 N N . PRO A 1 385 ? -2.966 -4.195 -14.980 1.00 94.25 385 PRO A N 1
ATOM 2849 C CA . PRO A 1 385 ? -4.225 -3.643 -15.477 1.00 94.25 385 PRO A CA 1
ATOM 2850 C C . PRO A 1 385 ? -4.846 -4.515 -16.577 1.00 94.25 385 PRO A C 1
ATOM 2852 O O . PRO A 1 385 ? -4.139 -4.980 -17.478 1.00 94.25 385 PRO A O 1
ATOM 2855 N N . VAL A 1 386 ? -6.159 -4.739 -16.512 1.00 91.88 386 VAL A N 1
ATOM 2856 C CA . VAL A 1 386 ? -6.886 -5.519 -17.527 1.00 91.88 386 VAL A CA 1
ATOM 2857 C C . VAL A 1 386 ? -6.760 -4.830 -18.888 1.00 91.88 386 VAL A C 1
ATOM 2859 O O . VAL A 1 386 ? -6.884 -3.612 -18.995 1.00 91.88 386 VAL A O 1
ATOM 2862 N N . GLY A 1 387 ? -6.469 -5.608 -19.934 1.00 87.12 387 GLY A N 1
ATOM 2863 C CA . GLY A 1 387 ? -6.244 -5.084 -21.285 1.00 87.12 387 GLY A CA 1
ATOM 2864 C C . GLY A 1 387 ? -4.874 -4.424 -21.491 1.00 87.12 387 GLY A C 1
ATOM 2865 O O . GLY A 1 387 ? -4.638 -3.812 -22.533 1.00 87.12 387 GLY A O 1
ATOM 2866 N N . CYS A 1 388 ? -3.948 -4.533 -20.529 1.00 87.44 388 CYS A N 1
ATOM 2867 C CA . CYS A 1 388 ? -2.592 -4.018 -20.686 1.00 87.44 388 CYS A CA 1
ATOM 2868 C C . CYS A 1 388 ? -1.850 -4.726 -21.844 1.00 87.44 388 CYS A C 1
ATOM 2870 O O . CYS A 1 388 ? -1.730 -5.953 -21.831 1.00 87.44 388 CYS A O 1
ATOM 2872 N N . PRO A 1 389 ? -1.209 -3.989 -22.778 1.00 87.81 389 PRO A N 1
ATOM 2873 C CA . PRO A 1 389 ? -0.430 -4.589 -23.871 1.00 87.81 389 PRO A CA 1
ATOM 2874 C C . PRO A 1 389 ? 0.741 -5.477 -23.412 1.00 87.81 389 PRO A C 1
ATOM 2876 O O . PRO A 1 389 ? 1.289 -6.254 -24.195 1.00 87.81 389 PRO A O 1
ATOM 2879 N N . ALA A 1 390 ? 1.163 -5.350 -22.150 1.00 91.06 390 ALA A N 1
ATOM 2880 C CA . ALA A 1 390 ? 2.263 -6.115 -21.575 1.00 91.06 390 ALA A CA 1
ATOM 2881 C C . ALA A 1 390 ? 1.857 -7.517 -21.086 1.00 91.06 390 ALA A C 1
ATOM 2883 O O . ALA A 1 390 ? 2.741 -8.275 -20.686 1.00 91.06 390 ALA A O 1
ATOM 2884 N N . GLU A 1 391 ? 0.577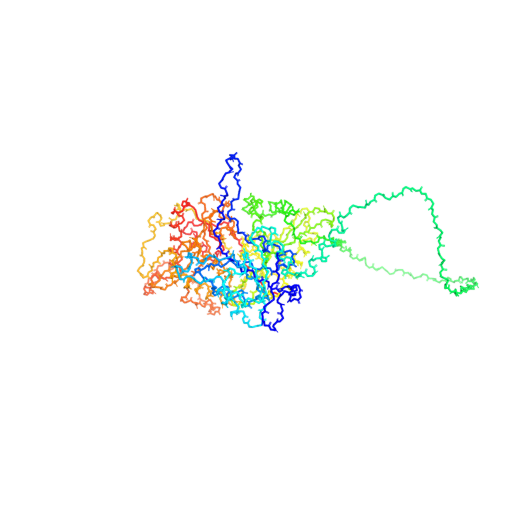 -7.901 -21.142 1.00 93.62 391 GLU A N 1
ATOM 2885 C CA . GLU A 1 391 ? 0.096 -9.217 -20.690 1.00 93.62 391 GLU A CA 1
ATOM 2886 C C . GLU A 1 391 ? 0.905 -10.369 -21.298 1.00 93.62 391 GLU A C 1
ATOM 2888 O O . GLU A 1 391 ? 1.601 -11.100 -20.588 1.00 93.62 391 GLU A O 1
ATOM 2893 N N . GLY A 1 392 ? 0.955 -10.452 -22.632 1.00 94.56 392 GLY A N 1
ATOM 2894 C CA . GLY A 1 392 ? 1.746 -11.472 -23.321 1.00 94.56 392 GLY A CA 1
ATOM 2895 C C . GLY A 1 392 ? 3.253 -11.373 -23.037 1.00 94.56 392 GLY A C 1
ATOM 2896 O O . GLY A 1 392 ? 3.968 -12.375 -23.083 1.00 94.56 392 GLY A O 1
ATOM 2897 N N . TRP A 1 393 ? 3.763 -10.176 -22.723 1.00 96.12 393 TRP A N 1
ATOM 2898 C CA . TRP A 1 393 ? 5.172 -9.972 -22.375 1.00 96.12 393 TRP A CA 1
ATOM 2899 C C . TRP A 1 393 ? 5.525 -10.582 -21.012 1.00 96.12 393 TRP A C 1
ATOM 2901 O O . TRP A 1 393 ? 6.596 -11.190 -20.886 1.00 96.12 393 TRP A O 1
ATOM 2911 N N . PHE A 1 394 ? 4.634 -10.453 -20.025 1.00 97.44 394 PHE A N 1
ATOM 2912 C CA . PHE A 1 394 ? 4.759 -11.096 -18.717 1.00 97.44 394 PHE A CA 1
ATOM 2913 C C . PHE A 1 394 ? 4.479 -12.603 -18.807 1.00 97.44 394 PHE A C 1
ATOM 2915 O O . PHE A 1 394 ? 5.254 -13.387 -18.257 1.00 97.44 394 PHE A O 1
ATOM 2922 N N . ALA A 1 395 ? 3.469 -13.032 -19.568 1.00 95.81 395 ALA A N 1
ATOM 2923 C CA . ALA A 1 395 ? 3.153 -14.451 -19.757 1.00 95.81 395 ALA A CA 1
ATOM 2924 C C . ALA A 1 395 ? 4.355 -15.250 -20.295 1.00 95.81 395 ALA A C 1
ATOM 2926 O O . ALA A 1 395 ? 4.741 -16.269 -19.722 1.00 95.81 395 ALA A O 1
ATOM 2927 N N . ARG A 1 396 ? 5.062 -14.718 -21.306 1.00 96.00 396 ARG A N 1
ATOM 2928 C CA . ARG A 1 396 ? 6.309 -15.312 -21.840 1.00 96.00 396 ARG A CA 1
ATOM 2929 C C . ARG A 1 396 ? 7.467 -15.386 -20.832 1.00 96.00 396 ARG A C 1
ATOM 2931 O O . ARG A 1 396 ? 8.489 -15.995 -21.125 1.00 96.00 396 ARG A O 1
ATOM 2938 N N . ARG A 1 397 ? 7.334 -14.757 -19.662 1.00 95.38 397 ARG A N 1
ATOM 2939 C CA . ARG A 1 397 ? 8.307 -14.764 -18.552 1.00 95.38 397 ARG A CA 1
ATOM 2940 C C . ARG A 1 397 ? 7.820 -15.585 -17.351 1.00 95.38 397 ARG A C 1
ATOM 2942 O O . ARG A 1 397 ? 8.343 -15.447 -16.241 1.00 95.38 397 ARG A O 1
ATOM 2949 N N . GLY A 1 398 ? 6.829 -16.448 -17.576 1.00 94.62 398 GLY A N 1
ATOM 2950 C CA . GLY A 1 398 ? 6.335 -17.410 -16.595 1.00 94.62 398 GLY A CA 1
ATOM 2951 C C . GLY A 1 398 ? 5.394 -16.812 -15.553 1.00 94.62 398 GLY A C 1
ATOM 2952 O O . GLY A 1 398 ? 5.258 -17.379 -14.471 1.00 94.62 398 GLY A O 1
ATOM 2953 N N . TRP A 1 399 ? 4.794 -15.653 -15.822 1.00 96.44 399 TRP A N 1
ATOM 2954 C CA . TRP A 1 399 ? 3.673 -15.158 -15.026 1.00 96.44 399 TRP A CA 1
ATOM 2955 C C . TRP A 1 399 ? 2.394 -15.810 -15.551 1.00 96.44 399 TRP A C 1
ATOM 2957 O O . TRP A 1 399 ? 1.994 -15.552 -16.684 1.00 96.44 399 TRP A O 1
ATOM 2967 N N . ARG A 1 400 ? 1.792 -16.706 -14.765 1.00 95.06 400 ARG A N 1
ATOM 2968 C CA . ARG A 1 400 ? 0.586 -17.438 -15.177 1.00 95.06 400 ARG A CA 1
ATOM 2969 C C . ARG A 1 400 ? -0.631 -16.519 -15.110 1.00 95.06 400 ARG A C 1
ATOM 2971 O O . ARG A 1 400 ? -0.808 -15.817 -14.123 1.00 95.06 400 ARG A O 1
ATOM 2978 N N . MET A 1 401 ? -1.448 -16.534 -16.159 1.00 94.44 401 MET A N 1
ATOM 2979 C CA . MET A 1 401 ? -2.649 -15.695 -16.298 1.00 94.44 401 MET A CA 1
ATOM 2980 C C . MET A 1 401 ? -3.841 -16.510 -16.844 1.00 94.44 401 MET A C 1
ATOM 2982 O O . MET A 1 401 ? -4.691 -15.998 -17.561 1.00 94.44 401 MET A O 1
ATOM 2986 N N . ASP A 1 402 ? -3.863 -17.815 -16.554 1.00 92.44 402 ASP A N 1
ATOM 2987 C CA . ASP A 1 402 ? -4.840 -18.784 -17.076 1.00 92.44 402 ASP A CA 1
ATOM 2988 C C . ASP A 1 402 ? -6.144 -18.866 -16.260 1.00 92.44 402 ASP A C 1
ATOM 2990 O O . ASP A 1 402 ? -7.064 -19.586 -16.643 1.00 92.44 402 ASP A O 1
ATOM 2994 N N . ARG A 1 403 ? -6.234 -18.125 -15.148 1.00 91.44 403 ARG A N 1
ATOM 2995 C CA . ARG A 1 403 ? -7.379 -18.067 -14.224 1.00 91.44 403 ARG A CA 1
ATOM 2996 C C . ARG A 1 403 ? -7.758 -19.418 -13.616 1.00 91.44 403 ARG A C 1
ATOM 2998 O O . ARG A 1 403 ? -8.872 -19.588 -13.134 1.00 91.44 403 ARG A O 1
ATOM 3005 N N . THR A 1 404 ? -6.839 -20.380 -13.605 1.00 88.69 404 THR A N 1
ATOM 3006 C CA . THR A 1 404 ? -7.099 -21.726 -13.068 1.00 88.69 404 THR A CA 1
ATOM 3007 C C . THR A 1 404 ? -6.911 -21.817 -11.554 1.00 88.69 404 THR A C 1
ATOM 3009 O O . THR A 1 404 ? -7.427 -22.735 -10.922 1.00 88.69 404 THR A O 1
ATOM 3012 N N . ALA A 1 405 ? -6.179 -20.874 -10.957 1.00 86.50 405 ALA A N 1
ATOM 3013 C CA . ALA A 1 405 ? -5.859 -20.847 -9.529 1.00 86.50 405 ALA A CA 1
ATOM 3014 C C . ALA A 1 405 ? -5.744 -19.407 -8.977 1.00 86.50 405 ALA A C 1
ATOM 3016 O O . ALA A 1 405 ? -5.612 -18.448 -9.746 1.00 86.50 405 ALA A O 1
ATOM 3017 N N . PRO A 1 406 ? -5.772 -19.199 -7.648 1.00 83.62 406 PRO A N 1
ATOM 3018 C CA . PRO A 1 406 ? -5.446 -17.901 -7.057 1.00 83.62 406 PRO A CA 1
ATOM 3019 C C . PRO A 1 406 ? -4.105 -17.359 -7.577 1.00 83.62 406 PRO A C 1
ATOM 3021 O O . PRO A 1 406 ? -3.153 -18.121 -7.723 1.00 83.62 406 PRO A O 1
ATOM 3024 N N . GLY A 1 407 ? -4.037 -16.061 -7.891 1.00 86.56 407 GLY A N 1
ATOM 3025 C CA . GLY A 1 407 ? -2.812 -15.457 -8.430 1.00 86.56 407 GLY A CA 1
ATOM 3026 C C . GLY A 1 407 ? -2.509 -15.764 -9.892 1.00 86.56 407 GLY A C 1
ATOM 3027 O O . GLY A 1 407 ? -1.422 -15.437 -10.359 1.00 86.56 407 GLY A O 1
ATOM 3028 N N . THR A 1 408 ? -3.443 -16.383 -10.617 1.00 92.38 408 THR A N 1
ATOM 3029 C CA . THR A 1 408 ? -3.306 -16.654 -12.057 1.00 92.38 408 THR A CA 1
ATOM 3030 C C . THR A 1 408 ? -4.173 -15.734 -12.916 1.00 92.38 408 THR A C 1
ATOM 3032 O O . THR A 1 408 ? -4.618 -16.123 -13.990 1.00 92.38 408 THR A O 1
ATOM 3035 N N . GLY A 1 409 ? -4.428 -14.506 -12.466 1.00 92.12 409 GLY A N 1
ATOM 3036 C CA . GLY A 1 409 ? -5.026 -13.444 -13.276 1.00 92.12 409 GLY A CA 1
ATOM 3037 C C . GLY A 1 409 ? -6.549 -13.337 -13.217 1.00 92.12 409 GLY A C 1
ATOM 3038 O O . GLY A 1 409 ? -7.183 -12.986 -14.215 1.00 92.12 409 GLY A O 1
ATOM 3039 N N . HIS A 1 410 ? -7.148 -13.632 -12.064 1.00 90.25 410 HIS A N 1
ATOM 3040 C CA . HIS A 1 410 ? -8.539 -13.280 -11.792 1.00 90.25 410 HIS A CA 1
ATOM 3041 C C . HIS A 1 410 ? -8.689 -11.765 -11.688 1.00 90.25 410 HIS A C 1
ATOM 3043 O O . HIS A 1 410 ? -7.802 -11.067 -11.193 1.00 90.25 410 HIS A O 1
ATOM 3049 N N . GLU A 1 411 ? -9.841 -11.271 -12.131 1.00 91.81 411 GLU A N 1
ATOM 3050 C CA . GLU A 1 411 ? -10.134 -9.848 -12.080 1.00 91.81 411 GLU A CA 1
ATOM 3051 C C . GLU A 1 411 ? -10.351 -9.372 -10.640 1.00 91.81 411 GLU A C 1
ATOM 3053 O O . GLU A 1 411 ? -11.054 -10.000 -9.839 1.00 91.81 411 GLU A O 1
ATOM 3058 N N . VAL A 1 412 ? -9.732 -8.239 -10.337 1.00 91.06 412 VAL A N 1
ATOM 3059 C CA . VAL A 1 412 ? -9.889 -7.468 -9.111 1.00 91.06 412 VAL A CA 1
ATOM 3060 C C . VAL A 1 412 ? -10.112 -6.020 -9.518 1.00 91.06 412 VAL A C 1
ATOM 3062 O O . VAL A 1 412 ? -9.417 -5.522 -10.403 1.00 91.06 412 VAL A O 1
ATOM 3065 N N . ALA A 1 413 ? -11.082 -5.357 -8.899 1.00 93.69 413 ALA A N 1
ATOM 3066 C CA . ALA A 1 413 ? -11.522 -4.034 -9.308 1.00 93.69 413 ALA A CA 1
ATOM 3067 C C . ALA A 1 413 ? -11.460 -3.019 -8.167 1.00 93.69 413 ALA A C 1
ATOM 3069 O O . ALA A 1 413 ? -11.754 -3.329 -7.012 1.00 93.69 413 ALA A O 1
ATOM 3070 N N . ASP A 1 414 ? -11.126 -1.791 -8.537 1.00 95.94 414 ASP A N 1
ATOM 3071 C CA . ASP A 1 414 ? -11.330 -0.614 -7.711 1.00 95.94 414 ASP A CA 1
ATOM 3072 C C . ASP A 1 414 ? -12.679 0.015 -8.067 1.00 95.94 414 ASP A C 1
ATOM 3074 O O . ASP A 1 414 ? -13.072 0.064 -9.239 1.00 95.94 414 ASP A O 1
ATOM 3078 N N . TRP A 1 415 ? -13.373 0.535 -7.064 1.00 97.31 415 TRP A N 1
ATOM 3079 C CA . TRP A 1 415 ? -14.739 1.027 -7.182 1.00 97.31 415 TRP A CA 1
ATOM 3080 C C . TRP A 1 415 ? -14.875 2.436 -6.628 1.00 97.31 415 TRP A C 1
ATOM 3082 O O . TRP A 1 415 ? -14.208 2.804 -5.667 1.00 97.31 415 TRP A O 1
ATOM 3092 N N . VAL A 1 416 ? -15.782 3.216 -7.208 1.00 97.88 416 VAL A N 1
ATOM 3093 C CA . VAL A 1 416 ? -16.149 4.546 -6.721 1.00 97.88 416 VAL A CA 1
ATOM 3094 C C . VAL A 1 416 ? -17.655 4.614 -6.546 1.00 97.88 416 VAL A C 1
ATOM 3096 O O . VAL A 1 416 ? -18.405 4.232 -7.439 1.00 97.88 416 VAL A O 1
ATOM 3099 N N . LEU A 1 417 ? -18.098 5.131 -5.407 1.00 97.50 417 LEU A N 1
ATOM 3100 C CA . LEU A 1 417 ? -19.498 5.429 -5.131 1.00 97.50 417 LEU A CA 1
ATOM 3101 C C . LEU A 1 417 ? -19.643 6.923 -4.869 1.00 97.50 417 LEU A C 1
ATOM 3103 O O . LEU A 1 417 ? -18.973 7.463 -3.990 1.00 97.50 417 LEU A O 1
ATOM 3107 N N . ALA A 1 418 ? -20.558 7.573 -5.583 1.00 97.50 418 ALA A N 1
ATOM 3108 C CA . ALA A 1 418 ? -21.096 8.853 -5.147 1.00 97.50 418 ALA A CA 1
ATOM 3109 C C . ALA A 1 418 ? -22.200 8.605 -4.123 1.00 97.50 418 ALA A C 1
ATOM 3111 O O . ALA A 1 418 ? -23.113 7.825 -4.372 1.00 97.50 418 ALA A O 1
ATOM 3112 N N . PHE A 1 419 ? -22.148 9.274 -2.975 1.00 96.19 419 PHE A N 1
ATOM 3113 C CA . PHE A 1 419 ? -23.100 9.024 -1.894 1.00 96.19 419 PHE A CA 1
ATOM 3114 C C . PHE A 1 419 ? -24.543 9.400 -2.246 1.00 96.19 419 PHE A C 1
ATOM 3116 O O . PHE A 1 419 ? -25.455 8.918 -1.580 1.00 96.19 419 PHE A O 1
ATOM 3123 N N . GLY A 1 420 ? -24.764 10.229 -3.272 1.00 94.12 420 GLY A N 1
ATOM 3124 C CA . GLY A 1 420 ? -26.098 10.488 -3.827 1.00 94.12 420 GLY A CA 1
ATOM 3125 C C . GLY A 1 420 ? -26.705 9.288 -4.566 1.00 94.12 420 GLY A C 1
ATOM 3126 O O . GLY A 1 420 ? -27.921 9.182 -4.641 1.00 94.12 420 GLY A O 1
ATOM 3127 N N . GLU A 1 421 ? -25.871 8.359 -5.040 1.00 93.56 421 GLU A N 1
ATOM 3128 C CA . GLU A 1 421 ? -26.282 7.112 -5.703 1.00 93.56 421 GLU A CA 1
ATOM 3129 C C . GLU A 1 421 ? -26.412 5.945 -4.706 1.00 93.56 421 GLU A C 1
ATOM 3131 O O . GLU A 1 421 ? -26.722 4.820 -5.094 1.00 93.56 421 GLU A O 1
ATOM 3136 N N . TRP A 1 422 ? -26.145 6.181 -3.412 1.00 92.25 422 TRP A N 1
ATOM 3137 C CA . TRP A 1 422 ? -26.243 5.141 -2.389 1.00 92.25 422 TRP A CA 1
ATOM 3138 C C . TRP A 1 422 ? -27.716 4.801 -2.112 1.00 92.25 422 TRP A C 1
ATOM 3140 O O . TRP A 1 422 ? -28.446 5.677 -1.637 1.00 92.25 422 TRP A O 1
ATOM 3150 N N . PRO A 1 423 ? -28.169 3.546 -2.312 1.00 85.94 423 PRO A N 1
ATOM 3151 C CA . PRO A 1 423 ? -29.594 3.199 -2.246 1.00 85.94 423 PRO A CA 1
ATOM 3152 C C . PRO A 1 423 ? -30.254 3.478 -0.895 1.00 85.94 423 PRO A C 1
ATOM 3154 O O . PRO A 1 423 ? -31.461 3.686 -0.815 1.00 85.94 423 PRO A O 1
ATOM 3157 N N . ALA A 1 424 ? -29.467 3.475 0.179 1.00 83.75 424 ALA A N 1
ATOM 3158 C CA . ALA A 1 424 ? -29.964 3.691 1.529 1.00 83.75 424 ALA A CA 1
ATOM 3159 C C . ALA A 1 424 ? -30.184 5.181 1.871 1.00 83.75 424 ALA A C 1
ATOM 3161 O O . ALA A 1 424 ? -30.704 5.505 2.941 1.00 83.75 424 ALA A O 1
ATOM 3162 N N . GLY A 1 425 ? -29.778 6.099 0.986 1.00 82.69 425 GLY A N 1
ATOM 3163 C CA . GLY A 1 425 ? -29.901 7.540 1.192 1.00 82.69 425 GLY A CA 1
ATOM 3164 C C . GLY A 1 425 ? -29.146 8.035 2.429 1.00 82.69 425 GLY A C 1
ATOM 3165 O O . GLY A 1 425 ? -28.104 7.494 2.809 1.00 82.69 425 GLY A O 1
ATOM 3166 N N . GLU A 1 426 ? -29.647 9.102 3.054 1.00 80.38 426 GLU A N 1
ATOM 3167 C CA . GLU A 1 426 ? -29.077 9.659 4.292 1.00 80.38 426 GLU A CA 1
ATOM 3168 C C . GLU A 1 426 ? -29.425 8.837 5.538 1.00 80.38 426 GLU A C 1
ATOM 3170 O O . GLU A 1 426 ? -28.598 8.708 6.440 1.00 80.38 426 GLU A O 1
ATOM 3175 N N . ALA A 1 427 ? -30.615 8.230 5.567 1.00 79.50 427 ALA A N 1
ATOM 3176 C CA . ALA A 1 427 ? -31.081 7.417 6.690 1.00 79.50 427 ALA A CA 1
ATOM 3177 C C . ALA A 1 427 ? -30.267 6.115 6.856 1.00 79.50 427 ALA A C 1
ATOM 3179 O O . ALA A 1 427 ? -30.084 5.618 7.973 1.00 79.50 427 ALA A O 1
ATOM 3180 N N . GLY A 1 428 ? -29.724 5.585 5.758 1.00 82.19 428 GLY A N 1
ATOM 3181 C CA . GLY A 1 428 ? -29.029 4.305 5.734 1.00 82.19 428 GLY A CA 1
ATOM 3182 C C . GLY A 1 428 ? -29.984 3.115 5.830 1.00 82.19 428 GLY A C 1
ATOM 3183 O O . GLY A 1 428 ? -31.208 3.260 5.824 1.00 82.19 428 GLY A O 1
ATOM 3184 N N . PHE A 1 429 ? -29.427 1.906 5.899 1.00 81.56 429 PHE A N 1
ATOM 3185 C CA . PHE A 1 429 ? -30.247 0.695 5.984 1.00 81.56 429 PHE A CA 1
ATOM 3186 C C . PHE A 1 429 ? -30.842 0.520 7.393 1.00 81.56 429 PHE A C 1
ATOM 3188 O O . PHE A 1 429 ? -30.175 0.839 8.383 1.00 81.56 429 PHE A O 1
ATOM 3195 N N . PRO A 1 430 ? -32.064 -0.040 7.520 1.00 79.88 430 PRO A N 1
ATOM 3196 C CA . PRO A 1 430 ? -32.682 -0.285 8.821 1.00 79.88 430 PRO A CA 1
ATOM 3197 C C . PRO A 1 430 ? -31.825 -1.249 9.657 1.00 79.88 430 PRO A C 1
ATOM 3199 O O . PRO A 1 430 ? -31.239 -2.166 9.072 1.00 79.88 430 PRO A O 1
ATOM 3202 N N . PRO A 1 431 ? -31.743 -1.094 10.993 1.00 80.88 431 PRO A N 1
ATOM 3203 C CA . PRO A 1 431 ? -30.976 -1.992 11.857 1.00 80.88 431 PRO A CA 1
ATOM 3204 C C . PRO A 1 431 ? -31.366 -3.465 11.677 1.00 80.88 431 PRO A C 1
ATOM 3206 O O . PRO A 1 431 ? -32.525 -3.778 11.414 1.00 80.88 431 PRO A O 1
ATOM 3209 N N . VAL A 1 432 ? -30.405 -4.374 11.852 1.00 78.06 432 VAL A N 1
ATOM 3210 C CA . VAL A 1 432 ? -30.652 -5.825 11.869 1.00 78.06 432 VAL A CA 1
ATOM 3211 C C . VAL A 1 432 ? -30.416 -6.361 13.265 1.00 78.06 432 VAL A C 1
ATOM 3213 O O . VAL A 1 432 ? -29.407 -6.048 13.897 1.00 78.06 432 VAL A O 1
ATOM 3216 N N . ALA A 1 433 ? -31.356 -7.175 13.741 1.00 78.56 433 ALA A N 1
ATOM 3217 C CA . ALA A 1 433 ? -31.262 -7.806 15.045 1.00 78.56 433 ALA A CA 1
ATOM 3218 C C . ALA A 1 433 ? -29.943 -8.585 15.175 1.00 78.56 433 ALA A C 1
ATOM 3220 O O . ALA A 1 433 ? -29.567 -9.359 14.297 1.00 78.56 433 ALA A O 1
ATOM 3221 N N . GLY A 1 434 ? -29.229 -8.357 16.278 1.00 82.19 434 GLY A N 1
ATOM 3222 C CA . GLY A 1 434 ? -27.981 -9.054 16.583 1.00 82.19 434 GLY A CA 1
ATOM 3223 C C . GLY A 1 434 ? -26.728 -8.525 15.877 1.00 82.19 434 GLY A C 1
ATOM 3224 O O . GLY A 1 434 ? -25.647 -9.005 16.206 1.00 82.19 434 GLY A O 1
ATOM 3225 N N . LEU A 1 435 ? -26.827 -7.537 14.976 1.00 88.06 435 LEU A N 1
ATOM 3226 C CA . LEU A 1 435 ? -25.672 -6.877 14.356 1.00 88.06 435 LEU A CA 1
ATOM 3227 C C . LEU A 1 435 ? -25.630 -5.384 14.689 1.00 88.06 435 LEU A C 1
ATOM 3229 O O . LEU A 1 435 ? -26.627 -4.675 14.570 1.00 88.06 435 LEU A O 1
ATOM 3233 N N . SER A 1 436 ? -24.447 -4.887 15.042 1.00 91.19 436 SER A N 1
ATOM 3234 C CA . SER A 1 436 ? -24.191 -3.453 15.212 1.00 91.19 436 SER A CA 1
ATOM 3235 C C . SER A 1 436 ? -22.918 -3.032 14.490 1.00 91.19 436 SER A C 1
ATOM 3237 O O . SER A 1 436 ? -22.017 -3.845 14.298 1.00 91.19 436 SER A O 1
ATOM 3239 N N . PHE A 1 437 ? -22.858 -1.768 14.077 1.00 94.00 437 PHE A N 1
ATOM 3240 C CA . PHE A 1 437 ? -21.747 -1.203 13.316 1.00 94.00 437 PHE A CA 1
ATOM 3241 C C . PHE A 1 437 ? -21.347 0.128 13.937 1.00 94.00 437 PHE A C 1
ATOM 3243 O O . PHE A 1 437 ? -22.220 0.946 14.237 1.00 94.00 437 PHE A O 1
ATOM 3250 N N . ARG A 1 438 ? -20.050 0.340 14.157 1.00 94.19 438 ARG A N 1
ATOM 3251 C CA . ARG A 1 438 ? -19.531 1.566 14.780 1.00 94.19 438 ARG A CA 1
ATOM 3252 C C . ARG A 1 438 ? -18.028 1.737 14.534 1.00 94.19 438 ARG A C 1
ATOM 3254 O O . ARG A 1 438 ? -17.375 0.760 14.167 1.00 94.19 438 ARG A O 1
ATOM 3261 N N . PRO A 1 439 ? -17.472 2.936 14.777 1.00 94.44 439 PRO A N 1
ATOM 3262 C CA . PRO A 1 439 ? -16.033 3.113 14.936 1.00 94.44 439 PRO A CA 1
ATOM 3263 C C . PRO A 1 439 ? -15.436 2.139 15.964 1.00 94.44 439 PRO A C 1
ATOM 3265 O O . PRO A 1 439 ? -16.071 1.807 16.976 1.00 94.44 439 PRO A O 1
ATOM 3268 N N . CYS A 1 440 ? -14.219 1.681 15.690 1.00 91.69 440 CYS A N 1
ATOM 3269 C CA . CYS A 1 440 ? -13.435 0.807 16.550 1.00 91.69 440 CYS A CA 1
ATOM 3270 C C . CYS A 1 440 ? -13.071 1.538 17.841 1.00 91.69 440 CYS A C 1
ATOM 3272 O O . CYS A 1 440 ? -12.543 2.650 17.817 1.00 91.69 440 CYS A O 1
ATOM 3274 N N . GLY A 1 441 ? -13.340 0.900 18.975 1.00 81.69 441 GLY A N 1
ATOM 3275 C CA . GLY A 1 441 ? -12.822 1.318 20.268 1.00 81.69 441 GLY A CA 1
ATOM 3276 C C . GLY A 1 441 ? -11.573 0.525 20.641 1.00 81.69 441 GLY A C 1
ATOM 3277 O O . GLY A 1 441 ? -11.265 -0.508 20.045 1.00 81.69 441 GLY A O 1
ATOM 3278 N N . PHE A 1 442 ? -10.894 0.967 21.701 1.00 77.75 442 PHE A N 1
ATOM 3279 C CA . PHE A 1 442 ? -9.714 0.283 22.242 1.00 77.75 442 PHE A CA 1
ATOM 3280 C C . PHE A 1 442 ? -9.975 -1.194 22.575 1.00 77.75 442 PHE A C 1
ATOM 3282 O O . PHE A 1 442 ? -9.132 -2.042 22.311 1.00 77.75 442 PHE A O 1
ATOM 3289 N N . ALA A 1 443 ? -11.159 -1.513 23.110 1.00 78.38 443 ALA A N 1
ATOM 3290 C CA . ALA A 1 443 ? -11.528 -2.878 23.485 1.00 78.38 443 ALA A CA 1
ATOM 3291 C C . ALA A 1 443 ? -11.752 -3.815 22.281 1.00 78.38 443 ALA A C 1
ATOM 3293 O O . ALA A 1 443 ? -11.680 -5.031 22.440 1.00 78.38 443 ALA A O 1
ATOM 3294 N N . ASP A 1 444 ? -12.022 -3.272 21.090 1.00 82.94 444 ASP A N 1
ATOM 3295 C CA . ASP A 1 444 ? -12.292 -4.073 19.891 1.00 82.94 444 ASP A CA 1
ATOM 3296 C C . ASP A 1 444 ? -11.015 -4.394 19.112 1.00 82.94 444 ASP A C 1
ATOM 3298 O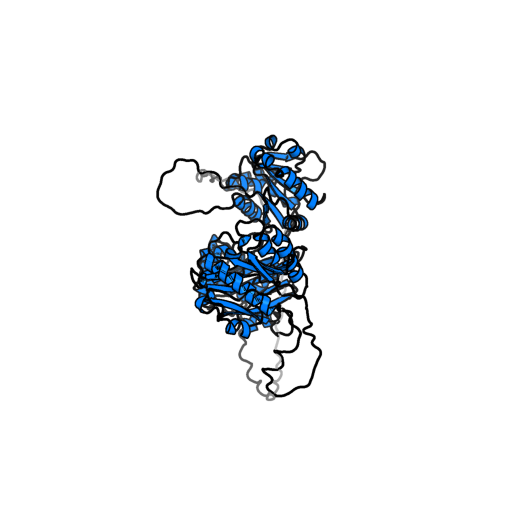 O . ASP A 1 444 ? -10.980 -5.360 18.352 1.00 82.94 444 ASP A O 1
ATOM 3302 N N . PHE A 1 445 ? -9.975 -3.574 19.274 1.00 83.12 445 PHE A N 1
ATOM 3303 C CA . PHE A 1 445 ? -8.830 -3.544 18.370 1.00 83.12 445 PHE A CA 1
ATOM 3304 C C . PHE A 1 445 ? -8.065 -4.874 18.319 1.00 83.12 445 PHE A C 1
ATOM 3306 O O . PHE A 1 445 ? -7.752 -5.369 17.237 1.00 83.12 445 PHE A O 1
ATOM 3313 N N . GLU A 1 446 ? -7.853 -5.517 19.468 1.00 78.19 446 GLU A N 1
ATOM 3314 C CA . GLU A 1 446 ? -7.246 -6.855 19.527 1.00 78.19 446 GLU A CA 1
ATOM 3315 C C . GLU A 1 446 ? -8.081 -7.900 18.768 1.00 78.19 446 GLU A C 1
ATOM 3317 O O . GLU A 1 446 ? -7.545 -8.733 18.036 1.00 78.19 446 GLU A O 1
ATOM 3322 N N . ALA A 1 447 ? -9.413 -7.826 18.863 1.00 81.25 447 ALA A N 1
ATOM 3323 C CA . ALA A 1 447 ? -10.298 -8.711 18.112 1.00 81.25 447 ALA A CA 1
ATOM 3324 C C . ALA A 1 447 ? -10.274 -8.404 16.603 1.00 81.25 447 ALA A C 1
ATOM 3326 O O . ALA A 1 447 ? -10.327 -9.335 15.798 1.00 81.25 447 ALA A O 1
ATOM 3327 N N . VAL A 1 448 ? -10.134 -7.131 16.207 1.00 86.31 448 VAL A N 1
ATOM 3328 C CA . VAL A 1 448 ? -9.919 -6.730 14.804 1.00 86.31 448 VAL A CA 1
ATOM 3329 C C . VAL A 1 448 ? -8.639 -7.363 14.257 1.00 86.31 448 VAL A C 1
ATOM 3331 O O . VAL A 1 448 ? -8.679 -8.009 13.207 1.00 86.31 448 VAL A O 1
ATOM 3334 N N . LEU A 1 449 ? -7.520 -7.244 14.976 1.00 82.69 449 LEU A N 1
ATOM 3335 C CA . LEU A 1 449 ? -6.264 -7.879 14.573 1.00 82.69 449 LEU A CA 1
ATOM 3336 C C . LEU A 1 449 ? -6.412 -9.400 14.467 1.00 82.69 449 LEU A C 1
ATOM 3338 O O . LEU A 1 449 ? -5.984 -9.981 13.468 1.00 82.69 449 LEU A O 1
ATOM 3342 N N . GLY A 1 450 ? -7.098 -10.030 15.424 1.00 79.31 450 GLY A N 1
ATOM 3343 C CA . GLY A 1 450 ? -7.349 -11.471 15.416 1.00 79.31 450 GLY A CA 1
ATOM 3344 C C . GLY A 1 450 ? -8.116 -11.954 14.179 1.00 79.31 450 GLY A C 1
ATOM 3345 O O . GLY A 1 450 ? -7.729 -12.947 13.555 1.00 79.31 450 GLY A O 1
ATOM 3346 N N . ILE A 1 451 ? -9.175 -11.245 13.763 1.00 81.44 451 ILE A N 1
ATOM 3347 C CA . ILE A 1 451 ? -9.937 -11.637 12.564 1.00 81.44 451 ILE A CA 1
ATOM 3348 C C . ILE A 1 451 ? -9.151 -11.407 11.268 1.00 81.44 451 ILE A C 1
ATOM 3350 O O . ILE A 1 451 ? -9.275 -12.192 10.324 1.00 81.44 451 ILE A O 1
ATOM 3354 N N . VAL A 1 452 ? -8.318 -10.364 11.218 1.00 78.62 452 VAL A N 1
ATOM 3355 C CA . VAL A 1 452 ? -7.463 -10.052 10.064 1.00 78.62 452 VAL A CA 1
ATOM 3356 C C . VAL A 1 452 ? -6.334 -11.076 9.937 1.00 78.62 452 VAL A C 1
ATOM 3358 O O . VAL A 1 452 ? -6.064 -11.566 8.836 1.00 78.62 452 VAL A O 1
ATOM 3361 N N . GLU A 1 453 ? -5.716 -11.467 11.050 1.00 74.94 453 GLU A N 1
ATOM 3362 C CA . GLU A 1 453 ? -4.697 -12.517 11.089 1.00 74.94 453 GLU A CA 1
ATOM 3363 C C . GLU A 1 453 ? -5.282 -13.873 10.658 1.00 74.94 453 GLU A C 1
ATOM 3365 O O . GLU A 1 453 ? -4.718 -14.553 9.796 1.00 74.94 453 GLU A O 1
ATOM 3370 N N . GLY A 1 454 ? -6.469 -14.235 11.162 1.00 66.69 454 GLY A N 1
ATOM 3371 C CA . GLY A 1 454 ? -7.165 -15.473 10.788 1.00 66.69 454 GLY A CA 1
ATOM 3372 C C . GLY A 1 454 ? -7.536 -15.565 9.298 1.00 66.69 454 GLY A C 1
ATOM 3373 O O . GLY A 1 454 ? -7.554 -16.659 8.718 1.00 66.69 454 GLY A O 1
ATOM 3374 N N . GLN A 1 455 ? -7.787 -14.424 8.649 1.00 64.06 455 GLN A N 1
ATOM 3375 C CA . GLN A 1 455 ? -7.997 -14.336 7.198 1.00 64.06 455 GLN A CA 1
ATOM 3376 C C . GLN A 1 455 ? -6.684 -14.430 6.403 1.00 64.06 455 GLN A C 1
ATOM 3378 O O . GLN A 1 455 ? -6.666 -15.025 5.322 1.00 64.06 455 GLN A O 1
ATOM 3383 N N . SER A 1 456 ? -5.589 -13.900 6.955 1.00 56.00 456 SER A N 1
ATOM 3384 C CA . SER A 1 456 ? -4.262 -13.868 6.322 1.00 56.00 456 SER A CA 1
ATOM 3385 C C . SER A 1 456 ? -3.551 -15.234 6.367 1.00 56.00 456 SER A C 1
ATOM 3387 O O . SER A 1 456 ? -2.870 -15.617 5.420 1.00 56.00 456 SER A O 1
ATOM 3389 N N . GLY A 1 457 ? -3.774 -16.036 7.416 1.00 45.84 457 GLY A N 1
ATOM 3390 C CA . GLY A 1 457 ? -3.025 -17.269 7.721 1.00 45.84 457 GLY A CA 1
ATOM 3391 C C . GLY A 1 457 ? -3.320 -18.524 6.883 1.00 45.84 457 GLY A C 1
ATOM 3392 O O . GLY A 1 457 ? -3.112 -19.634 7.362 1.00 45.84 457 GLY A O 1
ATOM 3393 N N . GLY A 1 458 ? -3.838 -18.406 5.656 1.00 46.03 458 GLY A N 1
ATOM 3394 C CA . GLY A 1 458 ? -3.987 -19.560 4.755 1.00 46.03 458 GLY A CA 1
ATOM 3395 C C . GLY A 1 458 ? -3.173 -19.352 3.488 1.00 46.03 458 GLY A C 1
ATOM 3396 O O . GLY A 1 458 ? -3.563 -18.512 2.682 1.00 46.03 458 GLY A O 1
ATOM 3397 N N . GLY A 1 459 ? -2.105 -20.134 3.285 1.00 38.34 459 GLY A N 1
ATOM 3398 C CA . GLY A 1 459 ? -1.103 -20.012 2.207 1.00 38.34 459 GLY A CA 1
ATOM 3399 C C . GLY A 1 459 ? -1.596 -19.979 0.746 1.00 38.34 459 GLY A C 1
ATOM 3400 O O . GLY A 1 459 ? -0.779 -19.947 -0.167 1.00 38.34 459 GLY A O 1
ATOM 3401 N N . GLY A 1 460 ? -2.908 -19.931 0.498 1.00 44.31 460 GLY A N 1
ATOM 3402 C CA . GLY A 1 460 ? -3.532 -19.732 -0.815 1.00 44.31 460 GLY A CA 1
ATOM 3403 C C . GLY A 1 460 ? -4.431 -18.490 -0.944 1.00 44.31 460 GLY A C 1
ATOM 3404 O O . GLY A 1 460 ? -5.064 -18.326 -1.985 1.00 44.31 460 GLY A O 1
ATOM 3405 N N . ARG A 1 461 ? -4.541 -17.617 0.071 1.00 54.44 461 ARG A N 1
ATOM 3406 C CA . ARG A 1 461 ? -5.490 -16.482 0.064 1.00 54.44 461 ARG A CA 1
ATOM 3407 C C . ARG A 1 461 ? -4.819 -15.170 -0.361 1.00 54.44 461 ARG A C 1
ATOM 3409 O O . ARG A 1 461 ? -3.734 -14.850 0.092 1.00 54.44 461 ARG A O 1
ATOM 3416 N N . GLY A 1 462 ? -5.448 -14.413 -1.262 1.00 49.78 462 GLY A N 1
ATOM 3417 C CA . GLY A 1 462 ? -4.890 -13.197 -1.884 1.00 49.78 462 GLY A CA 1
ATOM 3418 C C . GLY A 1 462 ? -4.885 -11.926 -1.019 1.00 49.78 462 GLY A C 1
ATOM 3419 O O . GLY A 1 462 ? -4.577 -10.857 -1.537 1.00 49.78 462 GLY A O 1
ATOM 3420 N N . ASN A 1 463 ? -5.219 -12.019 0.272 1.00 53.09 463 ASN A N 1
ATOM 3421 C CA . ASN A 1 463 ? -5.410 -10.866 1.163 1.00 53.09 463 ASN A CA 1
ATOM 3422 C C . ASN A 1 463 ? -4.165 -10.629 2.029 1.00 53.09 463 ASN A C 1
ATOM 3424 O O . ASN A 1 463 ? -4.193 -10.799 3.243 1.00 53.09 463 ASN A O 1
ATOM 3428 N N . MET A 1 464 ? -3.053 -10.294 1.378 1.00 60.38 464 MET A N 1
ATOM 3429 C CA . MET A 1 464 ? -1.745 -10.163 2.025 1.00 60.38 464 MET A CA 1
ATOM 3430 C C . MET A 1 464 ? -1.523 -8.745 2.591 1.00 60.38 464 MET A C 1
ATOM 3432 O O . MET A 1 464 ? -1.941 -7.761 1.979 1.00 60.38 464 MET A O 1
ATOM 3436 N N . ALA A 1 465 ? -0.830 -8.639 3.733 1.00 62.97 465 ALA A N 1
ATOM 3437 C CA . ALA A 1 465 ? -0.433 -7.389 4.412 1.00 62.97 465 ALA A CA 1
ATOM 3438 C C . ALA A 1 465 ? -1.562 -6.501 4.994 1.00 62.97 465 ALA A C 1
ATOM 3440 O O . ALA A 1 465 ? -1.312 -5.350 5.353 1.00 62.97 465 ALA A O 1
ATOM 3441 N N . TRP A 1 466 ? -2.796 -7.007 5.132 1.00 74.00 466 TRP A N 1
ATOM 3442 C CA . TRP A 1 466 ? -3.869 -6.270 5.824 1.00 74.00 466 TRP A CA 1
ATOM 3443 C C . TRP A 1 466 ? -3.559 -6.058 7.305 1.00 74.00 466 TRP A C 1
ATOM 3445 O O . TRP A 1 466 ? -3.821 -4.978 7.825 1.00 74.00 466 TRP A O 1
ATOM 3455 N N . TYR A 1 467 ? -2.960 -7.058 7.962 1.00 74.31 467 TYR A N 1
ATOM 3456 C CA . TYR A 1 467 ? -2.559 -6.968 9.368 1.00 74.31 467 TYR A CA 1
ATOM 3457 C C . TYR A 1 467 ? -1.705 -5.723 9.625 1.00 74.31 467 TYR A C 1
ATOM 3459 O O . TYR A 1 467 ? -2.030 -4.938 10.508 1.00 74.31 467 TYR A O 1
ATOM 3467 N N . ASP A 1 468 ? -0.682 -5.491 8.798 1.00 75.50 468 ASP A N 1
ATOM 3468 C CA . ASP A 1 468 ? 0.205 -4.332 8.924 1.00 75.50 468 ASP A CA 1
ATOM 3469 C C . ASP A 1 468 ? -0.552 -3.000 8.807 1.00 75.50 468 ASP A C 1
ATOM 3471 O O . ASP A 1 468 ? -0.221 -2.056 9.518 1.00 75.50 468 ASP A O 1
ATOM 3475 N N . GLN A 1 469 ? -1.574 -2.908 7.949 1.00 82.00 469 GLN A N 1
ATOM 3476 C CA . GLN A 1 469 ? -2.382 -1.687 7.826 1.00 82.00 469 GLN A CA 1
ATOM 3477 C C . GLN A 1 469 ? -3.201 -1.413 9.081 1.00 82.00 469 GLN A C 1
ATOM 3479 O O . GLN A 1 469 ? -3.177 -0.298 9.594 1.00 82.00 469 GLN A O 1
ATOM 3484 N N . TYR A 1 470 ? -3.879 -2.431 9.615 1.00 84.06 470 TYR A N 1
ATOM 3485 C CA . TYR A 1 470 ? -4.609 -2.284 10.873 1.00 84.06 470 TYR A CA 1
ATOM 3486 C C . TYR A 1 470 ? -3.657 -1.980 12.032 1.00 84.06 470 TYR A C 1
ATOM 3488 O O . TYR A 1 470 ? -3.915 -1.068 12.812 1.00 84.06 470 TYR A O 1
ATOM 3496 N N . ALA A 1 471 ? -2.524 -2.681 12.114 1.00 77.19 471 ALA A N 1
ATOM 3497 C CA . ALA A 1 471 ? -1.537 -2.513 13.175 1.00 77.19 471 ALA A CA 1
ATOM 3498 C C . ALA A 1 471 ? -0.919 -1.105 13.207 1.00 77.19 471 ALA A C 1
ATOM 3500 O O . ALA A 1 471 ? -0.640 -0.604 14.292 1.00 77.19 471 ALA A O 1
ATOM 3501 N N . LYS A 1 472 ? -0.748 -0.435 12.058 1.00 78.19 472 LYS A N 1
ATOM 3502 C CA . LYS A 1 472 ? -0.297 0.971 12.011 1.00 78.19 472 LYS A CA 1
ATOM 3503 C C . LYS A 1 472 ? -1.279 1.945 12.666 1.00 78.19 472 LYS A C 1
ATOM 3505 O O . LYS A 1 472 ? -0.862 3.016 13.093 1.00 78.19 472 LYS A O 1
ATOM 3510 N N . LEU A 1 473 ? -2.564 1.595 12.729 1.00 78.44 473 LEU A N 1
ATOM 3511 C CA . LEU A 1 473 ? -3.597 2.423 13.355 1.00 78.44 473 LEU A CA 1
ATOM 3512 C C . LEU A 1 473 ? -3.747 2.149 14.857 1.00 78.44 473 LEU A C 1
ATOM 3514 O O . LEU A 1 473 ? -4.467 2.891 15.532 1.00 78.44 473 LEU A O 1
ATOM 3518 N N . ALA A 1 474 ? -3.060 1.127 15.382 1.00 70.31 474 ALA A N 1
ATOM 3519 C CA . ALA A 1 474 ? -3.048 0.800 16.801 1.00 70.31 474 ALA A CA 1
ATOM 3520 C C . ALA A 1 474 ? -2.664 2.029 17.625 1.00 70.31 474 ALA A C 1
ATOM 3522 O O . ALA A 1 474 ? -1.611 2.623 17.410 1.00 70.31 474 ALA A O 1
ATOM 3523 N N . GLU A 1 475 ? -3.535 2.407 18.559 1.00 56.09 475 GLU A N 1
ATOM 3524 C CA . GLU A 1 475 ? -3.330 3.524 19.494 1.00 56.09 475 GLU A CA 1
ATOM 3525 C C . GLU A 1 475 ? -3.018 4.880 18.837 1.00 56.09 475 GLU A C 1
ATOM 3527 O O . GLU A 1 475 ? -2.619 5.830 19.514 1.00 56.09 475 GLU A O 1
ATOM 3532 N N . SER A 1 476 ? -3.244 4.993 17.527 1.00 72.31 476 SER A N 1
ATOM 3533 C CA . SER A 1 476 ? -3.211 6.259 16.811 1.00 72.31 476 SER A CA 1
ATOM 3534 C C . SER A 1 476 ? -4.511 7.036 17.060 1.00 72.31 476 SER A C 1
ATOM 3536 O O . SER A 1 476 ? -5.558 6.424 17.313 1.00 72.31 476 SER A O 1
ATOM 3538 N N . PRO A 1 477 ? -4.503 8.373 16.914 1.00 70.81 477 PRO A N 1
ATOM 3539 C CA . PRO A 1 477 ? -5.736 9.164 16.874 1.00 70.81 477 PRO A CA 1
ATOM 3540 C C . PRO A 1 477 ? -6.734 8.679 15.804 1.00 70.81 477 PRO A C 1
ATOM 3542 O O . PRO A 1 477 ? -7.937 8.887 15.940 1.00 70.81 477 PRO A O 1
ATOM 3545 N N . CYS A 1 478 ? -6.244 7.971 14.781 1.00 84.06 478 CYS A N 1
ATOM 3546 C CA . CYS A 1 478 ? -7.008 7.412 13.669 1.00 84.06 478 CYS A CA 1
ATOM 3547 C C . CYS A 1 478 ? -7.573 6.005 13.922 1.00 84.06 478 CYS A C 1
ATOM 3549 O O . CYS A 1 478 ? -8.144 5.416 13.009 1.00 84.06 478 CYS A O 1
ATOM 3551 N N . MET A 1 479 ? -7.481 5.443 15.136 1.00 84.00 479 MET A N 1
ATOM 3552 C CA . MET A 1 479 ? -8.132 4.153 15.439 1.00 84.00 479 MET A CA 1
ATOM 3553 C C . MET A 1 479 ? -9.643 4.191 15.144 1.00 84.00 479 MET A C 1
ATOM 3555 O O . MET A 1 479 ? -10.209 3.203 14.677 1.00 84.00 479 MET A O 1
ATOM 3559 N N . GLY A 1 480 ? -10.281 5.346 15.362 1.00 86.94 480 GLY A N 1
ATOM 3560 C CA . GLY A 1 480 ? -11.698 5.562 15.061 1.00 86.94 480 GLY A CA 1
ATOM 3561 C C . GLY A 1 480 ? -12.049 5.492 13.570 1.00 86.94 480 GLY A C 1
ATOM 3562 O O . GLY A 1 480 ? -13.222 5.338 13.240 1.00 86.94 480 GLY A O 1
ATOM 3563 N N . ASP A 1 481 ? -11.061 5.539 12.673 1.00 93.81 481 ASP A N 1
ATOM 3564 C CA . ASP A 1 481 ? -11.283 5.365 11.236 1.00 93.81 481 ASP A CA 1
ATOM 3565 C C . ASP A 1 481 ? -11.496 3.889 10.851 1.00 93.81 481 ASP A C 1
ATOM 3567 O O . ASP A 1 481 ? -11.894 3.584 9.723 1.00 93.81 481 ASP A O 1
ATOM 3571 N N . ILE A 1 482 ? -11.258 2.951 11.773 1.00 95.62 482 ILE A N 1
ATOM 3572 C CA . ILE A 1 482 ? -11.647 1.552 11.600 1.00 95.62 482 ILE A CA 1
ATOM 3573 C C . ILE A 1 482 ? -13.137 1.426 11.918 1.00 95.62 482 ILE A C 1
ATOM 3575 O O . ILE A 1 482 ? -13.571 1.700 13.033 1.00 95.62 482 ILE A O 1
ATOM 3579 N N . VAL A 1 483 ? -13.927 0.942 10.966 1.00 97.62 483 VAL A N 1
ATOM 3580 C CA . VAL A 1 483 ? -15.342 0.615 11.167 1.00 97.62 483 VAL A CA 1
ATOM 3581 C C . VAL A 1 483 ? -15.458 -0.875 11.452 1.00 97.62 483 VAL A C 1
ATOM 3583 O O . VAL A 1 483 ? -15.028 -1.691 10.640 1.00 97.62 483 VAL A O 1
ATOM 3586 N N . VAL A 1 484 ? -16.053 -1.239 12.588 1.00 96.19 484 VAL A N 1
ATOM 3587 C CA . VAL A 1 484 ? -16.255 -2.635 13.002 1.00 96.19 484 VAL A CA 1
ATOM 3588 C C . VAL A 1 484 ? -17.722 -3.036 12.919 1.00 96.19 484 VAL A C 1
ATOM 3590 O O . VAL A 1 484 ? -18.615 -2.237 13.204 1.00 96.19 484 VAL A O 1
ATOM 3593 N N . ALA A 1 485 ? -17.964 -4.297 12.566 1.00 93.56 485 ALA A N 1
ATOM 3594 C CA . ALA A 1 485 ? -19.250 -4.966 12.703 1.00 93.56 485 ALA A CA 1
ATOM 3595 C C . ALA A 1 485 ? -19.185 -5.965 13.859 1.00 93.56 485 ALA A C 1
ATOM 3597 O O . ALA A 1 485 ? -18.266 -6.786 13.931 1.00 93.56 485 ALA A O 1
ATOM 3598 N N . LEU A 1 486 ? -20.179 -5.921 14.738 1.00 90.00 486 LEU A N 1
ATOM 3599 C CA . LEU A 1 486 ? -20.244 -6.710 15.962 1.00 90.00 486 LEU A CA 1
ATOM 3600 C C . LEU A 1 486 ? -21.499 -7.574 15.982 1.00 90.00 486 LEU A C 1
ATOM 3602 O O . LEU A 1 486 ? -22.599 -7.074 15.734 1.00 90.00 486 LEU A O 1
ATOM 3606 N N . ARG A 1 487 ? -21.334 -8.844 16.360 1.00 86.69 487 ARG A N 1
ATOM 3607 C CA . ARG A 1 487 ? -22.423 -9.734 16.775 1.00 86.69 487 ARG A CA 1
ATOM 3608 C C . ARG A 1 487 ? -22.326 -9.938 18.285 1.00 86.69 487 ARG A C 1
ATOM 3610 O O . ARG A 1 487 ? -21.467 -10.677 18.765 1.00 86.69 487 ARG A O 1
ATOM 3617 N N . GLY A 1 488 ? -23.163 -9.232 19.046 1.00 84.44 488 GLY A N 1
ATOM 3618 C CA . GLY A 1 488 ? -22.960 -9.089 20.491 1.00 84.44 488 GLY A CA 1
ATOM 3619 C C . GLY A 1 488 ? -21.627 -8.389 20.782 1.00 84.44 488 GLY A C 1
ATOM 3620 O O . GLY A 1 488 ? -21.442 -7.244 20.384 1.00 84.44 488 GLY A O 1
ATOM 3621 N N . VAL A 1 489 ? -20.695 -9.087 21.438 1.00 80.94 489 VAL A N 1
ATOM 3622 C CA . VAL A 1 489 ? -19.329 -8.591 21.719 1.00 80.94 489 VAL A CA 1
ATOM 3623 C C . VAL A 1 489 ? -18.282 -9.067 20.705 1.00 80.94 489 VAL A C 1
ATOM 3625 O O . VAL A 1 489 ? -17.133 -8.646 20.764 1.00 80.94 489 VAL A O 1
ATOM 3628 N N . ALA A 1 490 ? -18.650 -9.966 19.788 1.00 85.81 490 ALA A N 1
ATOM 3629 C CA . ALA A 1 490 ? -17.710 -10.548 18.838 1.00 85.81 490 ALA A CA 1
ATOM 3630 C C . ALA A 1 490 ? -17.573 -9.670 17.591 1.00 85.81 490 ALA A C 1
ATOM 3632 O O . ALA A 1 490 ? -18.572 -9.375 16.929 1.00 85.81 490 ALA A O 1
ATOM 3633 N N . VAL A 1 491 ? -16.340 -9.307 17.229 1.00 88.44 491 VAL A N 1
ATOM 3634 C CA . VAL A 1 491 ? -16.042 -8.648 15.950 1.00 88.44 491 VAL A CA 1
ATOM 3635 C C . VAL A 1 491 ? -16.202 -9.665 14.818 1.00 88.44 491 VAL A C 1
ATOM 3637 O O . VAL A 1 491 ? -15.531 -10.696 14.792 1.00 88.44 491 VAL A O 1
ATOM 3640 N N . VAL A 1 492 ? -17.107 -9.379 13.882 1.00 89.12 492 VAL A N 1
ATOM 3641 C CA . VAL A 1 492 ? -17.399 -10.234 12.717 1.00 89.12 492 VAL A CA 1
ATOM 3642 C C . VAL A 1 492 ? -16.978 -9.601 11.393 1.00 89.12 492 VAL A C 1
ATOM 3644 O O . VAL A 1 492 ? -16.835 -10.298 10.392 1.00 89.12 492 VAL A O 1
ATOM 3647 N N . ALA A 1 493 ? -16.743 -8.290 11.368 1.00 91.81 493 ALA A N 1
ATOM 3648 C CA . ALA A 1 493 ? -16.121 -7.628 10.232 1.00 91.81 493 ALA A CA 1
ATOM 3649 C C . ALA A 1 493 ? -15.410 -6.338 10.646 1.00 91.81 493 ALA A C 1
ATOM 3651 O O . ALA A 1 493 ? -15.722 -5.761 11.687 1.00 91.81 493 ALA A O 1
ATOM 3652 N N . ALA A 1 494 ? -14.484 -5.882 9.811 1.00 95.00 494 ALA A N 1
ATOM 3653 C CA . ALA A 1 494 ? -13.805 -4.604 9.940 1.00 95.00 494 ALA A CA 1
ATOM 3654 C C . ALA A 1 494 ? -13.468 -4.026 8.557 1.00 95.00 494 ALA A C 1
ATOM 3656 O O . ALA A 1 494 ? -13.245 -4.773 7.602 1.00 95.00 494 ALA A O 1
ATOM 3657 N N . ALA A 1 495 ? -13.423 -2.704 8.449 1.00 96.38 495 ALA A N 1
ATOM 3658 C CA . ALA A 1 495 ? -12.889 -1.981 7.299 1.00 96.38 495 ALA A CA 1
ATOM 3659 C C . ALA A 1 495 ? -12.142 -0.737 7.784 1.00 96.38 495 ALA A C 1
ATOM 3661 O O . ALA A 1 495 ? -12.503 -0.165 8.811 1.00 96.38 495 ALA A O 1
ATOM 3662 N N . ILE A 1 496 ? -11.127 -0.300 7.043 1.00 96.12 496 ILE A N 1
ATOM 3663 C CA . ILE A 1 496 ? -10.430 0.959 7.318 1.00 96.12 496 ILE A CA 1
ATOM 3664 C C . ILE A 1 496 ? -11.010 2.022 6.394 1.00 96.12 496 ILE A C 1
ATOM 3666 O O . ILE A 1 496 ? -10.918 1.885 5.176 1.00 96.12 496 ILE A O 1
ATOM 3670 N N . THR A 1 497 ? -11.581 3.078 6.960 1.00 97.75 497 THR A N 1
ATOM 3671 C CA . THR A 1 497 ? -11.867 4.315 6.225 1.00 97.75 497 THR A CA 1
ATOM 3672 C C . THR A 1 497 ? -10.650 5.234 6.276 1.00 97.75 497 THR A C 1
ATOM 3674 O O . THR A 1 497 ? -9.812 5.102 7.165 1.00 97.75 497 THR A O 1
ATOM 3677 N N . TYR A 1 498 ? -10.491 6.127 5.306 1.00 95.50 498 TYR A N 1
ATOM 3678 C CA . TYR A 1 498 ? -9.441 7.142 5.346 1.00 95.50 498 TYR A CA 1
ATOM 3679 C C . TYR A 1 498 ? -9.822 8.366 4.517 1.00 95.50 498 TYR A C 1
ATOM 3681 O O . TYR A 1 498 ? -10.516 8.264 3.506 1.00 95.50 498 TYR A O 1
ATOM 3689 N N . VAL A 1 499 ? -9.321 9.532 4.919 1.00 93.62 499 VAL A N 1
ATOM 3690 C CA . VAL A 1 499 ? -9.466 10.790 4.174 1.00 93.62 499 VAL A CA 1
ATOM 3691 C C . VAL A 1 499 ? -8.088 11.307 3.784 1.00 93.62 499 VAL A C 1
ATOM 3693 O O . VAL A 1 499 ? -7.087 11.096 4.474 1.00 93.62 499 VAL A O 1
ATOM 3696 N N . VAL A 1 500 ? -8.023 11.975 2.639 1.00 83.19 500 VAL A N 1
ATOM 3697 C CA . VAL A 1 500 ? -6.790 12.554 2.108 1.00 83.19 500 VAL A CA 1
ATOM 3698 C C . VAL A 1 500 ? -6.235 13.613 3.070 1.00 83.19 500 VAL A C 1
ATOM 3700 O O . VAL A 1 500 ? -6.968 14.470 3.548 1.00 83.19 500 VAL A O 1
ATOM 3703 N N . ASN A 1 501 ? -4.918 13.587 3.304 1.00 77.81 501 ASN A N 1
ATOM 3704 C CA . ASN A 1 501 ? -4.205 14.484 4.228 1.00 77.81 501 ASN A CA 1
ATOM 3705 C C . ASN A 1 501 ? -4.630 14.347 5.710 1.00 77.81 501 ASN A C 1
ATOM 3707 O O . ASN A 1 501 ? -4.446 15.286 6.482 1.00 77.81 501 ASN A O 1
ATOM 3711 N N . SER A 1 502 ? -5.183 13.196 6.102 1.00 83.69 502 SER A N 1
ATOM 3712 C CA . SER A 1 502 ? -5.354 12.822 7.512 1.00 83.69 502 SER A CA 1
ATOM 3713 C C . SER A 1 502 ? -4.094 12.145 8.067 1.00 83.69 502 SER A C 1
ATOM 3715 O O . SER A 1 502 ? -3.210 11.747 7.308 1.00 83.69 502 SER A O 1
ATOM 3717 N N . GLU A 1 503 ? -4.027 11.975 9.390 1.00 80.94 503 GLU A N 1
ATOM 3718 C CA . GLU A 1 503 ? -2.972 11.199 10.067 1.00 80.94 503 GLU A CA 1
ATOM 3719 C C . GLU A 1 503 ? -3.104 9.678 9.831 1.00 80.94 503 GLU A C 1
ATOM 3721 O O . GLU A 1 503 ? -2.273 8.888 10.281 1.00 80.94 503 GLU A O 1
ATOM 3726 N N . ASN A 1 504 ? -4.139 9.242 9.106 1.00 86.62 504 ASN A N 1
ATOM 3727 C CA . ASN A 1 504 ? -4.362 7.841 8.798 1.00 86.62 504 ASN A CA 1
ATOM 3728 C C . ASN A 1 504 ? -3.358 7.363 7.745 1.00 86.62 504 ASN A C 1
ATOM 3730 O O . ASN A 1 504 ? -3.443 7.720 6.567 1.00 86.62 504 ASN A O 1
ATOM 3734 N N . SER A 1 505 ? -2.443 6.486 8.160 1.00 84.69 505 SER A N 1
ATOM 3735 C CA . SER A 1 505 ? -1.375 5.956 7.299 1.00 84.69 505 SER A CA 1
ATOM 3736 C C . SER A 1 505 ? -1.861 5.286 6.001 1.00 84.69 505 SER A C 1
ATOM 3738 O O . SER A 1 505 ? -1.124 5.255 5.014 1.00 84.69 505 SER A O 1
ATOM 3740 N N . SER A 1 506 ? -3.116 4.822 5.940 1.00 89.62 506 SER A N 1
ATOM 3741 C CA . SER A 1 506 ? -3.700 4.248 4.716 1.00 89.62 506 SER A CA 1
ATOM 3742 C C . SER A 1 506 ? -3.789 5.276 3.584 1.00 89.62 506 SER A C 1
ATOM 3744 O O . SER A 1 506 ? -3.617 4.928 2.414 1.00 89.62 506 SER A O 1
ATOM 3746 N N . ALA A 1 507 ? -3.987 6.558 3.917 1.00 87.50 507 ALA A N 1
ATOM 3747 C CA . ALA A 1 507 ? -4.041 7.649 2.944 1.00 87.50 507 ALA A CA 1
ATOM 3748 C C . ALA A 1 507 ? -2.684 7.909 2.261 1.00 87.50 507 ALA A C 1
ATOM 3750 O O . ALA A 1 507 ? -2.639 8.472 1.163 1.00 87.50 507 ALA A O 1
ATOM 3751 N N . GLU A 1 508 ? -1.579 7.499 2.888 1.00 85.19 508 GLU A N 1
ATOM 3752 C CA . GLU A 1 508 ? -0.234 7.568 2.306 1.00 85.19 508 GLU A CA 1
ATOM 3753 C C . GLU A 1 508 ? 0.094 6.346 1.444 1.00 85.19 508 GLU A C 1
ATOM 3755 O O . GLU A 1 508 ? 0.932 6.422 0.541 1.00 85.19 508 GLU A O 1
ATOM 3760 N N . ASP A 1 509 ? -0.558 5.217 1.724 1.00 88.75 509 ASP A N 1
ATOM 3761 C CA . ASP A 1 509 ? -0.333 3.943 1.049 1.00 88.75 509 ASP A CA 1
ATOM 3762 C C . ASP A 1 509 ? -1.212 3.765 -0.194 1.00 88.75 509 ASP A C 1
ATOM 3764 O O . ASP A 1 509 ? -0.814 3.038 -1.108 1.00 88.75 509 ASP A O 1
ATOM 3768 N N . ILE A 1 510 ? -2.372 4.428 -0.254 1.00 92.31 510 ILE A N 1
ATOM 3769 C CA . ILE A 1 510 ? -3.328 4.323 -1.362 1.00 92.31 510 ILE A CA 1
ATOM 3770 C C . ILE A 1 510 ? -3.655 5.721 -1.910 1.00 92.31 510 ILE A C 1
ATOM 3772 O O . ILE A 1 510 ? -4.500 6.435 -1.364 1.00 92.31 510 ILE A O 1
ATOM 3776 N N . PRO A 1 511 ? -3.039 6.134 -3.031 1.00 90.50 511 PRO A N 1
ATOM 3777 C CA . PRO A 1 511 ? -3.139 7.514 -3.488 1.00 90.50 511 PRO A CA 1
ATOM 3778 C C . PRO A 1 511 ? -4.440 7.825 -4.236 1.00 90.50 511 PRO A C 1
ATOM 3780 O O . PRO A 1 511 ? -4.723 8.990 -4.477 1.00 90.50 511 PRO A O 1
ATOM 3783 N N . TRP A 1 512 ? -5.224 6.829 -4.648 1.00 93.06 512 TRP A N 1
ATOM 3784 C CA . TRP A 1 512 ? -6.211 7.019 -5.717 1.00 93.06 512 TRP A CA 1
ATOM 3785 C C . TRP A 1 512 ? -7.459 7.808 -5.314 1.00 93.06 512 TRP A C 1
ATOM 3787 O O . TRP A 1 512 ? -7.973 8.563 -6.139 1.00 93.06 512 TRP A O 1
ATOM 3797 N N . ALA A 1 513 ? -7.875 7.764 -4.045 1.00 92.56 513 ALA A N 1
ATOM 3798 C CA . ALA A 1 513 ? -8.983 8.584 -3.545 1.00 92.56 513 ALA A CA 1
ATOM 3799 C C . ALA A 1 513 ? -8.775 10.080 -3.868 1.00 92.56 513 ALA A C 1
ATOM 3801 O O . ALA A 1 513 ? -9.626 10.706 -4.494 1.00 92.56 513 ALA A O 1
ATOM 3802 N N . ARG A 1 514 ? -7.570 10.615 -3.601 1.00 86.62 514 ARG A N 1
ATOM 3803 C CA . ARG A 1 514 ? -7.228 12.028 -3.874 1.00 86.62 514 ARG A CA 1
ATOM 3804 C C . ARG A 1 514 ? -7.218 12.402 -5.351 1.00 86.62 514 ARG A C 1
ATOM 3806 O O . ARG A 1 514 ? -7.191 13.578 -5.689 1.0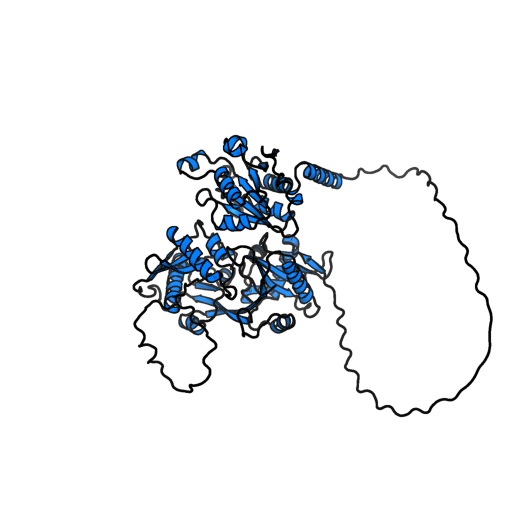0 86.62 514 ARG A O 1
ATOM 3813 N N . THR A 1 515 ? -7.096 11.408 -6.227 1.00 89.00 515 THR A N 1
ATOM 3814 C CA . THR A 1 515 ? -7.012 11.629 -7.674 1.00 89.00 515 THR A CA 1
ATOM 3815 C C . THR A 1 515 ? -8.379 11.698 -8.339 1.00 89.00 515 THR A C 1
ATOM 3817 O O . THR A 1 515 ? -8.468 12.145 -9.480 1.00 89.00 515 THR A O 1
ATOM 3820 N N . ILE A 1 516 ? -9.426 11.255 -7.636 1.00 92.12 516 ILE A N 1
ATOM 3821 C CA . ILE A 1 516 ? -10.807 11.259 -8.117 1.00 92.12 516 ILE A CA 1
ATOM 3822 C C . ILE A 1 516 ? -11.439 12.629 -7.862 1.00 92.12 516 ILE A C 1
ATOM 3824 O O . ILE A 1 516 ? -11.930 13.257 -8.798 1.00 92.12 516 ILE A O 1
ATOM 3828 N N . SER A 1 517 ? -11.394 13.105 -6.617 1.00 91.19 517 SER A N 1
ATOM 3829 C CA . SER A 1 517 ? -11.803 14.456 -6.216 1.00 91.19 517 SER A CA 1
ATOM 3830 C C . SER A 1 517 ? -11.320 14.764 -4.793 1.00 91.19 517 SER A C 1
ATOM 3832 O O . SER A 1 517 ? -10.954 13.855 -4.047 1.00 91.19 517 SER A O 1
ATOM 3834 N N . ASP A 1 518 ? -11.355 16.040 -4.400 1.00 90.75 518 ASP A N 1
ATOM 3835 C CA . ASP A 1 518 ? -10.991 16.472 -3.041 1.00 90.75 518 ASP A CA 1
ATOM 3836 C C . ASP A 1 518 ? -11.989 15.994 -1.965 1.00 90.75 518 ASP A C 1
ATOM 3838 O O . ASP A 1 518 ? -11.642 15.931 -0.789 1.00 90.75 518 ASP A O 1
ATOM 3842 N N . ASP A 1 519 ? -13.212 15.622 -2.363 1.00 94.56 519 ASP A N 1
ATOM 3843 C CA . ASP A 1 519 ? -14.285 15.113 -1.496 1.00 94.56 519 ASP A CA 1
ATOM 3844 C C . ASP A 1 519 ? -14.488 13.587 -1.595 1.00 94.56 519 ASP A C 1
ATOM 3846 O O . ASP A 1 519 ? -15.556 13.066 -1.247 1.00 94.56 519 ASP A O 1
ATOM 3850 N N . THR A 1 520 ? -13.472 12.868 -2.086 1.00 97.00 520 THR A N 1
ATOM 3851 C CA . THR A 1 520 ? -13.445 11.402 -2.111 1.00 97.00 520 THR A CA 1
ATOM 3852 C C . THR A 1 520 ? -12.650 10.857 -0.924 1.00 97.00 520 THR A C 1
ATOM 3854 O O . THR A 1 520 ? -11.427 10.997 -0.854 1.00 97.00 520 THR A O 1
ATOM 3857 N N . GLY A 1 521 ? -13.349 10.168 -0.019 1.00 97.75 521 GLY A N 1
ATOM 3858 C CA . GLY A 1 521 ? -12.738 9.317 1.002 1.00 97.75 521 GLY A CA 1
ATOM 3859 C C . GLY A 1 521 ? -12.370 7.943 0.447 1.00 97.75 521 GLY A C 1
ATOM 3860 O O . GLY A 1 521 ? -12.757 7.578 -0.663 1.00 97.75 521 GLY A O 1
ATOM 3861 N N . GLY A 1 522 ? -11.635 7.154 1.215 1.00 97.56 522 GLY A N 1
ATOM 3862 C CA . GLY A 1 522 ? -11.268 5.793 0.856 1.00 97.56 522 GLY A CA 1
ATOM 3863 C C . GLY A 1 522 ? -11.752 4.759 1.864 1.00 97.56 522 GLY A C 1
ATOM 3864 O O . GLY A 1 522 ? -11.926 5.062 3.043 1.00 97.56 522 GLY A O 1
ATOM 3865 N N . VAL A 1 523 ? -11.960 3.533 1.389 1.00 97.50 523 VAL A N 1
ATOM 3866 C CA . VAL A 1 523 ? -12.227 2.343 2.199 1.00 97.50 523 VAL A CA 1
ATOM 3867 C C . VAL A 1 523 ? -11.303 1.227 1.731 1.00 97.50 523 VAL A C 1
ATOM 3869 O O . VAL A 1 523 ? -11.285 0.898 0.548 1.00 97.50 523 VAL A O 1
ATOM 3872 N N . THR A 1 524 ? -10.560 0.624 2.654 1.00 93.94 524 THR A N 1
ATOM 3873 C CA . THR A 1 524 ? -9.621 -0.462 2.359 1.00 93.94 524 THR A CA 1
ATOM 3874 C C . THR A 1 524 ? -9.697 -1.588 3.388 1.00 93.94 524 THR A C 1
ATOM 3876 O O . THR A 1 524 ? -10.377 -1.491 4.413 1.00 93.94 524 THR A O 1
ATOM 3879 N N . CYS A 1 525 ? -8.987 -2.682 3.104 1.00 90.69 525 CYS A N 1
ATOM 3880 C CA . CYS A 1 525 ? -8.790 -3.819 4.004 1.00 90.69 525 CYS A CA 1
ATOM 3881 C C . CYS A 1 525 ? -10.096 -4.414 4.569 1.00 90.69 525 CYS A C 1
ATOM 3883 O O . CYS A 1 525 ? -10.135 -4.828 5.729 1.00 90.69 525 CYS A O 1
ATOM 3885 N N . ILE A 1 526 ? -11.164 -4.465 3.762 1.00 91.00 526 ILE A N 1
ATOM 3886 C CA . ILE A 1 526 ? -12.473 -4.994 4.173 1.00 91.00 526 ILE A CA 1
ATOM 3887 C C . ILE A 1 526 ? -12.345 -6.480 4.545 1.00 91.00 526 ILE A C 1
ATOM 3889 O O . ILE A 1 526 ? -12.210 -7.359 3.691 1.00 91.00 526 ILE A O 1
ATOM 3893 N N . CYS A 1 527 ? -12.429 -6.762 5.839 1.00 87.94 527 CYS A N 1
ATOM 3894 C CA . CYS A 1 527 ? -12.296 -8.077 6.442 1.00 87.94 527 CYS A CA 1
ATOM 3895 C C . CYS A 1 527 ? -13.652 -8.520 6.995 1.00 87.94 527 CYS A C 1
ATOM 3897 O O . CYS A 1 527 ? -14.226 -7.836 7.829 1.00 87.94 527 CYS A O 1
ATOM 3899 N N . ILE A 1 528 ? -14.173 -9.666 6.557 1.00 85.50 528 ILE A N 1
ATOM 3900 C CA . ILE A 1 528 ? -15.433 -10.236 7.066 1.00 85.50 528 ILE A CA 1
ATOM 3901 C C . ILE A 1 528 ? -15.152 -11.681 7.456 1.00 85.50 528 ILE A C 1
ATOM 3903 O O . ILE A 1 528 ? -14.744 -12.463 6.588 1.00 85.50 528 ILE A O 1
ATOM 3907 N N . THR A 1 529 ? -15.342 -12.039 8.728 1.00 80.00 529 THR A N 1
ATOM 3908 C CA . THR A 1 529 ? -15.166 -13.413 9.210 1.00 80.00 529 THR A CA 1
ATOM 3909 C C . THR A 1 529 ? -16.185 -14.332 8.552 1.00 80.00 529 THR A C 1
ATOM 3911 O O . THR A 1 529 ? -17.338 -13.973 8.326 1.00 80.00 529 THR A O 1
ATOM 3914 N N . GLY A 1 530 ? -15.739 -15.527 8.175 1.00 60.97 530 GLY A N 1
ATOM 3915 C CA . GLY A 1 530 ? -16.631 -16.566 7.687 1.00 60.97 530 GLY A CA 1
ATOM 3916 C C . GLY A 1 530 ? -16.881 -17.580 8.791 1.00 60.97 530 GLY A C 1
ATOM 3917 O O . GLY A 1 530 ? -15.956 -18.293 9.170 1.00 60.97 530 GLY A O 1
ATOM 3918 N N . THR A 1 531 ? -18.128 -17.732 9.218 1.00 39.25 531 THR A N 1
ATOM 3919 C CA . THR A 1 531 ? -18.658 -19.094 9.318 1.00 39.25 531 THR A CA 1
ATOM 3920 C C . THR A 1 531 ? -19.068 -19.456 7.890 1.00 39.25 531 THR A C 1
ATOM 3922 O O . THR A 1 531 ? -19.708 -18.641 7.232 1.00 39.25 531 THR A O 1
ATOM 3925 N N . TYR A 1 532 ? -18.638 -20.621 7.397 1.00 34.97 532 TYR A N 1
ATOM 3926 C CA . TYR A 1 532 ? -18.747 -21.099 6.005 1.00 34.97 532 TYR A CA 1
ATOM 3927 C C . TYR A 1 532 ? -17.657 -20.615 5.037 1.00 34.97 532 TYR A C 1
ATOM 3929 O O . TYR A 1 532 ? -17.899 -19.952 4.032 1.00 34.97 532 TYR A O 1
ATOM 3937 N N . ALA A 1 533 ? -16.443 -21.123 5.248 1.00 30.09 533 ALA A N 1
ATOM 3938 C CA . ALA A 1 533 ? -15.675 -21.624 4.114 1.00 30.09 533 ALA A CA 1
ATOM 3939 C C . ALA A 1 533 ? -16.416 -22.843 3.521 1.00 30.09 533 ALA A C 1
ATOM 3941 O O . ALA A 1 533 ? -16.061 -23.989 3.788 1.00 30.09 533 ALA A O 1
ATOM 3942 N N . ILE A 1 534 ? -17.480 -22.619 2.745 1.00 24.50 534 ILE A N 1
ATOM 3943 C CA . ILE A 1 534 ? -17.968 -23.652 1.831 1.00 24.50 534 ILE A CA 1
ATOM 3944 C C . ILE A 1 534 ? -17.072 -23.546 0.608 1.00 24.50 534 ILE A C 1
ATOM 3946 O O . ILE A 1 534 ? -17.173 -22.622 -0.190 1.00 24.50 534 ILE A O 1
ATOM 3950 N N . TYR A 1 535 ? -16.113 -24.465 0.530 1.00 26.83 535 TYR A N 1
ATOM 3951 C CA . TYR A 1 535 ? -15.987 -25.311 -0.644 1.00 26.83 535 TYR A CA 1
ATOM 3952 C C . TYR A 1 535 ? -16.640 -24.724 -1.914 1.00 26.83 535 TYR A C 1
ATOM 3954 O O . TYR A 1 535 ? -17.725 -25.142 -2.309 1.00 26.83 535 TYR A O 1
ATOM 3962 N N . CYS A 1 536 ? -15.906 -23.895 -2.659 1.00 24.30 536 CYS A N 1
ATOM 3963 C CA . CYS A 1 536 ? -15.896 -24.073 -4.110 1.00 24.30 536 CYS A CA 1
ATOM 3964 C C . CYS A 1 536 ? -15.262 -25.447 -4.371 1.00 24.30 536 CYS A C 1
ATOM 3966 O O . CYS A 1 536 ? -14.096 -25.558 -4.748 1.00 24.30 536 CYS A O 1
ATOM 3968 N N . ARG A 1 537 ? -15.996 -26.521 -4.048 1.00 26.16 537 ARG A N 1
ATOM 3969 C CA . ARG A 1 537 ? -15.621 -27.874 -4.424 1.00 26.16 537 ARG A CA 1
ATOM 3970 C C . ARG A 1 537 ? -15.898 -27.932 -5.915 1.00 26.16 537 ARG A C 1
ATOM 3972 O O . ARG A 1 537 ? -17.046 -27.961 -6.345 1.00 26.16 537 ARG A O 1
ATOM 3979 N N . ALA A 1 538 ? -14.828 -27.954 -6.692 1.00 27.28 538 ALA A N 1
ATOM 3980 C CA . ALA A 1 538 ? -14.809 -28.710 -7.926 1.00 27.28 538 ALA A CA 1
ATOM 3981 C C . ALA A 1 538 ? -15.230 -30.154 -7.592 1.00 27.28 538 ALA A C 1
ATOM 3983 O O . ALA A 1 538 ? -14.401 -30.966 -7.202 1.00 27.28 538 ALA A O 1
ATOM 3984 N N . ALA A 1 539 ? -16.534 -30.416 -7.589 1.00 28.84 539 ALA A N 1
ATOM 3985 C CA . ALA A 1 539 ? -17.166 -31.730 -7.588 1.00 28.84 539 ALA A CA 1
ATOM 3986 C C . ALA A 1 539 ? -18.679 -31.505 -7.581 1.00 28.84 539 ALA A C 1
ATOM 3988 O O . ALA A 1 539 ? -19.283 -31.502 -6.519 1.00 28.84 539 ALA A O 1
ATOM 3989 N N . LEU A 1 540 ? -19.251 -31.246 -8.752 1.00 27.81 540 LEU A N 1
ATOM 3990 C CA . LEU A 1 540 ? -20.455 -31.901 -9.265 1.00 27.81 540 LEU A CA 1
ATOM 3991 C C . LEU A 1 540 ? -20.560 -31.475 -10.731 1.00 27.81 540 LEU A C 1
ATOM 3993 O O . LEU A 1 540 ? -20.940 -30.353 -11.057 1.00 27.81 540 LEU A O 1
ATOM 3997 N N . GLY A 1 541 ? -20.079 -32.364 -11.597 1.00 29.28 541 GLY A N 1
ATOM 3998 C CA . GLY A 1 541 ? -20.361 -32.305 -13.017 1.00 29.28 541 GLY A CA 1
ATOM 3999 C C . GLY A 1 541 ? -21.822 -32.652 -13.289 1.00 29.28 541 GLY A C 1
ATOM 4000 O O . GLY A 1 541 ? -22.435 -33.390 -12.527 1.00 29.28 541 GLY A O 1
ATOM 4001 N N . GLU A 1 542 ? -22.286 -32.128 -14.421 1.00 36.62 542 GLU A N 1
ATOM 4002 C CA . GLU A 1 542 ? -23.460 -32.531 -15.200 1.00 36.62 542 GLU A CA 1
ATOM 4003 C C . GLU A 1 542 ? -24.866 -32.325 -14.590 1.00 36.62 542 GLU A C 1
ATOM 4005 O O . GLU A 1 542 ? -25.147 -32.642 -13.442 1.00 36.62 542 GLU A O 1
ATOM 4010 N N . PHE A 1 543 ? -25.763 -31.843 -15.465 1.00 27.77 543 PHE A N 1
ATOM 4011 C CA . PHE A 1 543 ? -27.215 -31.631 -15.327 1.00 27.77 543 PHE A CA 1
ATOM 4012 C C . PHE A 1 543 ? -27.702 -30.423 -14.501 1.00 27.77 543 PHE A C 1
ATOM 4014 O O . PHE A 1 543 ? -27.846 -30.488 -13.289 1.00 27.77 543 PHE A O 1
ATOM 4021 N N . TYR A 1 544 ? -28.060 -29.324 -15.180 1.00 24.62 544 TYR A N 1
ATOM 4022 C CA . TYR A 1 544 ? -29.455 -29.029 -15.565 1.00 24.62 544 TYR A CA 1
ATOM 4023 C C . TYR A 1 544 ? -29.519 -27.793 -16.480 1.00 24.62 544 TYR A C 1
ATOM 4025 O O . TYR A 1 544 ? -28.985 -26.725 -16.188 1.00 24.62 544 TYR A O 1
ATOM 4033 N N . THR A 1 545 ? -30.183 -27.971 -17.615 1.00 28.42 545 THR A N 1
ATOM 4034 C CA . THR A 1 545 ? -30.594 -26.953 -18.581 1.00 28.42 545 THR A CA 1
ATOM 4035 C C . THR A 1 545 ? -31.942 -26.338 -18.178 1.00 28.42 545 THR A C 1
ATOM 4037 O O . THR A 1 545 ? -32.831 -27.049 -17.734 1.00 28.42 545 THR A O 1
ATOM 4040 N N . CYS A 1 546 ? -32.093 -25.030 -18.427 1.00 30.56 546 CYS A N 1
ATOM 4041 C CA . CYS A 1 546 ? -33.344 -24.308 -18.718 1.00 30.56 546 CYS A CA 1
ATOM 4042 C C . CYS A 1 546 ? -34.543 -24.449 -17.745 1.00 30.56 546 CYS A C 1
ATOM 4044 O O . CYS A 1 546 ? -35.345 -25.365 -17.878 1.00 30.56 546 CYS A O 1
ATOM 4046 N N . LEU A 1 547 ? -34.750 -23.449 -16.876 1.00 26.39 547 LEU A N 1
ATOM 4047 C CA . LEU A 1 547 ? -35.965 -22.611 -16.797 1.00 26.39 547 LEU A CA 1
ATOM 4048 C C . LEU A 1 547 ? -35.842 -21.598 -15.645 1.00 26.39 547 LEU A C 1
ATOM 4050 O O . LEU A 1 547 ? -35.137 -21.807 -14.665 1.00 26.39 547 LEU A O 1
ATOM 4054 N N . ASN A 1 548 ? -36.500 -20.459 -15.831 1.00 40.22 548 ASN A N 1
ATOM 4055 C CA . ASN A 1 548 ? -36.506 -19.296 -14.956 1.00 40.22 548 ASN A CA 1
ATOM 4056 C C . ASN A 1 548 ? -37.266 -19.598 -13.645 1.00 40.22 548 ASN A C 1
ATOM 4058 O O . ASN A 1 548 ? -38.439 -19.953 -13.703 1.00 40.22 548 ASN A O 1
ATOM 4062 N N . GLU A 1 549 ? -36.629 -19.413 -12.482 1.00 31.06 549 GLU A N 1
ATOM 4063 C CA . GLU A 1 549 ? -37.225 -19.641 -11.149 1.00 31.06 549 GLU A CA 1
ATOM 4064 C C . GLU A 1 549 ? -36.828 -18.528 -10.148 1.00 31.06 549 GLU A C 1
ATOM 4066 O O . GLU A 1 549 ? -36.450 -18.755 -9.000 1.00 31.06 549 GLU A O 1
ATOM 4071 N N . GLN A 1 550 ? -36.930 -17.275 -10.605 1.00 33.56 550 GLN A N 1
ATOM 4072 C CA . GLN A 1 550 ? -36.663 -16.022 -9.874 1.00 33.56 550 GLN A CA 1
ATOM 4073 C C . GLN A 1 550 ? -37.479 -15.791 -8.574 1.00 33.56 550 GLN A C 1
ATOM 4075 O O . GLN A 1 550 ? -37.424 -14.698 -8.020 1.00 33.56 550 GLN A O 1
ATOM 4080 N N . LEU A 1 551 ? -38.217 -16.769 -8.042 1.00 34.75 551 LEU A N 1
ATOM 4081 C CA . LEU A 1 551 ? -39.102 -16.578 -6.879 1.00 34.75 551 LEU A CA 1
ATOM 4082 C C . LEU A 1 551 ? -39.070 -17.705 -5.831 1.00 34.75 551 LEU A C 1
ATOM 4084 O O . LEU A 1 551 ? -39.624 -17.522 -4.750 1.00 34.75 551 LEU A O 1
ATOM 4088 N N . THR A 1 552 ? -38.379 -18.825 -6.075 1.00 32.12 552 THR A N 1
ATOM 4089 C CA . THR A 1 552 ? -38.430 -19.992 -5.164 1.00 32.12 552 THR A CA 1
ATOM 4090 C C . THR A 1 552 ? -37.189 -20.130 -4.268 1.00 32.12 552 THR A C 1
ATOM 4092 O O . THR A 1 552 ? -37.288 -20.664 -3.166 1.00 32.12 552 THR A O 1
ATOM 4095 N N . TYR A 1 553 ? -36.038 -19.556 -4.648 1.00 32.81 553 TYR A N 1
ATOM 4096 C CA . TYR A 1 553 ? -34.827 -19.536 -3.800 1.00 32.81 553 TYR A CA 1
ATOM 4097 C C . TYR A 1 553 ? -34.811 -18.395 -2.763 1.00 32.81 553 TYR A C 1
ATOM 4099 O O . TYR A 1 553 ? -33.983 -18.380 -1.858 1.00 32.81 553 TYR A O 1
ATOM 4107 N N . LEU A 1 554 ? -35.752 -17.449 -2.862 1.00 33.75 554 LEU A N 1
ATOM 4108 C CA . LEU A 1 554 ? -35.914 -16.347 -1.907 1.00 33.75 554 LEU A CA 1
ATOM 4109 C C . LEU A 1 554 ? -36.664 -16.741 -0.622 1.00 33.75 554 LEU A C 1
ATOM 4111 O O . LEU A 1 554 ? -36.775 -15.906 0.268 1.00 33.75 554 LEU A O 1
ATOM 4115 N N . LEU A 1 555 ? -37.203 -17.964 -0.506 1.00 30.56 555 LEU A N 1
ATOM 4116 C CA . LEU A 1 555 ? -38.181 -18.265 0.551 1.00 30.56 555 LEU A CA 1
ATOM 4117 C C . LEU A 1 555 ? -37.988 -19.561 1.351 1.00 30.56 555 LEU A C 1
ATOM 4119 O O . LEU A 1 555 ? -38.863 -19.867 2.159 1.00 30.56 555 LEU A O 1
ATOM 4123 N N . ARG A 1 556 ? -36.891 -20.324 1.213 1.00 31.44 556 ARG A N 1
ATOM 4124 C CA . ARG A 1 556 ? -36.677 -21.513 2.073 1.00 31.44 556 ARG A CA 1
ATOM 4125 C C . ARG A 1 556 ? -35.223 -21.771 2.470 1.00 31.44 556 ARG A C 1
ATOM 4127 O O . ARG A 1 556 ? -34.601 -22.726 2.020 1.00 31.44 556 ARG A O 1
ATOM 4134 N N . ALA A 1 557 ? -34.746 -20.968 3.409 1.00 30.42 557 ALA A N 1
ATOM 4135 C CA . ALA A 1 557 ? -33.960 -21.424 4.551 1.00 30.42 557 ALA A CA 1
ATOM 4136 C C . ALA A 1 557 ? -34.333 -20.495 5.712 1.00 30.42 557 ALA A C 1
ATOM 4138 O O . ALA A 1 557 ? -34.416 -19.289 5.509 1.00 30.42 557 ALA A O 1
ATOM 4139 N N . GLU A 1 558 ? -34.647 -21.049 6.878 1.00 32.38 558 GLU A N 1
ATOM 4140 C CA . GLU A 1 558 ? -34.997 -20.285 8.077 1.00 32.38 558 GLU A CA 1
ATOM 4141 C C . GLU A 1 558 ? -33.965 -19.168 8.340 1.00 32.38 558 GLU A C 1
ATOM 4143 O O . GLU A 1 558 ? -32.757 -19.397 8.275 1.00 32.38 558 GLU A O 1
ATOM 4148 N N . ASP A 1 559 ? -34.464 -17.951 8.567 1.00 35.88 559 ASP A N 1
ATOM 4149 C CA . ASP A 1 559 ? -33.729 -16.684 8.576 1.00 35.88 559 ASP A CA 1
ATOM 4150 C C . ASP A 1 559 ? -32.531 -16.641 9.558 1.00 35.88 559 ASP A C 1
ATOM 4152 O O . ASP A 1 559 ? -32.709 -16.417 10.757 1.00 35.88 559 ASP A O 1
ATOM 4156 N N . ASP A 1 560 ? -31.291 -16.726 9.049 1.00 45.41 560 ASP A N 1
ATOM 4157 C CA . ASP A 1 560 ? -30.144 -16.013 9.644 1.00 45.41 560 ASP A CA 1
ATOM 4158 C C . ASP A 1 560 ? -29.944 -14.700 8.854 1.00 45.41 560 ASP A C 1
ATOM 4160 O O . ASP A 1 560 ? -29.418 -14.724 7.736 1.00 45.41 560 ASP A O 1
ATOM 4164 N N . PRO A 1 561 ? -30.348 -13.532 9.390 1.00 38.81 561 PRO A N 1
ATOM 4165 C CA . PRO A 1 561 ? -30.302 -12.241 8.691 1.00 38.81 561 PRO A CA 1
ATOM 4166 C C . PRO A 1 561 ? -28.878 -11.711 8.395 1.00 38.81 561 PRO A C 1
ATOM 4168 O O . PRO A 1 561 ? -28.708 -10.595 7.885 1.00 38.81 561 PRO A O 1
ATOM 4171 N N . ALA A 1 562 ? -27.837 -12.492 8.694 1.00 54.41 562 ALA A N 1
ATOM 4172 C CA . ALA A 1 562 ? -26.433 -12.113 8.617 1.00 54.41 562 ALA A CA 1
ATOM 4173 C C . ALA A 1 562 ? -25.628 -12.928 7.583 1.00 54.41 562 ALA A C 1
ATOM 4175 O O . ALA A 1 562 ? -24.549 -13.445 7.886 1.00 54.41 562 ALA A O 1
ATOM 4176 N N . THR A 1 563 ? -26.114 -13.009 6.340 1.00 68.81 563 THR A N 1
ATOM 4177 C CA . THR A 1 563 ? -25.290 -13.478 5.213 1.00 68.81 563 THR A CA 1
ATOM 4178 C C . THR A 1 563 ? -24.065 -12.570 5.028 1.00 68.81 563 THR A C 1
ATOM 4180 O O . THR A 1 563 ? -24.100 -11.380 5.353 1.00 68.81 563 THR A O 1
ATOM 4183 N N . ARG A 1 564 ? -22.962 -13.111 4.493 1.00 75.06 564 ARG A N 1
ATOM 4184 C CA . ARG A 1 564 ? -21.725 -12.347 4.230 1.00 75.06 564 ARG A CA 1
ATOM 4185 C C . ARG A 1 564 ? -21.995 -11.062 3.438 1.00 75.06 564 ARG A C 1
ATOM 4187 O O . ARG A 1 564 ? -21.438 -10.019 3.772 1.00 75.06 564 ARG A O 1
ATOM 4194 N N . ASP A 1 565 ? -22.877 -11.135 2.447 1.00 74.94 565 ASP A N 1
ATOM 4195 C CA . ASP A 1 565 ? -23.243 -9.999 1.599 1.00 74.94 565 ASP A CA 1
ATOM 4196 C C . ASP A 1 565 ? -24.068 -8.956 2.370 1.00 74.94 565 ASP A C 1
ATOM 4198 O O . ASP A 1 565 ? -23.816 -7.760 2.242 1.00 74.94 565 ASP A O 1
ATOM 4202 N N . SER A 1 566 ? -24.979 -9.389 3.254 1.00 79.50 566 SER A N 1
ATOM 4203 C CA . SER A 1 566 ? -25.714 -8.495 4.166 1.00 79.50 566 SER A CA 1
ATOM 4204 C C . SER A 1 566 ? -24.760 -7.749 5.105 1.00 79.50 566 SER A C 1
ATOM 4206 O O . SER A 1 566 ? -24.853 -6.527 5.248 1.00 79.50 566 SER A O 1
ATOM 4208 N N . VAL A 1 567 ? -23.786 -8.455 5.697 1.00 85.50 567 VAL A N 1
ATOM 4209 C CA . VAL A 1 567 ? -22.749 -7.836 6.543 1.00 85.50 567 VAL A CA 1
ATOM 4210 C C . VAL A 1 567 ? -21.912 -6.848 5.735 1.00 85.50 567 VAL A C 1
ATOM 4212 O O . VAL A 1 567 ? -21.644 -5.751 6.219 1.00 85.50 567 VAL A O 1
ATOM 4215 N N . MET A 1 568 ? -21.539 -7.198 4.501 1.00 87.38 568 MET A N 1
ATOM 4216 C CA . MET A 1 568 ? -20.753 -6.335 3.622 1.00 87.38 568 MET A CA 1
ATOM 4217 C C . MET A 1 568 ? -21.483 -5.032 3.292 1.00 87.38 568 MET A C 1
ATOM 4219 O O . MET A 1 568 ? -20.940 -3.957 3.529 1.00 87.38 568 MET A O 1
ATOM 4223 N N . VAL A 1 569 ? -22.722 -5.104 2.801 1.00 88.25 569 VAL A N 1
ATOM 4224 C CA . VAL A 1 569 ? -23.509 -3.914 2.428 1.00 88.25 569 VAL A CA 1
ATOM 4225 C C . VAL A 1 569 ? -23.728 -2.991 3.630 1.00 88.25 569 VAL A C 1
ATOM 4227 O O . VAL A 1 569 ? -23.629 -1.772 3.506 1.00 88.25 569 VAL A O 1
ATOM 4230 N N . ARG A 1 570 ? -23.965 -3.555 4.817 1.00 91.06 570 ARG A N 1
ATOM 4231 C CA . ARG A 1 570 ? -24.169 -2.784 6.055 1.00 91.06 570 ARG A CA 1
ATOM 4232 C C . ARG A 1 570 ? -22.880 -2.191 6.612 1.00 91.06 570 ARG A C 1
ATOM 4234 O O . ARG A 1 570 ? -22.902 -1.083 7.140 1.00 91.06 570 ARG A O 1
ATOM 4241 N N . LEU A 1 571 ? -21.758 -2.891 6.458 1.00 93.75 571 LEU A N 1
ATOM 4242 C CA . LEU A 1 571 ? -20.442 -2.343 6.769 1.00 93.75 571 LEU A CA 1
ATOM 4243 C C . LEU A 1 571 ? -20.121 -1.160 5.849 1.00 93.75 571 LEU A C 1
ATOM 4245 O O . LEU A 1 571 ? -19.643 -0.133 6.327 1.00 93.75 571 LEU A O 1
ATOM 4249 N N . LEU A 1 572 ? -20.439 -1.270 4.555 1.00 94.88 572 LEU A N 1
ATOM 4250 C CA . LEU A 1 572 ? -20.302 -0.167 3.603 1.00 94.88 572 LEU A CA 1
ATOM 4251 C C . LEU A 1 572 ? -21.217 1.011 3.961 1.00 94.88 572 LEU A C 1
ATOM 4253 O O . LEU A 1 572 ? -20.757 2.145 3.926 1.00 94.88 572 LEU A O 1
ATOM 4257 N N . ASP A 1 573 ? -22.459 0.767 4.391 1.00 94.50 573 ASP A N 1
ATOM 4258 C CA . ASP A 1 573 ? -23.360 1.825 4.883 1.00 94.50 573 ASP A CA 1
ATOM 4259 C C . ASP A 1 573 ? -22.769 2.577 6.085 1.00 94.50 573 ASP A C 1
ATOM 4261 O O . ASP A 1 573 ? -22.815 3.807 6.150 1.00 94.50 573 ASP A O 1
ATOM 4265 N N . ALA A 1 574 ? -22.153 1.850 7.022 1.00 96.06 574 ALA A N 1
ATOM 4266 C CA . ALA A 1 574 ? -21.447 2.454 8.145 1.00 96.06 574 ALA A CA 1
ATOM 4267 C C . ALA A 1 574 ? -20.219 3.266 7.690 1.00 96.06 574 ALA A C 1
ATOM 4269 O O . ALA A 1 574 ? -20.008 4.370 8.190 1.00 96.06 574 ALA A O 1
ATOM 4270 N N . CYS A 1 575 ? -19.460 2.783 6.699 1.00 97.69 575 CYS A N 1
ATOM 4271 C CA . CYS A 1 575 ? -18.347 3.533 6.104 1.00 97.69 575 CYS A CA 1
ATOM 4272 C C . CYS A 1 575 ? -18.824 4.820 5.410 1.00 97.69 575 CYS A C 1
ATOM 4274 O O . CYS A 1 575 ? -18.226 5.873 5.612 1.00 97.69 575 CYS A O 1
ATOM 4276 N N . VAL A 1 576 ? -19.928 4.768 4.651 1.00 96.44 576 VAL A N 1
ATOM 4277 C CA . VAL A 1 576 ? -20.554 5.950 4.026 1.00 96.44 576 VAL A CA 1
ATOM 4278 C C . VAL A 1 576 ? -20.913 6.985 5.089 1.00 96.44 576 VAL A C 1
ATOM 4280 O O . VAL A 1 576 ? -20.616 8.165 4.922 1.00 96.44 576 VAL A O 1
ATOM 4283 N N . LYS A 1 577 ? -21.521 6.559 6.203 1.00 95.12 577 LYS A N 1
ATOM 4284 C CA . LYS A 1 577 ? -21.888 7.454 7.313 1.00 95.12 577 LYS A CA 1
ATOM 4285 C C . LYS A 1 577 ? -20.665 8.113 7.953 1.00 95.12 577 LYS A C 1
ATOM 4287 O O . LYS A 1 577 ? -20.689 9.324 8.157 1.00 95.12 577 LYS A O 1
ATOM 4292 N N . VAL A 1 578 ? -19.606 7.347 8.223 1.00 95.44 578 VAL A N 1
ATOM 4293 C CA . VAL A 1 578 ? -18.346 7.877 8.778 1.00 95.44 578 VAL A CA 1
ATOM 4294 C C . VAL A 1 578 ? -17.715 8.894 7.826 1.00 95.44 578 VAL A C 1
ATOM 4296 O O . VAL A 1 578 ? -17.430 10.020 8.227 1.00 95.44 578 VAL A O 1
ATOM 4299 N N . LEU A 1 579 ? -17.582 8.555 6.543 1.00 96.69 579 LEU A N 1
ATOM 4300 C CA . LEU A 1 579 ? -16.985 9.449 5.550 1.00 96.69 579 LEU A CA 1
ATOM 4301 C C . LEU A 1 579 ? -17.831 10.714 5.312 1.00 96.69 579 LEU A C 1
ATOM 4303 O O . LEU A 1 579 ? -17.269 11.800 5.181 1.00 96.69 579 LEU A O 1
ATOM 4307 N N . ARG A 1 580 ? -19.170 10.619 5.327 1.00 95.31 580 ARG A N 1
ATOM 4308 C CA . ARG A 1 580 ? -20.065 11.795 5.280 1.00 95.31 580 ARG A CA 1
ATOM 4309 C C . ARG A 1 580 ? -19.848 12.728 6.468 1.00 95.31 580 ARG A C 1
ATOM 4311 O O . ARG A 1 580 ? -19.787 13.939 6.283 1.00 95.31 580 ARG A O 1
ATOM 4318 N N . GLN A 1 581 ? -19.709 12.183 7.678 1.00 94.06 581 GLN A N 1
ATOM 4319 C CA . GLN A 1 581 ? -19.419 12.981 8.879 1.00 94.06 581 GLN A CA 1
ATOM 4320 C C . GLN A 1 581 ? -18.063 13.693 8.787 1.00 94.06 581 GLN A C 1
ATOM 4322 O O . GLN A 1 581 ? -17.901 14.774 9.346 1.00 94.06 581 GLN A O 1
ATOM 4327 N N . GLN A 1 582 ? -17.118 13.120 8.040 1.00 93.88 582 GLN A N 1
ATOM 4328 C CA . GLN A 1 582 ? -15.819 13.717 7.725 1.00 93.88 582 GLN A CA 1
ATOM 4329 C C . GLN A 1 582 ? -15.860 14.660 6.500 1.00 93.88 582 GLN A C 1
ATOM 4331 O O . GLN A 1 582 ? -14.818 15.134 6.054 1.00 93.88 582 GLN A O 1
ATOM 4336 N N . GLY A 1 583 ? -17.048 14.962 5.959 1.00 94.56 583 GLY A N 1
ATOM 4337 C CA . GLY A 1 583 ? -17.249 15.927 4.873 1.00 94.56 583 GLY A CA 1
ATOM 4338 C C . GLY A 1 583 ? -17.055 15.375 3.458 1.00 94.56 583 GLY A C 1
ATOM 4339 O O . GLY A 1 583 ? -16.979 16.157 2.512 1.00 94.56 583 GLY A O 1
ATOM 4340 N N . MET A 1 584 ? -16.959 14.055 3.291 1.00 96.81 584 MET A N 1
ATOM 4341 C CA . MET A 1 584 ? -16.824 13.424 1.975 1.00 96.81 584 MET A CA 1
ATOM 4342 C C . MET A 1 584 ? -18.192 13.206 1.319 1.00 96.81 584 MET A C 1
ATOM 4344 O O . MET A 1 584 ? -19.177 12.904 1.996 1.00 96.81 584 MET A O 1
ATOM 4348 N N . ASN A 1 585 ? -18.237 13.271 -0.015 1.00 97.00 585 ASN A N 1
ATOM 4349 C CA . ASN A 1 585 ? -19.438 12.966 -0.812 1.00 97.00 585 ASN A CA 1
ATOM 4350 C C . ASN A 1 585 ? -19.272 11.728 -1.697 1.00 97.00 585 ASN A C 1
ATOM 4352 O O . ASN A 1 585 ? -20.220 11.295 -2.363 1.00 97.00 585 ASN A O 1
ATOM 4356 N N . ARG A 1 586 ? -18.064 11.169 -1.740 1.00 97.94 586 ARG A N 1
ATOM 4357 C CA . ARG A 1 586 ? -17.731 9.964 -2.490 1.00 97.94 586 ARG A CA 1
ATOM 4358 C C . ARG A 1 586 ? -16.861 9.052 -1.643 1.00 97.94 586 ARG A C 1
ATOM 4360 O O . ARG A 1 586 ? -16.132 9.514 -0.764 1.00 97.94 586 ARG A O 1
ATOM 4367 N N . MET A 1 587 ? -16.888 7.764 -1.963 1.00 97.62 587 MET A N 1
ATOM 4368 C CA . MET A 1 587 ? -15.873 6.832 -1.490 1.00 97.62 587 MET A CA 1
ATOM 4369 C C . MET A 1 587 ? -15.246 6.052 -2.632 1.00 97.62 587 MET A C 1
ATOM 4371 O O . MET A 1 587 ? -15.916 5.680 -3.596 1.00 97.62 587 MET A O 1
ATOM 4375 N N . TYR A 1 588 ? -13.959 5.790 -2.475 1.00 97.81 588 TYR A N 1
ATOM 4376 C CA . TYR A 1 588 ? -13.153 4.907 -3.292 1.00 97.81 588 TYR A CA 1
ATOM 4377 C C . TYR A 1 588 ? -12.870 3.618 -2.513 1.00 97.81 588 TYR A C 1
ATOM 4379 O O . TYR A 1 588 ? -12.486 3.680 -1.348 1.00 97.81 588 TYR A O 1
ATOM 4387 N N . ILE A 1 589 ? -13.048 2.460 -3.142 1.00 96.25 589 ILE A N 1
ATOM 4388 C CA . ILE A 1 589 ? -12.751 1.151 -2.551 1.00 96.25 589 ILE A CA 1
ATOM 4389 C C . ILE A 1 589 ? -11.732 0.449 -3.422 1.00 96.25 589 ILE A C 1
ATOM 4391 O O . ILE A 1 589 ? -11.985 0.232 -4.607 1.00 96.25 589 ILE A O 1
ATOM 4395 N N . ASP A 1 590 ? -10.600 0.078 -2.838 1.00 93.88 590 ASP A N 1
ATOM 4396 C CA . ASP A 1 590 ? -9.534 -0.581 -3.572 1.00 93.88 590 ASP A CA 1
ATOM 4397 C C . ASP A 1 590 ? -9.596 -2.107 -3.502 1.00 93.88 590 ASP A C 1
ATOM 4399 O O . ASP A 1 590 ? -9.889 -2.716 -2.472 1.00 93.88 590 ASP A O 1
ATOM 4403 N N . ALA A 1 591 ? -9.225 -2.723 -4.621 1.00 90.00 591 ALA A N 1
ATOM 4404 C CA . ALA A 1 591 ? -8.939 -4.141 -4.762 1.00 90.00 591 ALA A CA 1
ATOM 4405 C C . ALA A 1 591 ? -10.030 -5.118 -4.295 1.00 90.00 591 ALA A C 1
ATOM 4407 O O . ALA A 1 591 ? -9.763 -6.105 -3.599 1.00 90.00 591 ALA A O 1
ATOM 4408 N N . VAL A 1 592 ? -11.265 -4.889 -4.724 1.00 87.44 592 VAL A N 1
ATOM 4409 C CA . VAL A 1 592 ? -12.371 -5.812 -4.473 1.00 87.44 592 VAL A CA 1
ATOM 4410 C C . VAL A 1 592 ? -12.364 -6.932 -5.5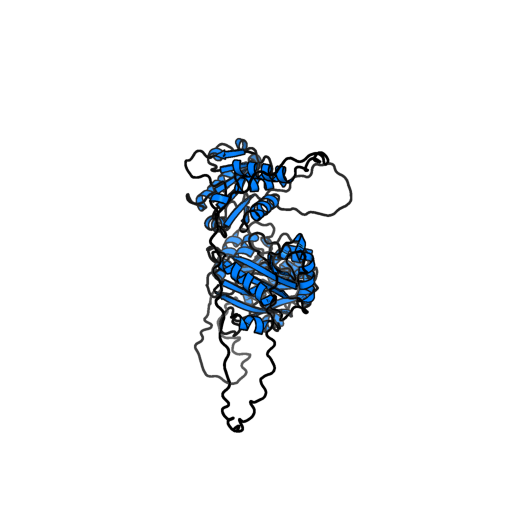09 1.00 87.44 592 VAL A C 1
ATOM 4412 O O . VAL A 1 592 ? -12.393 -6.694 -6.718 1.00 87.44 592 VAL A O 1
ATOM 4415 N N . LYS A 1 593 ? -12.360 -8.179 -5.035 1.00 83.81 593 LYS A N 1
ATOM 4416 C CA . LYS A 1 593 ? -12.456 -9.375 -5.878 1.00 83.81 593 LYS A CA 1
ATOM 4417 C C . LYS A 1 593 ? -13.893 -9.898 -5.917 1.00 83.81 593 LYS A C 1
ATOM 4419 O O . LYS A 1 593 ? -14.460 -10.210 -4.872 1.00 83.81 593 LYS A O 1
ATOM 4424 N N . GLY A 1 594 ? -14.435 -10.077 -7.122 1.00 80.50 594 GLY A N 1
ATOM 4425 C CA . GLY A 1 594 ? -15.797 -10.583 -7.335 1.00 80.50 594 GLY A CA 1
ATOM 4426 C C . GLY A 1 594 ? -16.898 -9.569 -6.991 1.00 80.50 594 GLY A C 1
ATOM 4427 O O . GLY A 1 594 ? -16.625 -8.400 -6.738 1.00 80.50 594 GLY A O 1
ATOM 4428 N N . GLY A 1 595 ? -18.157 -10.019 -7.019 1.00 77.50 595 GLY A N 1
ATOM 4429 C CA . GLY A 1 595 ? -19.311 -9.204 -6.609 1.00 77.50 595 GLY A CA 1
ATOM 4430 C C . GLY A 1 595 ? -19.700 -8.070 -7.565 1.00 77.50 595 GLY A C 1
ATOM 4431 O O . GLY A 1 595 ? -20.486 -7.213 -7.177 1.00 77.50 595 GLY A O 1
ATOM 4432 N N . GLU A 1 596 ? -19.193 -8.059 -8.802 1.00 77.12 596 GLU A N 1
ATOM 4433 C CA . GLU A 1 596 ? -19.345 -6.940 -9.746 1.00 77.12 596 GLU A CA 1
ATOM 4434 C C . GLU A 1 596 ? -20.796 -6.473 -9.928 1.00 77.12 596 GLU A C 1
ATOM 4436 O O . GLU A 1 596 ? -21.095 -5.295 -9.737 1.00 77.12 596 GLU A O 1
ATOM 4441 N N . ALA A 1 597 ? -21.704 -7.408 -10.220 1.00 78.50 597 ALA A N 1
ATOM 4442 C CA . ALA A 1 597 ? -23.122 -7.103 -10.386 1.00 78.50 597 ALA A CA 1
ATOM 4443 C C . ALA A 1 597 ? -23.752 -6.537 -9.100 1.00 78.50 597 ALA A C 1
ATOM 4445 O O . ALA A 1 597 ? -24.595 -5.649 -9.170 1.00 78.50 597 ALA A O 1
ATOM 4446 N N . GLY A 1 598 ? -23.318 -7.012 -7.926 1.00 81.00 598 GLY A N 1
ATOM 4447 C CA . GLY A 1 598 ? -23.794 -6.521 -6.631 1.00 81.00 598 GLY A CA 1
ATOM 4448 C C . GLY A 1 598 ? -23.344 -5.089 -6.348 1.00 81.00 598 GLY A C 1
ATOM 4449 O O . GLY A 1 598 ? -24.155 -4.265 -5.941 1.00 81.00 598 GLY A O 1
ATOM 4450 N N . PHE A 1 599 ? -22.077 -4.769 -6.628 1.00 84.75 599 PHE A N 1
ATOM 4451 C CA . PHE A 1 599 ? -21.538 -3.411 -6.501 1.00 84.75 599 PHE A CA 1
ATOM 4452 C C . PHE A 1 599 ? -22.236 -2.427 -7.446 1.00 84.75 599 PHE A C 1
ATOM 4454 O O . PHE A 1 599 ? -22.657 -1.353 -7.018 1.00 84.75 599 PHE A O 1
ATOM 4461 N N . GLN A 1 600 ? -22.424 -2.812 -8.709 1.00 87.31 600 GLN A N 1
ATOM 4462 C CA . GLN A 1 600 ? -23.151 -1.993 -9.683 1.00 87.31 600 GLN A CA 1
ATOM 4463 C C . GLN A 1 600 ? -24.609 -1.767 -9.266 1.00 87.31 600 GLN A C 1
ATOM 4465 O O . GLN A 1 600 ? -25.106 -0.646 -9.360 1.00 87.31 600 GLN A O 1
ATOM 4470 N N . ALA A 1 601 ? -25.281 -2.800 -8.747 1.00 82.75 601 ALA A N 1
ATOM 4471 C CA . ALA A 1 601 ? -26.667 -2.706 -8.289 1.00 82.75 601 ALA A CA 1
ATOM 4472 C C . ALA A 1 601 ? -26.861 -1.742 -7.105 1.00 82.75 601 ALA A C 1
ATOM 4474 O O . ALA A 1 601 ? -27.967 -1.242 -6.910 1.00 82.75 601 ALA A O 1
ATOM 4475 N N . ILE A 1 602 ? -25.807 -1.461 -6.330 1.00 85.19 602 ILE A N 1
ATOM 4476 C CA . ILE A 1 602 ? -25.840 -0.517 -5.200 1.00 85.19 602 ILE A CA 1
ATOM 4477 C C . ILE A 1 602 ? -25.120 0.809 -5.501 1.00 85.19 602 ILE A C 1
ATOM 4479 O O . ILE A 1 602 ? -24.697 1.511 -4.584 1.00 85.19 602 ILE A O 1
ATOM 4483 N N . GLY A 1 603 ? -24.986 1.156 -6.785 1.00 88.81 603 GLY A N 1
ATOM 4484 C CA . GLY A 1 603 ? -24.552 2.482 -7.235 1.00 88.81 603 GLY A CA 1
ATOM 4485 C C . GLY A 1 603 ? -23.045 2.655 -7.431 1.00 88.81 603 GLY A C 1
ATOM 4486 O O . GLY A 1 603 ? -22.603 3.746 -7.799 1.00 88.81 603 GLY A O 1
ATOM 4487 N N . PHE A 1 604 ? -22.226 1.618 -7.223 1.00 95.19 604 PHE A N 1
ATOM 4488 C CA . PHE A 1 604 ? -20.795 1.733 -7.496 1.00 95.19 604 PHE A CA 1
ATOM 4489 C C . PHE A 1 604 ? -20.485 1.695 -8.989 1.00 95.19 604 PHE A C 1
ATOM 4491 O O . PHE A 1 604 ? -20.998 0.877 -9.754 1.00 95.19 604 PHE A O 1
ATOM 4498 N N . GLN A 1 605 ? -19.524 2.524 -9.370 1.00 96.75 605 GLN A N 1
ATOM 4499 C CA . GLN A 1 605 ? -18.920 2.545 -10.689 1.00 96.75 605 GLN A CA 1
ATOM 4500 C C . GLN A 1 605 ? -17.515 1.956 -10.611 1.00 96.75 605 GLN A C 1
ATOM 4502 O O . GLN A 1 605 ? -16.715 2.319 -9.746 1.00 96.75 605 GLN A O 1
ATOM 4507 N N . LYS A 1 606 ? -17.212 1.034 -11.523 1.00 95.19 606 LYS A N 1
ATOM 4508 C CA . LYS A 1 606 ? -15.879 0.444 -11.651 1.00 95.19 606 LYS A CA 1
ATOM 4509 C C . LYS A 1 606 ? -14.903 1.530 -12.115 1.00 95.19 606 LYS A C 1
ATOM 4511 O O . LYS A 1 606 ? -15.130 2.161 -13.145 1.00 95.19 606 LYS A O 1
ATOM 4516 N N . TRP A 1 607 ? -13.835 1.752 -11.354 1.00 95.25 607 TRP A N 1
ATOM 4517 C CA . TRP A 1 607 ? -12.827 2.783 -11.628 1.00 95.25 607 TRP A CA 1
ATOM 4518 C C . TRP A 1 607 ? -11.590 2.210 -12.321 1.00 95.25 607 TRP A C 1
ATOM 4520 O O . TRP A 1 607 ? -11.087 2.783 -13.288 1.00 95.25 607 TRP A O 1
ATOM 4530 N N . ALA A 1 608 ? -11.128 1.045 -11.870 1.00 94.88 608 ALA A N 1
ATOM 4531 C CA . ALA A 1 608 ? -10.035 0.312 -12.494 1.00 94.88 608 ALA A CA 1
ATOM 4532 C C . ALA A 1 608 ? -10.220 -1.197 -12.323 1.00 94.88 608 ALA A C 1
ATOM 4534 O O . ALA A 1 608 ? -10.845 -1.638 -11.364 1.00 94.88 608 ALA A O 1
ATOM 4535 N N . SER A 1 609 ? -9.628 -1.974 -13.232 1.00 94.75 609 SER A N 1
ATOM 4536 C CA . SER A 1 609 ? -9.566 -3.433 -13.145 1.00 94.75 609 SER A CA 1
ATOM 4537 C C . SER A 1 609 ? -8.144 -3.927 -13.351 1.00 94.75 609 SER A C 1
ATOM 4539 O O . SER A 1 609 ? -7.417 -3.444 -14.225 1.00 94.75 609 SER A O 1
ATOM 4541 N N . TYR A 1 610 ? -7.782 -4.954 -12.595 1.00 94.88 610 TYR A N 1
ATOM 4542 C CA . TYR A 1 610 ? -6.484 -5.611 -12.625 1.00 94.88 610 TYR A CA 1
ATOM 4543 C C . TYR A 1 610 ? -6.647 -7.125 -12.636 1.00 94.88 610 TYR A C 1
ATOM 4545 O O . TYR A 1 610 ? -7.663 -7.664 -12.212 1.00 94.88 610 TYR A O 1
ATOM 4553 N N . MET A 1 611 ? -5.601 -7.813 -13.067 1.00 94.44 611 MET A N 1
ATOM 4554 C CA . MET A 1 611 ? -5.420 -9.247 -12.905 1.00 94.44 611 MET A CA 1
ATOM 4555 C C . MET A 1 611 ? -4.538 -9.512 -11.682 1.00 94.44 611 MET A C 1
ATOM 4557 O O . MET A 1 611 ? -3.426 -8.976 -11.599 1.00 94.44 611 MET A O 1
ATOM 4561 N N . ASP A 1 612 ? -5.011 -10.351 -10.754 1.00 92.44 612 ASP A N 1
ATOM 4562 C CA . ASP A 1 612 ? -4.229 -10.806 -9.599 1.00 92.44 612 ASP A CA 1
ATOM 4563 C C . ASP A 1 612 ? -3.138 -11.790 -10.045 1.00 92.44 612 ASP A C 1
ATOM 4565 O O . ASP A 1 612 ? -3.411 -12.936 -10.382 1.00 92.44 612 ASP A O 1
ATOM 4569 N N . VAL A 1 613 ? -1.879 -11.354 -10.106 1.00 94.25 613 VAL A N 1
ATOM 4570 C CA . VAL A 1 613 ? -0.807 -12.185 -10.677 1.00 94.25 613 VAL A CA 1
ATOM 4571 C C . VAL A 1 613 ? 0.338 -12.345 -9.694 1.00 94.25 613 VAL A C 1
ATOM 4573 O O . VAL A 1 613 ? 1.095 -11.407 -9.446 1.00 94.25 613 VAL A O 1
ATOM 4576 N N . TRP A 1 614 ? 0.488 -13.556 -9.160 1.00 92.88 614 TRP A N 1
ATOM 4577 C CA . TRP A 1 614 ? 1.566 -13.916 -8.247 1.00 92.88 614 TRP A CA 1
ATOM 4578 C C . TRP A 1 614 ? 2.002 -15.372 -8.413 1.00 92.88 614 TRP A C 1
ATOM 4580 O O . TRP A 1 614 ? 1.305 -16.198 -8.996 1.00 92.88 614 TRP A O 1
ATOM 4590 N N . ARG A 1 615 ? 3.205 -15.674 -7.931 1.00 90.88 615 ARG A N 1
ATOM 4591 C CA . ARG A 1 615 ? 3.806 -17.013 -7.935 1.00 90.88 615 ARG A CA 1
ATOM 4592 C C . ARG A 1 615 ? 4.798 -17.146 -6.789 1.00 90.88 615 ARG A C 1
ATOM 4594 O O . ARG A 1 615 ? 5.229 -16.133 -6.241 1.00 90.88 615 ARG A O 1
ATOM 4601 N N . ASP A 1 616 ? 5.199 -18.366 -6.480 1.00 87.25 616 ASP A N 1
ATOM 4602 C CA . ASP A 1 616 ? 6.288 -18.598 -5.533 1.00 87.25 616 ASP A CA 1
ATOM 4603 C C . ASP A 1 616 ? 7.633 -18.102 -6.113 1.00 87.25 616 ASP A C 1
ATOM 4605 O O . ASP A 1 616 ? 7.790 -17.992 -7.338 1.00 87.25 616 ASP A O 1
ATOM 4609 N N . ALA A 1 617 ? 8.551 -17.694 -5.232 1.00 82.75 617 ALA A N 1
ATOM 4610 C CA . ALA A 1 617 ? 9.775 -16.955 -5.568 1.00 82.75 617 ALA A CA 1
ATOM 4611 C C . ALA A 1 617 ? 10.918 -17.786 -6.168 1.00 82.75 617 ALA A C 1
ATOM 4613 O O . ALA A 1 617 ? 11.091 -18.954 -5.759 1.00 82.75 617 ALA A O 1
#

Organism: NCBI:txid1230097

Secondary structure (DSSP, 8-state):
-EEEEPSS-SPP---GGGT--TTPPEEEEEE--PPPPPPS--------------TTHHHHHHHHHH-S-EEEEEEBTTTBS-HHHHHHHHH-SEEEEEE----HHHHHTTTPPPHHHHHHHHHHHH-TTS-EEEEESS-GGGG-GGGGG-SEEEE-SS--HHHHHHHHHHHHHHHHHHHHHHHHHHHTTSPPP-PPPS----PPPPPPP----PPPPPPP----------PPPPP-PPPPPPPP-----------EEEE--HHHHHHHHHHHHHHHS-HHHHSS--HHHHHHHH--TTTB--EEEES-TTTPPEEEEEEEEEEE-STTSS-EEEEEEEEEE-GGGTTSSHHHHHHHHHHHHHHHSTTEEEEEES-SSS-S-SSEETT-TTHHHHHTTT---SSSSTTEEEEEEEEEEEGGG-TTTTT-SPP-TTEEEEEPPHHHHHHHHHHHHHHH-STT-S-TTHHHHHHHTTTSGGGGGEEEEEETTEEEEEEEEE-TTSS-THHHH--SHHHH-TTEEEEEEEEEPPS------S-----------TTTTTS-S---S--HHHHHHHHHHHHHHHHHHTT-SEEEEEEEES-HHHHHHTT-EEEEEEEEEEEE-

InterPro domains:
  IPR000182 GNAT domain [PF00583] (268-373)
  IPR000182 GNAT domain [PS51186] (255-406)
  IPR016181 Acyl-CoA N-acyltransferase [SSF55729] (264-404)

Sequence (617 aa):
MLIHGGHRPSPSPIPLSEILERGDLILLLTPIVPPAPSPAGAGGAGGGGSGTQDPFEPLGRALARYHPWVRHVPYTPRGGITSTHAGFIRRARAVVFVISGPRAAAAAAAGQPSQVELFGVARAIGGEGRPHAVVACCDVAELGPAAAELPAVVQVLGYGPRDLEAAAGLLFFGGQQLQLQLQQQQQRQRPEEPGPGPGSGPAPAPAVQLPGIASLQQPPGGAGDDTTALAPIPIPIPAPAPAPAPQQQQQQHRWIIQEWDEIRDLPAVHALWQTCMPRQFGATLSRPALQRLLQRDGYAKHFVARTSSTGGVVIGFCATYTTYLDSKDDVLVGSVAALLVREDHRNRGAGGQLHAEALRGFRKTRGVSRLQLGSTFPRLLYGLPVGCPAEGWFARRGWRMDRTAPGTGHEVADWVLAFGEWPAGEAGFPPVAGLSFRPCGFADFEAVLGIVEGQSGGGGRGNMAWYDQYAKLAESPCMGDIVVALRGVAVVAAAITYVVNSENSSAEDIPWARTISDDTGGVTCICITGTYAIYCRAALGEFYTCLNEQLTYLLRAEDDPATRDSVMVRLLDACVKVLRQQGMNRMYIDAVKGGEAGFQAIGFQKWASYMDVWRDA

pLDDT: mean 74.98, std 21.75, range [24.3, 98.56]